Protein AF-0000000068954332 (afdb_homodimer)

Solvent-accessible surface area (backbone atoms only — not comparable to full-atom values): 37111 Å² total; per-residue (Å²): 135,81,79,74,77,68,62,24,36,55,21,27,58,36,39,65,47,46,59,40,48,57,48,45,56,57,49,62,66,62,62,70,68,78,69,64,69,61,74,63,45,70,49,54,67,68,60,45,10,51,50,16,37,35,12,26,48,21,63,58,43,44,22,32,40,36,33,36,37,39,34,43,64,83,47,74,43,31,27,38,40,38,34,29,34,73,77,74,82,49,34,33,36,39,38,33,45,20,34,59,73,66,39,36,40,37,32,52,60,45,34,36,38,39,36,34,65,94,71,40,32,29,40,36,35,69,38,53,72,76,64,28,75,34,29,51,23,63,62,38,87,56,40,40,65,79,46,28,48,47,27,38,44,68,65,46,33,52,33,69,35,58,18,45,26,36,38,36,41,46,80,55,82,58,45,54,27,37,37,40,28,24,29,66,85,66,18,35,54,43,32,34,35,39,27,46,79,95,68,39,66,28,32,36,40,30,40,53,37,65,45,71,74,47,82,76,60,54,64,61,54,53,46,51,54,57,67,46,64,82,34,50,74,44,74,53,61,73,37,81,51,60,58,59,77,70,16,36,46,69,59,78,79,48,88,70,52,38,80,75,44,43,31,36,32,66,53,55,71,90,58,75,72,57,91,74,71,71,81,64,82,63,42,57,30,39,37,36,33,33,28,41,27,74,43,45,35,36,40,35,44,29,67,65,44,92,86,57,84,78,71,73,48,74,50,71,58,70,48,35,22,36,33,35,43,74,56,89,67,24,37,36,37,22,38,26,55,29,38,63,67,38,40,48,46,50,54,67,34,52,43,78,48,80,64,79,76,81,120,135,81,79,75,78,68,64,24,35,56,20,26,59,38,42,65,46,45,60,41,47,57,47,45,56,58,49,60,64,62,61,70,67,80,70,63,71,59,75,62,44,71,48,53,67,67,59,46,10,50,50,16,38,36,13,26,48,21,63,58,42,44,22,33,39,35,33,38,36,39,35,44,64,84,47,73,42,30,27,39,39,38,34,30,33,73,77,74,82,49,34,36,35,38,40,34,45,19,34,61,73,67,38,34,39,39,33,51,60,44,35,36,38,39,37,34,65,94,71,41,32,28,40,38,34,67,39,53,72,74,62,29,71,31,29,50,26,66,62,37,87,57,41,40,63,81,48,28,49,49,27,38,44,68,64,47,32,51,33,70,35,59,18,44,26,37,38,36,41,46,80,56,80,58,45,55,28,36,37,39,28,23,29,66,84,67,17,35,54,43,32,34,34,37,26,48,80,96,68,38,67,28,31,36,41,31,41,55,37,64,42,73,75,47,82,77,61,53,64,61,56,54,47,52,56,58,68,46,64,82,34,48,76,43,75,54,61,73,38,82,51,60,57,56,78,70,16,38,45,68,61,79,77,49,90,68,52,38,81,77,44,41,31,36,33,66,51,55,72,90,57,75,73,57,90,75,70,70,79,63,80,65,42,58,31,39,38,36,33,34,29,44,27,74,46,46,36,36,40,36,44,30,67,65,45,89,87,57,84,78,71,72,49,74,49,73,59,70,47,34,22,34,32,34,42,75,56,92,67,25,37,38,38,21,39,26,56,28,39,63,67,37,40,49,45,51,54,69,33,51,42,79,48,80,66,77,76,81,121

Nearest PDB structures (foldseek):
  2v43-assembly2_C-2  TM=7.600E-01  e=2.578E-23  Escherichia coli BL21(DE3)
  3m4w-assembly1_C  TM=7.935E-01  e=1.668E-22  Escherichia coli K-12
  2v43-assembly1_B  TM=7.616E-01  e=1.287E-22  Escherichia coli BL21(DE3)
  2v43-assembly1_A  TM=7.503E-01  e=1.004E-20  Escherichia coli BL21(DE3)
  2p4b-assembly2_C-2  TM=7.368E-01  e=2.425E-20  Escherichia coli K-12

Radius of gyration: 28.87 Å; Cα contacts (8 Å, |Δi|>4): 1637; chains: 2; bounding box: 76×105×70 Å

Structure (mmCIF, N/CA/C/O backbone):
data_AF-0000000068954332-model_v1
#
loop_
_entity.id
_entity.type
_entity.pdbx_description
1 polymer 'Negative regulator of sigma24 activity'
#
loop_
_atom_site.group_PDB
_atom_site.id
_atom_site.type_symbol
_atom_site.label_atom_id
_atom_site.label_alt_id
_atom_site.label_comp_id
_atom_site.label_asym_id
_atom_site.label_entity_id
_atom_site.label_seq_id
_atom_site.pdbx_PDB_ins_code
_atom_site.Cartn_x
_atom_site.Cartn_y
_atom_site.Cartn_z
_atom_site.occupancy
_atom_site.B_iso_or_equiv
_atom_site.auth_seq_id
_atom_site.auth_comp_id
_atom_site.auth_asym_id
_atom_site.auth_atom_id
_atom_site.pdbx_PDB_model_num
ATOM 1 N N . MET A 1 1 ? 39 -28.875 -14.953 1 25.17 1 MET A N 1
ATOM 2 C CA . MET A 1 1 ? 38.25 -28.891 -13.688 1 25.17 1 MET A CA 1
ATOM 3 C C . MET A 1 1 ? 37.156 -27.828 -13.672 1 25.17 1 MET A C 1
ATOM 5 O O . MET A 1 1 ? 37.438 -26.656 -13.406 1 25.17 1 MET A O 1
ATOM 9 N N . HIS A 1 2 ? 36.219 -27.859 -14.656 1 26.31 2 HIS A N 1
ATOM 10 C CA . HIS A 1 2 ? 35.344 -26.859 -15.227 1 26.31 2 HIS A CA 1
ATOM 11 C C . HIS A 1 2 ? 34.219 -26.5 -14.266 1 26.31 2 HIS A C 1
ATOM 13 O O . HIS A 1 2 ? 33.375 -27.344 -13.914 1 26.31 2 HIS A O 1
ATOM 19 N N . LYS A 1 3 ? 34.594 -25.641 -13.234 1 29.84 3 LYS A N 1
ATOM 20 C CA . LYS A 1 3 ? 33.75 -25.156 -12.148 1 29.84 3 LYS A CA 1
ATOM 21 C C . LYS A 1 3 ? 32.438 -24.578 -12.688 1 29.84 3 LYS A C 1
ATOM 23 O O . LYS A 1 3 ? 32.438 -23.609 -13.438 1 29.84 3 LYS A O 1
ATOM 28 N N . GLY A 1 4 ? 31.438 -25.453 -13.047 1 26.7 4 GLY A N 1
ATOM 29 C CA . GLY A 1 4 ? 30.109 -25.188 -13.594 1 26.7 4 GLY A CA 1
ATOM 30 C C . GLY A 1 4 ? 29.312 -24.203 -12.773 1 26.7 4 GLY A C 1
ATOM 31 O O . GLY A 1 4 ? 29.203 -24.328 -11.555 1 26.7 4 GLY A O 1
ATOM 32 N N . GLY A 1 5 ? 29.375 -22.891 -13.094 1 27.62 5 GLY A N 1
ATOM 33 C CA . GLY A 1 5 ? 28.719 -21.734 -12.5 1 27.62 5 GLY A CA 1
ATOM 34 C C . GLY A 1 5 ? 27.25 -21.953 -12.219 1 27.62 5 GLY A C 1
ATOM 35 O O . GLY A 1 5 ? 26.5 -22.391 -13.094 1 27.62 5 GLY A O 1
ATOM 36 N N . SER A 1 6 ? 26.891 -22.297 -11.039 1 30.06 6 SER A N 1
ATOM 37 C CA . SER A 1 6 ? 25.547 -22.578 -10.531 1 30.06 6 SER A CA 1
ATOM 38 C C . SER A 1 6 ? 24.594 -21.422 -10.859 1 30.06 6 SER A C 1
ATOM 40 O O . SER A 1 6 ? 24.906 -20.266 -10.602 1 30.06 6 SER A O 1
ATOM 42 N N . PRO A 1 7 ? 23.672 -21.609 -11.719 1 29.5 7 PRO A N 1
ATOM 43 C CA . PRO A 1 7 ? 22.719 -20.609 -12.203 1 29.5 7 PRO A CA 1
ATOM 44 C C . PRO A 1 7 ? 21.953 -19.922 -11.078 1 29.5 7 PRO A C 1
ATOM 46 O O . PRO A 1 7 ? 21.766 -20.5 -10.008 1 29.5 7 PRO A O 1
ATOM 49 N N . ALA A 1 8 ? 22.125 -18.594 -10.914 1 31.47 8 ALA A N 1
ATOM 50 C CA . ALA A 1 8 ? 21.547 -17.688 -9.938 1 31.47 8 ALA A CA 1
ATOM 51 C C . ALA A 1 8 ? 20.016 -17.734 -9.969 1 31.47 8 ALA A C 1
ATOM 53 O O . ALA A 1 8 ? 19.406 -17.516 -11.016 1 31.47 8 ALA A O 1
ATOM 54 N N . TYR A 1 9 ? 19.312 -18.516 -9.094 1 30.47 9 TYR A N 1
ATOM 55 C CA . TYR A 1 9 ? 17.875 -18.766 -9.078 1 30.47 9 TYR A CA 1
ATOM 56 C C . TYR A 1 9 ? 17.156 -17.703 -8.242 1 30.47 9 TYR A C 1
ATOM 58 O O . TYR A 1 9 ? 17.562 -17.422 -7.113 1 30.47 9 TYR A O 1
ATOM 66 N N . VAL A 1 10 ? 16.641 -16.625 -8.703 1 31 10 VAL A N 1
ATOM 67 C CA . VAL A 1 10 ? 16.031 -15.555 -7.938 1 31 10 VAL A CA 1
ATOM 68 C C . VAL A 1 10 ? 14.609 -15.961 -7.531 1 31 10 VAL A C 1
ATOM 70 O O . VAL A 1 10 ? 13.672 -15.836 -8.328 1 31 10 VAL A O 1
ATOM 73 N N . ALA A 1 11 ? 14.297 -16.875 -6.691 1 36.91 11 ALA A N 1
ATOM 74 C CA . ALA A 1 11 ? 13.07 -17.562 -6.309 1 36.91 11 ALA A CA 1
ATOM 75 C C . ALA A 1 11 ? 12.203 -16.688 -5.414 1 36.91 11 ALA A C 1
ATOM 77 O O . ALA A 1 11 ? 10.969 -16.734 -5.484 1 36.91 11 ALA A O 1
ATOM 78 N N . GLY A 1 12 ? 12.711 -15.828 -4.684 1 37.69 12 GLY A N 1
ATOM 79 C CA . GLY A 1 12 ? 11.977 -15.188 -3.609 1 37.69 12 GLY A CA 1
ATOM 80 C C . GLY A 1 12 ? 10.836 -14.32 -4.105 1 37.69 12 GLY A C 1
ATOM 81 O O . GLY A 1 12 ? 9.805 -14.195 -3.434 1 37.69 12 GLY A O 1
ATOM 82 N N . ALA A 1 13 ? 10.906 -13.766 -5.172 1 40.47 13 ALA A N 1
ATOM 83 C CA . ALA A 1 13 ? 9.922 -12.805 -5.68 1 40.47 13 ALA A CA 1
ATOM 84 C C . ALA A 1 13 ? 8.68 -13.523 -6.199 1 40.47 13 ALA A C 1
ATOM 86 O O . ALA A 1 13 ? 7.559 -13.016 -6.059 1 40.47 13 ALA A O 1
ATOM 87 N N . GLN A 1 14 ? 8.773 -14.68 -6.641 1 41.53 14 GLN A N 1
ATOM 88 C CA . GLN A 1 14 ? 7.684 -15.375 -7.32 1 41.53 14 GLN A 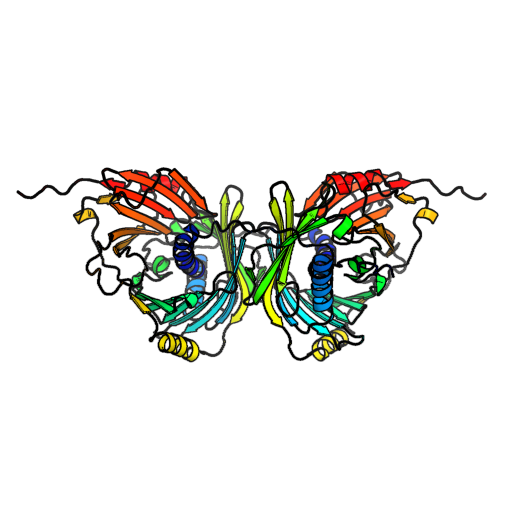CA 1
ATOM 89 C C . GLN A 1 14 ? 6.68 -15.945 -6.316 1 41.53 14 GLN A C 1
ATOM 91 O O . GLN A 1 14 ? 5.48 -15.992 -6.59 1 41.53 14 GLN A O 1
ATOM 96 N N . LYS A 1 15 ? 7.18 -16.469 -5.273 1 43.66 15 LYS A N 1
ATOM 97 C CA . LYS A 1 15 ? 6.242 -16.969 -4.27 1 43.66 15 LYS A CA 1
ATOM 98 C C . LYS A 1 15 ? 5.199 -15.922 -3.918 1 43.66 15 LYS A C 1
ATOM 100 O O . LYS A 1 15 ? 4.004 -16.219 -3.842 1 43.66 15 LYS A O 1
ATOM 105 N N . ILE A 1 16 ? 5.742 -14.914 -3.676 1 43.41 16 ILE A N 1
ATOM 106 C CA . ILE A 1 16 ? 4.82 -13.844 -3.311 1 43.41 16 ILE A CA 1
ATOM 107 C C . ILE A 1 16 ? 3.896 -13.531 -4.488 1 43.41 16 ILE A C 1
ATOM 109 O O . ILE A 1 16 ? 2.691 -13.344 -4.309 1 43.41 16 ILE A O 1
ATOM 113 N N . ARG A 1 17 ? 4.473 -13.727 -5.652 1 45.09 17 ARG A N 1
ATOM 114 C CA . ARG A 1 17 ? 3.656 -13.469 -6.836 1 45.09 17 ARG A CA 1
ATOM 115 C C . ARG A 1 17 ? 2.684 -14.617 -7.082 1 45.09 17 ARG A C 1
ATOM 117 O O . ARG A 1 17 ? 1.546 -14.398 -7.504 1 45.09 17 ARG A O 1
ATOM 124 N N . ALA A 1 18 ? 3.197 -15.82 -6.934 1 44.91 18 ALA A N 1
ATOM 125 C CA . ALA A 1 18 ? 2.348 -17 -7.133 1 44.91 18 ALA A CA 1
ATOM 126 C C . ALA A 1 18 ? 1.173 -17 -6.16 1 44.91 18 ALA A C 1
ATOM 128 O O . ALA A 1 18 ? 0.063 -17.391 -6.52 1 44.91 18 ALA A O 1
ATOM 129 N N . LEU A 1 19 ? 1.524 -16.844 -4.934 1 42.69 19 LEU A N 1
ATOM 130 C CA . LEU A 1 19 ? 0.402 -16.734 -4.012 1 42.69 19 LEU A CA 1
ATOM 131 C C . LEU A 1 19 ? -0.664 -15.789 -4.559 1 42.69 19 LEU A C 1
ATOM 133 O O . LEU A 1 19 ? -1.859 -16 -4.348 1 42.69 19 LEU A O 1
ATOM 137 N N . ARG A 1 20 ? -0.243 -14.82 -5.246 1 43.44 20 ARG A N 1
ATOM 138 C CA . ARG A 1 20 ? -1.173 -13.883 -5.871 1 43.44 20 ARG A CA 1
ATOM 139 C C . ARG A 1 20 ? -1.895 -14.531 -7.047 1 43.44 20 ARG A C 1
ATOM 141 O O . ARG A 1 20 ? -3.072 -14.258 -7.285 1 43.44 20 ARG A O 1
ATOM 148 N N . ARG A 1 21 ? -1.085 -15.336 -7.867 1 41.97 21 ARG A N 1
ATOM 149 C CA . ARG A 1 21 ? -1.792 -15.93 -9 1 41.97 21 ARG A CA 1
ATOM 150 C C . ARG A 1 21 ? -2.971 -16.781 -8.531 1 41.97 21 ARG A C 1
ATOM 152 O O . ARG A 1 21 ? -4.027 -16.781 -9.164 1 41.97 21 ARG A O 1
ATOM 159 N N . SER A 1 22 ? -2.621 -17.547 -7.641 1 41.31 22 SER A N 1
ATOM 160 C CA . SER A 1 22 ? -3.756 -18.328 -7.164 1 41.31 22 SER A CA 1
ATOM 161 C C . SER A 1 22 ? -4.863 -17.438 -6.625 1 41.31 22 SER A C 1
ATOM 163 O O . SER A 1 22 ? -6.047 -17.734 -6.777 1 41.31 22 SER A O 1
ATOM 165 N N . PHE A 1 23 ? -4.438 -16.469 -5.891 1 39.5 23 PHE A N 1
ATOM 166 C CA . PHE A 1 23 ? -5.477 -15.57 -5.398 1 39.5 23 PHE A CA 1
ATOM 167 C C . PHE A 1 23 ? -6.156 -14.836 -6.551 1 39.5 23 PHE A C 1
ATOM 169 O O . PHE A 1 23 ? -7.367 -14.617 -6.523 1 39.5 23 PHE A O 1
ATOM 176 N N . PHE A 1 24 ? -5.367 -14.359 -7.445 1 38.69 24 PHE A N 1
ATOM 177 C CA . PHE A 1 24 ? -5.988 -13.664 -8.57 1 38.69 24 PHE A CA 1
ATOM 178 C C . PHE A 1 24 ? -6.887 -14.609 -9.359 1 38.69 24 PHE A C 1
ATOM 180 O O . PHE A 1 24 ? -7.934 -14.203 -9.859 1 38.69 24 PHE A O 1
ATOM 187 N N . LEU A 1 25 ? -6.402 -15.742 -9.695 1 37.31 25 LEU A N 1
ATOM 188 C CA . LEU A 1 25 ? -7.301 -16.641 -10.414 1 37.31 25 LEU A CA 1
ATOM 189 C C . LEU A 1 25 ? -8.578 -16.875 -9.625 1 37.31 25 LEU A C 1
ATOM 191 O O . LEU A 1 25 ? -9.664 -16.969 -10.195 1 37.31 25 LEU A O 1
ATOM 195 N N . ALA A 1 26 ? -8.406 -17.141 -8.43 1 35.59 26 ALA A N 1
ATOM 196 C CA . ALA A 1 26 ? -9.641 -17.344 -7.672 1 35.59 26 ALA A CA 1
ATOM 197 C C . ALA A 1 26 ? -10.484 -16.062 -7.66 1 35.59 26 ALA A C 1
ATOM 199 O O . ALA A 1 26 ? -11.711 -16.125 -7.676 1 35.59 26 ALA A O 1
ATOM 200 N N . LEU A 1 27 ? -9.836 -14.945 -7.516 1 36.41 27 LEU A N 1
ATOM 201 C CA . LEU A 1 27 ? -10.617 -13.711 -7.48 1 36.41 27 LEU A CA 1
ATOM 202 C C . LEU A 1 27 ? -11.211 -13.398 -8.852 1 36.41 27 LEU A C 1
ATOM 204 O O . LEU A 1 27 ? -12.266 -12.781 -8.953 1 36.41 27 LEU A O 1
ATOM 208 N N . CYS A 1 28 ? -10.562 -13.602 -9.898 1 35.88 28 CYS A N 1
ATOM 209 C CA . CYS A 1 28 ? -11.211 -13.328 -11.18 1 35.88 28 CYS A CA 1
ATOM 210 C C . CYS A 1 28 ? -12.523 -14.094 -11.297 1 35.88 28 CYS A C 1
ATOM 212 O O . CYS A 1 28 ? -13.344 -13.797 -12.164 1 35.88 28 CYS A O 1
ATOM 214 N N . LEU A 1 29 ? -12.625 -15.305 -10.844 1 32.84 29 LEU A N 1
ATOM 215 C CA . LEU A 1 29 ? -13.891 -15.984 -11.078 1 32.84 29 LEU A CA 1
ATOM 216 C C . LEU A 1 29 ? -15.031 -15.258 -10.375 1 32.84 29 LEU A C 1
ATOM 218 O O . LEU A 1 29 ? -16.203 -15.398 -10.758 1 32.84 29 LEU A O 1
ATOM 222 N N . SER A 1 30 ? -14.797 -14.82 -9.203 1 33.78 30 SER A N 1
ATOM 223 C CA . SER A 1 30 ? -16 -14.305 -8.547 1 33.78 30 SER A CA 1
ATOM 224 C C . SER A 1 30 ? -16.344 -12.906 -9.047 1 33.78 30 SER A C 1
ATOM 226 O O . SER A 1 30 ? -17.172 -12.211 -8.453 1 33.78 30 SER A O 1
ATOM 228 N N . ALA A 1 31 ? -15.531 -12.359 -9.82 1 33.53 31 ALA A N 1
ATOM 229 C CA . ALA A 1 31 ? -15.898 -10.977 -10.109 1 33.53 31 ALA A CA 1
ATOM 230 C C . ALA A 1 31 ? -17.234 -10.914 -10.859 1 33.53 31 ALA A C 1
ATOM 232 O O . ALA A 1 31 ? -17.578 -9.875 -11.422 1 33.53 31 ALA A O 1
ATOM 233 N N . ALA A 1 32 ? -17.734 -12.047 -11.438 1 32.25 32 ALA A N 1
ATOM 234 C CA . ALA A 1 32 ? -18.922 -11.688 -12.211 1 32.25 32 ALA A CA 1
ATOM 235 C C . ALA A 1 32 ? -19.859 -10.805 -11.398 1 32.25 32 ALA A C 1
ATOM 237 O O . ALA A 1 32 ? -20.625 -10.023 -11.953 1 32.25 32 ALA A O 1
ATOM 238 N N . ALA A 1 33 ? -20.438 -11.461 -10.266 1 31.55 33 ALA A N 1
ATOM 239 C CA . ALA A 1 33 ? -21.828 -11.133 -9.992 1 31.55 33 ALA A CA 1
ATOM 240 C C . ALA A 1 33 ? -21.984 -9.664 -9.602 1 31.55 33 ALA A C 1
ATOM 242 O O . ALA A 1 33 ? -23.078 -9.109 -9.664 1 31.55 33 ALA A O 1
ATOM 243 N N . ALA A 1 34 ? -21.312 -9.102 -8.477 1 34.09 34 ALA A N 1
ATOM 244 C CA . ALA A 1 34 ? -22.172 -8.227 -7.688 1 34.09 34 ALA A CA 1
ATOM 245 C C . ALA A 1 34 ? -22.297 -6.848 -8.328 1 34.09 34 ALA A C 1
ATOM 247 O O . ALA A 1 34 ? -21.422 -5.996 -8.156 1 34.09 34 ALA A O 1
ATOM 248 N N . THR A 1 35 ? -22.625 -6.738 -9.508 1 36.41 35 THR A N 1
ATOM 249 C CA . THR A 1 35 ? -23.156 -5.441 -9.922 1 36.41 35 THR A CA 1
ATOM 250 C C . THR A 1 35 ? -24.078 -4.867 -8.859 1 36.41 35 THR A C 1
ATOM 252 O O . THR A 1 35 ? -25.297 -4.777 -9.07 1 36.41 35 THR A O 1
ATOM 255 N N . ALA A 1 36 ? -24.172 -5.457 -7.664 1 35.91 36 ALA A N 1
ATOM 256 C CA . ALA A 1 36 ? -25.219 -4.75 -6.922 1 35.91 36 ALA A CA 1
ATOM 257 C C . ALA A 1 36 ? -25.016 -3.238 -7 1 35.91 36 ALA A C 1
ATOM 259 O O . ALA A 1 36 ? -23.891 -2.744 -6.812 1 35.91 36 ALA A O 1
ATOM 260 N N . GLN A 1 37 ? -25.797 -2.605 -7.711 1 41.31 37 GLN A N 1
ATOM 261 C CA . GLN A 1 37 ? -25.953 -1.156 -7.703 1 41.31 37 GLN A CA 1
ATOM 262 C C . GLN A 1 37 ? -25.797 -0.591 -6.293 1 41.31 37 GLN A C 1
ATOM 264 O O . GLN A 1 37 ? -26.5 -1.008 -5.371 1 41.31 37 GLN A O 1
ATOM 269 N N . PRO A 1 38 ? -24.609 -0.26 -5.863 1 47.56 38 PRO A N 1
ATOM 270 C CA . PRO A 1 38 ? -24.594 0.411 -4.562 1 47.56 38 PRO A CA 1
ATOM 271 C C . PRO A 1 38 ? -25.797 1.348 -4.367 1 47.56 38 PRO A C 1
ATOM 273 O O . PRO A 1 38 ? -26.141 2.105 -5.273 1 47.56 38 PRO A O 1
ATOM 276 N N . SER A 1 39 ? -26.828 0.816 -3.887 1 50.88 39 SER A N 1
ATOM 277 C CA . SER A 1 39 ? -27.766 1.844 -3.439 1 50.88 39 SER A CA 1
ATOM 278 C C . SER A 1 39 ? -27.031 3.01 -2.781 1 50.88 39 SER A C 1
ATOM 280 O O . SER A 1 39 ? -26.594 2.904 -1.635 1 50.88 39 SER A O 1
ATOM 282 N N . ASP A 1 40 ? -26.234 3.76 -3.496 1 60.84 40 ASP A N 1
ATOM 283 C CA . ASP A 1 40 ? -25.609 4.996 -3.037 1 60.84 40 ASP A CA 1
ATOM 284 C C . ASP A 1 40 ? -26.656 5.992 -2.543 1 60.84 40 ASP A C 1
ATOM 286 O O . ASP A 1 40 ? -27.406 6.559 -3.342 1 60.84 40 ASP A O 1
ATOM 290 N N . SER A 1 41 ? -27.125 5.73 -1.312 1 76.06 41 SER A N 1
ATOM 291 C CA . SER A 1 41 ? -28.125 6.668 -0.8 1 76.06 41 SER A CA 1
ATOM 292 C C . SER A 1 41 ? -27.453 7.824 -0.057 1 76.06 41 SER A C 1
ATOM 294 O O . SER A 1 41 ? -26.562 7.609 0.767 1 76.06 41 SER A O 1
ATOM 296 N N . THR A 1 42 ? -27.734 9.031 -0.45 1 84 42 THR A N 1
ATOM 297 C CA . THR A 1 42 ? -27.328 10.227 0.268 1 84 42 THR A CA 1
ATOM 298 C C . THR A 1 42 ? -27.812 10.188 1.714 1 84 42 THR A C 1
ATOM 300 O O . THR A 1 42 ? -28.969 9.852 1.977 1 84 42 THR A O 1
ATOM 303 N N . LEU A 1 43 ? -26.875 10.32 2.582 1 89.25 43 LEU A N 1
ATOM 304 C CA . LEU A 1 43 ? -27.234 10.367 3.998 1 89.25 43 LEU A CA 1
ATOM 305 C C . LEU A 1 43 ? -27.891 11.695 4.352 1 89.25 43 LEU A C 1
ATOM 307 O O . LEU A 1 43 ? -27.516 12.734 3.807 1 89.25 43 LEU A O 1
ATOM 311 N N . ASN A 1 44 ? -28.812 11.578 5.176 1 90.94 44 ASN A N 1
ATOM 312 C CA . ASN A 1 44 ? -29.297 12.844 5.703 1 90.94 44 ASN A CA 1
ATOM 313 C C . ASN A 1 44 ? -28.25 13.539 6.559 1 90.94 44 ASN A C 1
ATOM 315 O O . ASN A 1 44 ? -27.297 12.906 7.012 1 90.94 44 ASN A O 1
ATOM 319 N N . ARG A 1 45 ? -28.422 14.789 6.73 1 90.19 45 ARG A N 1
ATOM 320 C CA . ARG A 1 45 ? -27.406 15.625 7.352 1 90.19 45 ARG A CA 1
ATOM 321 C C . ARG A 1 45 ? -27.125 15.188 8.789 1 90.19 45 ARG A C 1
ATOM 323 O O . ARG A 1 45 ? -25.984 15.188 9.234 1 90.19 45 ARG A O 1
ATOM 330 N N . ARG A 1 46 ? -28.141 14.805 9.508 1 91.69 46 ARG A N 1
ATOM 331 C CA . ARG A 1 46 ? -27.984 14.367 10.891 1 91.69 46 ARG A CA 1
ATOM 332 C C . ARG A 1 46 ? -27.109 13.117 10.977 1 91.69 46 ARG A C 1
ATOM 334 O O . ARG A 1 46 ? -26.172 13.055 11.781 1 91.69 46 ARG A O 1
ATOM 341 N N . ASP A 1 47 ? -27.438 12.195 10.156 1 93.25 47 ASP A N 1
ATOM 342 C CA . ASP A 1 47 ? -26.672 10.953 10.156 1 93.25 47 ASP A CA 1
ATOM 343 C C . ASP A 1 47 ? -25.234 11.188 9.703 1 93.25 47 ASP A C 1
ATOM 345 O O . ASP A 1 47 ? -24.297 10.602 10.25 1 93.25 47 ASP A O 1
ATOM 349 N N . ALA A 1 48 ? -25.109 12.023 8.734 1 93.31 48 ALA A N 1
ATOM 350 C CA . ALA A 1 48 ? -23.781 12.367 8.242 1 93.31 48 ALA A CA 1
ATOM 351 C C . ALA A 1 48 ? -22.938 13.008 9.336 1 93.31 48 ALA A C 1
ATOM 353 O O . ALA A 1 48 ? -21.781 12.617 9.555 1 93.31 48 ALA A O 1
ATOM 354 N N . THR A 1 49 ? -23.516 13.922 10.008 1 90.5 49 THR A N 1
ATOM 355 C CA . THR A 1 49 ? -22.828 14.594 11.109 1 90.5 49 THR A CA 1
ATOM 356 C C . THR A 1 49 ? -22.438 13.602 12.195 1 90.5 49 THR A C 1
ATOM 358 O O . THR A 1 49 ? -21.344 13.664 12.742 1 90.5 49 THR A O 1
ATOM 361 N N . ALA A 1 50 ? -23.312 12.711 12.5 1 92.25 50 ALA A N 1
ATOM 362 C CA . ALA A 1 50 ? -23.062 11.719 13.539 1 92.25 50 ALA A CA 1
ATOM 363 C C . ALA A 1 50 ? -21.859 10.844 13.188 1 92.25 50 ALA A C 1
ATOM 365 O O . ALA A 1 50 ? -21 10.594 14.039 1 92.25 50 ALA A O 1
ATOM 366 N N . TRP A 1 51 ? -21.797 10.438 11.961 1 92.62 51 TRP A N 1
ATOM 367 C CA . TRP A 1 51 ? -20.688 9.578 11.539 1 92.62 51 TRP A CA 1
ATOM 368 C C . TRP A 1 51 ? -19.375 10.352 11.516 1 92.62 51 TRP A C 1
ATOM 370 O O . TRP A 1 51 ? -18.344 9.836 11.938 1 92.62 51 TRP A O 1
ATOM 380 N N . LEU A 1 52 ? -19.406 11.555 10.992 1 90.5 52 LEU A N 1
ATOM 381 C CA . LEU A 1 52 ? -18.188 12.359 10.961 1 90.5 52 LEU A CA 1
ATOM 382 C C . LEU A 1 52 ? -17.672 12.609 12.375 1 90.5 52 LEU A C 1
ATOM 384 O O . LEU A 1 52 ? -16.469 12.523 12.625 1 90.5 52 LEU A O 1
ATOM 388 N N . ASN A 1 53 ? -18.547 12.836 13.281 1 89.25 53 ASN A N 1
ATOM 389 C CA . ASN A 1 53 ? -18.172 13.008 14.68 1 89.25 53 ASN A CA 1
ATOM 390 C C . ASN A 1 53 ? -17.625 11.719 15.281 1 89.25 53 ASN A C 1
ATOM 392 O O . ASN A 1 53 ? -16.656 11.742 16.047 1 89.25 53 ASN A O 1
ATOM 396 N N . LYS A 1 54 ? -18.281 10.648 14.969 1 92 54 LYS A N 1
ATOM 397 C CA . LYS A 1 54 ? -17.828 9.352 15.461 1 92 54 LYS A CA 1
ATOM 398 C C . LYS A 1 54 ? -16.406 9.039 15 1 92 54 LYS A C 1
ATOM 400 O O . LYS A 1 54 ? -15.586 8.57 15.789 1 92 54 LYS A O 1
ATOM 405 N N . ILE A 1 55 ? -16.172 9.305 13.773 1 92.31 55 ILE A N 1
ATOM 406 C CA . ILE A 1 55 ? -14.836 9.078 13.211 1 92.31 55 ILE A CA 1
ATOM 407 C C . ILE A 1 55 ? -13.812 9.945 13.945 1 92.31 55 ILE A C 1
ATOM 409 O O . ILE A 1 55 ? -12.75 9.461 14.328 1 92.31 55 ILE A O 1
ATOM 413 N N . HIS A 1 56 ? -14.141 11.141 14.164 1 85.62 56 HIS A N 1
ATOM 414 C CA . HIS A 1 56 ? -13.258 12.078 14.852 1 85.62 56 HIS A CA 1
ATOM 415 C C . HIS A 1 56 ? -12.984 11.625 16.281 1 85.62 56 HIS A C 1
ATOM 417 O O . HIS A 1 56 ? -11.828 11.578 16.703 1 85.62 56 HIS A O 1
ATOM 423 N N . LYS A 1 57 ? -13.984 11.312 16.984 1 87.81 57 LYS A N 1
ATOM 424 C CA . LYS A 1 57 ? -13.875 10.906 18.375 1 87.81 57 LYS A CA 1
ATOM 425 C C . LYS A 1 57 ? -13.055 9.625 18.516 1 87.81 57 LYS A C 1
ATOM 427 O O . LYS A 1 57 ? -12.266 9.484 19.453 1 87.81 57 LYS A O 1
ATOM 432 N N . ALA A 1 58 ? -13.281 8.742 17.594 1 91.75 58 ALA A N 1
ATOM 433 C CA . ALA A 1 58 ? -12.562 7.477 17.656 1 91.75 58 ALA A CA 1
ATOM 434 C C . ALA A 1 58 ? -11.055 7.691 17.531 1 91.75 58 ALA A C 1
ATOM 436 O O . ALA A 1 58 ? -10.273 7.051 18.234 1 91.75 58 ALA A O 1
ATOM 437 N N . ALA A 1 59 ? -10.664 8.57 16.703 1 87.25 59 ALA A N 1
ATOM 438 C CA . ALA A 1 59 ? -9.25 8.867 16.516 1 87.25 59 ALA A CA 1
ATOM 439 C C . ALA A 1 59 ? -8.617 9.414 17.781 1 87.25 59 ALA A C 1
ATOM 441 O O . ALA A 1 59 ? -7.434 9.18 18.047 1 87.25 59 ALA A O 1
ATOM 442 N N . GLN A 1 60 ? -9.375 10.078 18.594 1 86.12 60 GLN A N 1
ATOM 443 C CA . GLN A 1 60 ? -8.867 10.75 19.781 1 86.12 60 GLN A CA 1
ATOM 444 C C . GLN A 1 60 ? -8.992 9.859 21.016 1 86.12 60 GLN A C 1
ATOM 446 O O . GLN A 1 60 ? -8.188 9.969 21.938 1 86.12 60 GLN A O 1
ATOM 451 N N . ARG A 1 61 ? -9.953 8.992 20.969 1 90.25 61 ARG A N 1
ATOM 452 C CA . ARG A 1 61 ? -10.32 8.359 22.234 1 90.25 61 ARG A CA 1
ATOM 453 C C . ARG A 1 61 ? -9.945 6.879 22.234 1 90.25 61 ARG A C 1
ATOM 455 O O . ARG A 1 61 ? -9.727 6.285 23.281 1 90.25 61 ARG A O 1
ATOM 462 N N . GLU A 1 62 ? -9.867 6.293 21.109 1 92.38 62 GLU A N 1
ATOM 463 C CA . GLU A 1 62 ? -9.617 4.855 21.047 1 92.38 62 GLU A CA 1
ATOM 464 C C . GLU A 1 62 ? -8.141 4.539 21.297 1 92.38 62 GLU A C 1
ATOM 466 O O . GLU A 1 62 ? -7.258 5.281 20.859 1 92.38 62 GLU A O 1
ATOM 471 N N . ASN A 1 63 ? -7.922 3.459 22.047 1 96.31 63 ASN A N 1
ATOM 472 C CA . ASN A 1 63 ? -6.602 2.848 22.109 1 96.31 63 ASN A CA 1
ATOM 473 C C . ASN A 1 63 ? -6.395 1.849 20.969 1 96.31 63 ASN A C 1
ATOM 475 O O . ASN A 1 63 ? -7.152 0.888 20.828 1 96.31 63 ASN A O 1
ATOM 479 N N . TYR A 1 64 ? -5.391 2.117 20.172 1 96.94 64 TYR A N 1
ATOM 480 C CA . TYR A 1 64 ? -5.16 1.199 19.062 1 96.94 64 TYR A CA 1
ATOM 481 C C . TYR A 1 64 ? -3.684 1.164 18.688 1 96.94 64 TYR A C 1
ATOM 483 O O . TYR A 1 64 ? -2.941 2.107 18.969 1 96.94 64 TYR A O 1
ATOM 491 N N . VAL A 1 65 ? -3.279 0.08 18.172 1 97.31 65 VAL A N 1
ATOM 492 C CA . VAL A 1 65 ? -1.953 -0.142 17.609 1 97.31 65 VAL A CA 1
ATOM 493 C C . VAL A 1 65 ? -2.082 -0.791 16.234 1 97.31 65 VAL A C 1
ATOM 495 O O . VAL A 1 65 ? -2.988 -1.595 16 1 97.31 65 VAL A O 1
ATOM 498 N N . GLY A 1 66 ? -1.192 -0.379 15.312 1 96.75 66 GLY A N 1
ATOM 499 C CA . GLY A 1 66 ? -1.278 -0.98 13.992 1 96.75 66 GLY A CA 1
ATOM 500 C C . GLY A 1 66 ? -0.223 -0.464 13.031 1 96.75 66 GLY A C 1
ATOM 501 O O . GLY A 1 66 ? 0.736 0.189 13.453 1 96.75 66 GLY A O 1
ATOM 502 N N . THR A 1 67 ? -0.354 -0.873 11.805 1 97.12 67 THR A N 1
ATOM 503 C CA . THR A 1 67 ? 0.514 -0.427 10.719 1 97.12 67 THR A CA 1
ATOM 504 C C . THR A 1 67 ? -0.281 0.346 9.672 1 97.12 67 THR A C 1
ATOM 506 O O . THR A 1 67 ? -1.306 -0.135 9.188 1 97.12 67 THR A O 1
ATOM 509 N N . LEU A 1 68 ? 0.177 1.518 9.406 1 95.62 68 LEU A N 1
ATOM 510 C CA . LEU A 1 68 ? -0.437 2.391 8.406 1 95.62 68 LEU A CA 1
ATOM 511 C C . LEU A 1 68 ? 0.364 2.385 7.113 1 95.62 68 LEU A C 1
ATOM 513 O O . LEU A 1 68 ? 1.597 2.412 7.141 1 95.62 68 LEU A O 1
ATOM 517 N N . ILE A 1 69 ? -0.403 2.332 6.031 1 94.94 69 ILE A N 1
ATOM 518 C CA . ILE A 1 69 ? 0.212 2.434 4.711 1 94.94 69 ILE A CA 1
ATOM 519 C C . ILE A 1 69 ? -0.194 3.752 4.055 1 94.94 69 ILE A C 1
ATOM 521 O O . ILE A 1 69 ? -1.385 4.051 3.932 1 94.94 69 ILE A O 1
ATOM 525 N N . TYR A 1 70 ? 0.765 4.531 3.713 1 92 70 TYR A N 1
ATOM 526 C CA . TYR A 1 70 ? 0.544 5.699 2.867 1 92 70 TYR A CA 1
ATOM 527 C C . TYR A 1 70 ? 0.922 5.406 1.421 1 92 70 TYR A C 1
ATOM 529 O O . TYR A 1 70 ? 2.014 4.902 1.148 1 92 70 TYR A O 1
ATOM 537 N N . GLN A 1 71 ? 0.025 5.785 0.555 1 91.12 71 GLN A N 1
ATOM 538 C CA . GLN A 1 71 ? 0.265 5.48 -0.852 1 91.12 71 GLN A CA 1
ATOM 539 C C . GLN A 1 71 ? 0.012 6.699 -1.732 1 91.12 71 GLN A C 1
ATOM 541 O O . GLN A 1 71 ? -1.011 7.371 -1.59 1 91.12 71 GLN A O 1
ATOM 546 N N . ARG A 1 72 ? 0.943 6.93 -2.588 1 90.31 72 ARG A N 1
ATOM 547 C CA . ARG A 1 72 ? 0.848 7.91 -3.664 1 90.31 72 ARG A CA 1
ATOM 548 C C . ARG A 1 72 ? 1.371 7.336 -4.977 1 90.31 72 ARG A C 1
ATOM 550 O O . ARG A 1 72 ? 2.582 7.195 -5.16 1 90.31 72 ARG A O 1
ATOM 557 N N . GLY A 1 73 ? 0.442 7.07 -5.82 1 86.62 73 GLY A N 1
ATOM 558 C CA . GLY A 1 73 ? 0.871 6.332 -6.996 1 86.62 73 GLY A CA 1
ATOM 559 C C . GLY A 1 73 ? 1.492 4.988 -6.664 1 86.62 73 GLY A C 1
ATOM 560 O O . GLY A 1 73 ? 0.891 4.18 -5.953 1 86.62 73 GLY A O 1
ATOM 561 N N . SER A 1 74 ? 2.736 4.809 -7.094 1 84.56 74 SER A N 1
ATOM 562 C CA . SER A 1 74 ? 3.4 3.531 -6.859 1 84.56 74 SER A CA 1
ATOM 563 C C . SER A 1 74 ? 4.273 3.586 -5.609 1 84.56 74 SER A C 1
ATOM 565 O O . SER A 1 74 ? 4.836 2.568 -5.191 1 84.56 74 SER A O 1
ATOM 567 N N . VAL A 1 75 ? 4.316 4.715 -5.035 1 87.69 75 VAL A N 1
ATOM 568 C CA . VAL A 1 75 ? 5.125 4.875 -3.832 1 87.69 75 VAL A CA 1
ATOM 569 C C . VAL A 1 75 ? 4.309 4.492 -2.602 1 87.69 75 VAL A C 1
ATOM 571 O O . VAL A 1 75 ? 3.174 4.945 -2.436 1 87.69 75 VAL A O 1
ATOM 574 N N . MET A 1 76 ? 4.918 3.648 -1.799 1 89.25 76 MET A N 1
ATOM 575 C CA . MET A 1 76 ? 4.262 3.186 -0.581 1 89.25 76 MET A CA 1
ATOM 576 C C . MET A 1 76 ? 5.184 3.328 0.625 1 89.25 76 MET A C 1
ATOM 578 O O . MET A 1 76 ? 6.383 3.059 0.531 1 89.25 76 MET A O 1
ATOM 582 N N . HIS A 1 77 ? 4.602 3.85 1.701 1 91.06 77 HIS A N 1
ATOM 583 C CA . HIS A 1 77 ? 5.332 3.969 2.959 1 91.06 77 HIS A CA 1
ATOM 584 C C . HIS A 1 77 ? 4.531 3.381 4.117 1 91.06 77 HIS A C 1
ATOM 586 O O . HIS A 1 77 ? 3.348 3.68 4.273 1 91.06 77 HIS A O 1
ATOM 592 N N . ALA A 1 78 ? 5.258 2.541 4.852 1 95.19 78 ALA A N 1
ATOM 593 C CA . ALA A 1 78 ? 4.613 1.942 6.016 1 95.19 78 ALA A CA 1
ATOM 594 C C . ALA A 1 78 ? 5.094 2.604 7.309 1 95.19 78 ALA A C 1
ATOM 596 O O . ALA A 1 78 ? 6.262 2.98 7.422 1 95.19 78 ALA A O 1
ATOM 597 N N . SER A 1 79 ? 4.176 2.734 8.258 1 95.75 79 SER A N 1
ATOM 598 C CA . SER A 1 79 ? 4.484 3.242 9.594 1 95.75 79 SER A CA 1
ATOM 599 C C . SER A 1 79 ? 3.727 2.471 10.672 1 95.75 79 SER A C 1
ATOM 601 O O . SER A 1 79 ? 2.582 2.062 10.461 1 95.75 79 SER A O 1
ATOM 603 N N . ARG A 1 80 ? 4.371 2.336 11.734 1 96.62 80 ARG A N 1
ATOM 604 C CA . ARG A 1 80 ? 3.693 1.784 12.898 1 96.62 80 ARG A CA 1
ATOM 605 C C . ARG A 1 80 ? 3.111 2.893 13.773 1 96.62 80 ARG A C 1
ATOM 607 O O . ARG A 1 80 ? 3.77 3.904 14.023 1 96.62 80 ARG A O 1
ATOM 614 N N . ILE A 1 81 ? 1.917 2.68 14.234 1 95.94 81 ILE A N 1
ATOM 615 C CA . ILE A 1 81 ? 1.262 3.701 15.047 1 95.94 81 ILE A CA 1
ATOM 616 C C . ILE A 1 81 ? 0.751 3.086 16.344 1 95.94 81 ILE A C 1
ATOM 618 O O . ILE A 1 81 ? 0.258 1.955 16.344 1 95.94 81 ILE A O 1
ATOM 622 N N . GLN A 1 82 ? 0.907 3.744 17.406 1 97.38 82 GLN A N 1
ATOM 623 C CA . GLN A 1 82 ? 0.313 3.475 18.703 1 97.38 82 GLN A CA 1
ATOM 624 C C . GLN A 1 82 ? -0.407 4.707 19.25 1 97.38 82 GLN A C 1
ATOM 626 O O . GLN A 1 82 ? 0.15 5.805 19.25 1 97.38 82 GLN A O 1
ATOM 631 N N . HIS A 1 83 ? -1.573 4.543 19.594 1 95.69 83 HIS A N 1
ATOM 632 C CA . HIS A 1 83 ? -2.357 5.645 20.141 1 95.69 83 HIS A CA 1
ATOM 633 C C . HIS A 1 83 ? -3.072 5.227 21.422 1 95.69 83 HIS A C 1
ATOM 635 O O . HIS A 1 83 ? -3.719 4.176 21.453 1 95.69 83 HIS A O 1
ATOM 641 N N . TYR A 1 84 ? -2.957 6.066 22.438 1 96.62 84 TYR A N 1
ATOM 642 C CA . TYR A 1 84 ? -3.594 5.828 23.719 1 96.62 84 TYR A CA 1
ATOM 643 C C . TYR A 1 84 ? -4.246 7.102 24.25 1 96.62 84 TYR A C 1
ATOM 645 O O . TYR A 1 84 ? -3.703 8.195 24.094 1 96.62 84 TYR A O 1
ATOM 653 N N . SER A 1 85 ? -5.375 6.926 24.812 1 94.19 85 SER A N 1
ATOM 654 C CA . SER A 1 85 ? -6.086 8.031 25.453 1 94.19 85 SER A CA 1
ATOM 655 C C . SER A 1 85 ? -6.605 7.633 26.828 1 94.19 85 SER A C 1
ATOM 657 O O . SER A 1 85 ? -7.008 6.484 27.031 1 94.19 85 SER A O 1
ATOM 659 N N . ASP A 1 86 ? -6.566 8.484 27.812 1 88.62 86 ASP A N 1
ATOM 660 C CA . ASP A 1 86 ? -7.176 8.211 29.109 1 88.62 86 ASP A CA 1
ATOM 661 C C . ASP A 1 86 ? -8.609 8.734 29.172 1 88.62 86 ASP A C 1
ATOM 663 O O . ASP A 1 86 ? -9.219 8.773 30.234 1 88.62 86 ASP A O 1
ATOM 667 N N . LEU A 1 87 ? -9.18 9.109 28.141 1 76.88 87 LEU A N 1
ATOM 668 C CA . LEU A 1 87 ? -10.555 9.547 27.922 1 76.88 87 LEU A CA 1
ATOM 669 C C . LEU A 1 87 ? -10.836 10.852 28.672 1 76.88 87 LEU A C 1
ATOM 671 O O . LEU A 1 87 ? -11.977 11.312 28.719 1 76.88 87 LEU A O 1
ATOM 675 N N . VAL A 1 88 ? -9.93 11.367 29.312 1 78.56 88 VAL A N 1
ATOM 676 C CA . VAL A 1 88 ? -10.125 12.617 30.031 1 78.56 88 VAL A CA 1
ATOM 677 C C . VAL A 1 88 ? -9.375 13.75 29.328 1 78.56 88 VAL A C 1
ATOM 679 O O . VAL A 1 88 ? -9.977 14.547 28.609 1 78.56 88 VAL A O 1
ATOM 682 N N . HIS A 1 89 ? -8.086 13.711 29.516 1 75.88 89 HIS A N 1
ATOM 683 C CA . HIS A 1 89 ? -7.406 14.891 28.984 1 75.88 89 HIS A CA 1
ATOM 684 C C . HIS A 1 89 ? -6.137 14.5 28.234 1 75.88 89 HIS A C 1
ATOM 686 O O . HIS A 1 89 ? -5.508 15.336 27.594 1 75.88 89 HIS A O 1
ATOM 692 N N . ASN A 1 90 ? -5.746 13.258 28.328 1 88.75 90 ASN A N 1
ATOM 693 C CA . ASN A 1 90 ? -4.398 12.984 27.828 1 88.75 90 ASN A CA 1
ATOM 694 C C . ASN A 1 90 ? -4.414 12 26.672 1 88.75 90 ASN A C 1
ATOM 696 O O . ASN A 1 90 ? -5.145 11.008 26.703 1 88.75 90 ASN A O 1
ATOM 700 N N . GLU A 1 91 ? -3.68 12.414 25.703 1 92 91 GLU A N 1
ATOM 701 C CA . GLU A 1 91 ? -3.482 11.586 24.516 1 92 91 GLU A CA 1
ATOM 702 C C . GLU A 1 91 ? -1.999 11.344 24.25 1 92 91 GLU A C 1
ATOM 704 O O . GLU A 1 91 ? -1.173 12.234 24.469 1 92 91 GLU A O 1
ATOM 709 N N . TYR A 1 92 ? -1.688 10.164 23.844 1 94.5 92 TYR A N 1
ATOM 710 C CA . TYR A 1 92 ? -0.329 9.75 23.516 1 94.5 92 TYR A CA 1
ATOM 711 C C . TYR A 1 92 ? -0.285 9.031 22.172 1 94.5 92 TYR A C 1
ATOM 713 O O . TYR A 1 92 ? -1.173 8.234 21.859 1 94.5 92 TYR A O 1
ATOM 721 N N . GLU A 1 93 ? 0.679 9.352 21.375 1 95.06 93 GLU A N 1
ATOM 722 C CA . GLU A 1 93 ? 0.813 8.703 20.078 1 95.06 93 GLU A CA 1
ATOM 723 C C . GLU A 1 93 ? 2.281 8.492 19.719 1 95.06 93 GLU A C 1
ATOM 725 O O . GLU A 1 93 ? 3.127 9.336 20.016 1 95.06 93 GLU A O 1
ATOM 730 N N . ARG A 1 94 ? 2.52 7.406 19.188 1 96.19 94 ARG A N 1
ATOM 731 C CA . ARG A 1 94 ? 3.832 7.082 18.641 1 96.19 94 ARG A CA 1
ATOM 732 C C . ARG A 1 94 ? 3.721 6.625 17.188 1 96.19 94 ARG A C 1
ATOM 734 O O . ARG A 1 94 ? 2.977 5.691 16.891 1 96.19 94 ARG A O 1
ATOM 741 N N . LEU A 1 95 ? 4.395 7.309 16.328 1 95.69 95 LEU A N 1
ATOM 742 C CA . LEU A 1 95 ? 4.477 6.949 14.914 1 95.69 95 LEU A CA 1
ATOM 743 C C . LEU A 1 95 ? 5.918 6.656 14.508 1 95.69 95 LEU A C 1
ATOM 745 O O . LEU A 1 95 ? 6.801 7.496 14.695 1 95.69 95 LEU A O 1
ATOM 749 N N . GLU A 1 96 ? 6.156 5.52 13.984 1 95.81 96 GLU A N 1
ATOM 750 C CA . GLU A 1 96 ? 7.488 5.098 13.555 1 95.81 96 GLU A CA 1
ATOM 751 C C . GLU A 1 96 ? 7.496 4.711 12.078 1 95.81 96 GLU A C 1
ATOM 753 O O . GLU A 1 96 ? 6.703 3.871 11.641 1 95.81 96 GLU A O 1
ATOM 758 N N . THR A 1 97 ? 8.398 5.281 11.359 1 95.56 97 THR A N 1
ATOM 759 C CA . THR A 1 97 ? 8.516 4.887 9.961 1 95.56 97 THR A CA 1
ATOM 760 C C . THR A 1 97 ? 9.141 3.498 9.836 1 95.56 97 THR A C 1
ATOM 762 O O . THR A 1 97 ? 10.062 3.16 10.578 1 95.56 97 THR A O 1
ATOM 765 N N . LEU A 1 98 ? 8.609 2.779 8.93 1 96.19 98 LEU A N 1
ATOM 766 C CA . LEU A 1 98 ? 9.125 1.427 8.734 1 96.19 98 LEU A CA 1
ATOM 767 C C . LEU A 1 98 ? 9.953 1.333 7.461 1 96.19 98 LEU A C 1
ATOM 769 O O . LEU A 1 98 ? 10.711 0.381 7.277 1 96.19 98 LEU A O 1
ATOM 773 N N . ASP A 1 99 ? 9.789 2.314 6.582 1 95.44 99 ASP A N 1
ATOM 774 C CA . ASP A 1 99 ? 10.578 2.42 5.355 1 95.44 99 ASP A CA 1
ATOM 775 C C . ASP A 1 99 ? 11.422 3.693 5.352 1 95.44 99 ASP A C 1
ATOM 777 O O . ASP A 1 99 ? 11.102 4.656 6.051 1 95.44 99 ASP A O 1
ATOM 781 N N . GLY A 1 100 ? 12.555 3.691 4.562 1 90.75 100 GLY A N 1
ATOM 782 C CA . GLY A 1 100 ? 13.406 4.867 4.492 1 90.75 100 GLY A CA 1
ATOM 783 C C . GLY A 1 100 ? 14.188 5.117 5.766 1 90.75 100 GLY A C 1
ATOM 784 O O . GLY A 1 100 ? 14.445 4.191 6.535 1 90.75 100 GLY A O 1
ATOM 785 N N . LYS A 1 101 ? 14.57 6.332 5.926 1 90.44 101 LYS A N 1
ATOM 786 C CA . LYS A 1 101 ? 15.32 6.68 7.129 1 90.44 101 LYS A CA 1
ATOM 787 C C . LYS A 1 101 ? 14.438 6.578 8.375 1 90.44 101 LYS A C 1
ATOM 789 O O . LYS A 1 101 ? 13.273 6.988 8.352 1 90.44 101 LYS A O 1
ATOM 794 N N . PRO A 1 102 ? 14.938 6.027 9.336 1 93.31 102 PRO A N 1
ATOM 795 C CA . PRO A 1 102 ? 14.148 5.902 10.562 1 93.31 102 PRO A CA 1
ATOM 796 C C . PRO A 1 102 ? 13.758 7.258 11.156 1 93.31 102 PRO A C 1
ATOM 798 O O . PRO A 1 102 ? 14.602 8.141 11.289 1 93.31 102 PRO A O 1
ATOM 801 N N . ARG A 1 103 ? 12.562 7.461 11.352 1 92.81 103 ARG A N 1
ATOM 802 C CA . ARG A 1 103 ? 11.984 8.617 12.039 1 92.81 103 ARG A CA 1
ATOM 803 C C . ARG A 1 103 ? 10.922 8.18 13.039 1 92.81 103 ARG A C 1
ATOM 805 O O . ARG A 1 103 ? 10.258 7.156 12.844 1 92.81 103 ARG A O 1
ATOM 812 N N . GLU A 1 104 ? 10.891 8.898 14.07 1 95.12 104 GLU A N 1
ATOM 813 C CA . GLU A 1 104 ? 9.852 8.656 15.07 1 95.12 104 GLU A CA 1
ATOM 814 C C . GLU A 1 104 ? 9.203 9.961 15.516 1 95.12 104 GLU A C 1
ATOM 816 O O . GLU A 1 104 ? 9.883 10.969 15.703 1 95.12 104 GLU A O 1
ATOM 821 N N . VAL A 1 105 ? 7.93 9.891 15.625 1 94.31 105 VAL A N 1
ATOM 822 C CA . VAL A 1 105 ? 7.176 11.039 16.125 1 94.31 105 VAL A CA 1
ATOM 823 C C . VAL A 1 105 ? 6.391 10.633 17.375 1 94.31 105 VAL A C 1
ATOM 825 O O . VAL A 1 105 ? 5.582 9.695 17.328 1 94.31 105 VAL A O 1
ATOM 828 N N . LEU A 1 106 ? 6.699 11.32 18.406 1 94.81 106 LEU A N 1
ATOM 829 C CA . LEU A 1 106 ? 6.031 11.086 19.672 1 94.81 106 LEU A CA 1
ATOM 830 C C . LEU A 1 106 ? 5.156 12.273 20.062 1 94.81 106 LEU A C 1
ATOM 832 O O . LEU A 1 106 ? 5.609 13.414 20.031 1 94.81 106 LEU A O 1
ATOM 836 N N . ARG A 1 107 ? 3.98 11.906 20.391 1 92.62 107 ARG A N 1
ATOM 837 C CA . ARG A 1 107 ? 3.055 12.969 20.781 1 92.62 107 ARG A CA 1
ATOM 838 C C . ARG A 1 107 ? 2.539 12.75 22.203 1 92.62 107 ARG A C 1
ATOM 840 O O . ARG A 1 107 ? 2.17 11.633 22.562 1 92.62 107 ARG A O 1
ATOM 847 N N . GLN A 1 108 ? 2.586 13.773 22.953 1 91.94 108 GLN A N 1
ATOM 848 C CA . GLN A 1 108 ? 1.896 13.883 24.234 1 91.94 108 GLN A CA 1
ATOM 849 C C . GLN A 1 108 ? 1.014 15.125 24.281 1 91.94 108 GLN A C 1
ATOM 851 O O . GLN A 1 108 ? 1.512 16.234 24.469 1 91.94 108 GLN A O 1
ATOM 856 N N . ASN A 1 109 ? -0.311 14.82 24.109 1 89.44 109 ASN A N 1
ATOM 857 C CA . ASN A 1 109 ? -1.256 15.93 24.047 1 89.44 109 ASN A CA 1
ATOM 858 C C . ASN A 1 109 ? -0.879 16.922 22.938 1 89.44 109 ASN A C 1
ATOM 860 O O . ASN A 1 109 ? -0.815 16.547 21.766 1 89.44 109 ASN A O 1
ATOM 864 N N . ASP A 1 110 ? -0.462 18.141 23.297 1 82.19 110 ASP A N 1
ATOM 865 C CA . ASP A 1 110 ? -0.231 19.156 22.281 1 82.19 110 ASP A CA 1
ATOM 866 C C . ASP A 1 110 ? 1.258 19.297 21.969 1 82.19 110 ASP A C 1
ATOM 868 O O . ASP A 1 110 ? 1.661 20.188 21.219 1 82.19 110 ASP A O 1
ATOM 872 N N . VAL A 1 111 ? 2.027 18.438 22.5 1 88 111 VAL A N 1
ATOM 873 C CA . VAL A 1 111 ? 3.467 18.516 22.281 1 88 111 VAL A CA 1
ATOM 874 C C . VAL A 1 111 ? 3.914 17.328 21.422 1 88 111 VAL A C 1
ATOM 876 O O . VAL A 1 111 ? 3.658 16.172 21.75 1 88 111 VAL A O 1
ATOM 879 N N . VAL A 1 112 ? 4.574 17.672 20.375 1 90.25 112 VAL A N 1
ATOM 880 C CA . VAL A 1 112 ? 5.047 16.656 19.438 1 90.25 112 VAL A CA 1
ATOM 881 C C . VAL A 1 112 ? 6.574 16.641 19.422 1 90.25 112 VAL A C 1
ATOM 883 O O . VAL A 1 112 ? 7.215 17.672 19.281 1 90.25 112 VAL A O 1
ATOM 886 N N . HIS A 1 113 ? 7.168 15.5 19.641 1 91.94 113 HIS A N 1
ATOM 887 C CA . HIS A 1 113 ? 8.602 15.25 19.562 1 91.94 113 HIS A CA 1
ATOM 888 C C . HIS A 1 113 ? 8.969 14.445 18.328 1 91.94 113 HIS A C 1
ATOM 890 O O . HIS A 1 113 ? 8.602 13.273 18.219 1 91.94 113 HIS A O 1
ATOM 896 N N . SER A 1 114 ? 9.602 15.047 17.406 1 92.69 114 SER A N 1
ATOM 897 C CA . SER A 1 114 ? 10.109 14.328 16.234 1 92.69 114 SER A CA 1
ATOM 898 C C . SER A 1 114 ? 11.547 13.883 16.438 1 92.69 114 SER A C 1
ATOM 900 O O . SER A 1 114 ? 12.445 14.719 16.594 1 92.69 114 SER A O 1
ATOM 902 N N . LEU A 1 115 ? 11.773 12.695 16.422 1 94.25 115 LEU A N 1
ATOM 903 C CA . LEU A 1 115 ? 13.094 12.133 16.688 1 94.25 115 LEU A CA 1
ATOM 904 C C . LEU A 1 115 ? 13.805 11.766 15.383 1 94.25 115 LEU A C 1
ATOM 906 O O . LEU A 1 115 ? 13.234 11.078 14.531 1 94.25 115 LEU A O 1
ATOM 910 N N . ILE A 1 116 ? 14.961 12.266 15.258 1 91.56 116 ILE A N 1
ATOM 911 C CA . ILE A 1 116 ? 15.859 11.922 14.164 1 91.56 116 ILE A CA 1
ATOM 912 C C . ILE A 1 116 ? 17.094 11.203 14.711 1 91.56 116 ILE A C 1
ATOM 914 O O . ILE A 1 116 ? 18.125 11.828 14.969 1 91.56 116 ILE A O 1
ATOM 918 N N . PRO A 1 117 ? 17 9.938 14.773 1 91.25 117 PRO A N 1
ATOM 919 C CA . PRO A 1 117 ? 18.016 9.164 15.484 1 91.25 117 PRO A CA 1
ATOM 920 C C . PRO A 1 117 ? 19.422 9.352 14.898 1 91.25 117 PRO A C 1
ATOM 922 O O . PRO A 1 117 ? 20.391 9.477 15.648 1 91.25 117 PRO A O 1
ATOM 925 N N . GLU A 1 118 ? 19.516 9.422 13.578 1 89.06 118 GLU A N 1
ATOM 926 C CA . GLU A 1 118 ? 20.812 9.516 12.938 1 89.06 118 GLU A CA 1
ATOM 927 C C . GLU A 1 118 ? 21.578 10.758 13.406 1 89.06 118 GLU A C 1
ATOM 929 O O . GLU A 1 118 ? 22.797 10.734 13.523 1 89.06 118 GLU A O 1
ATOM 934 N N . ALA A 1 119 ? 20.906 11.789 13.758 1 88.88 119 ALA A N 1
ATOM 935 C CA . ALA A 1 119 ? 21.516 13.047 14.18 1 88.88 119 ALA A CA 1
ATOM 936 C C . ALA A 1 119 ? 21.375 13.234 15.688 1 88.88 119 ALA A C 1
ATOM 938 O O . ALA A 1 119 ? 21.797 14.25 16.234 1 88.88 119 ALA A O 1
ATOM 939 N N . LYS A 1 120 ? 20.781 12.242 16.344 1 91.75 120 LYS A N 1
ATOM 940 C CA . LYS A 1 120 ? 20.438 12.383 17.766 1 91.75 120 LYS A CA 1
ATOM 941 C C . LYS A 1 120 ? 19.797 13.742 18.031 1 91.75 120 LYS A C 1
ATOM 943 O O . LYS A 1 120 ? 20.25 14.477 18.922 1 91.75 120 LYS A O 1
ATOM 948 N N . LEU A 1 121 ? 18.844 14.047 17.219 1 91.62 121 LEU A N 1
ATOM 949 C CA . LEU A 1 121 ? 18.125 15.312 17.266 1 91.62 121 LEU A CA 1
ATOM 950 C C . LEU A 1 121 ? 16.656 15.102 17.609 1 91.62 121 LEU A C 1
ATOM 952 O O . LEU A 1 121 ? 16.016 14.172 17.078 1 91.62 121 LEU A O 1
ATOM 956 N N . VAL A 1 122 ? 16.172 15.93 18.484 1 93.38 122 VAL A N 1
ATOM 957 C CA . VAL A 1 122 ? 14.75 15.953 18.797 1 93.38 122 VAL A CA 1
ATOM 958 C C . VAL A 1 122 ? 14.18 17.328 18.453 1 93.38 122 VAL A C 1
ATOM 960 O O . VAL A 1 122 ? 14.672 18.344 18.953 1 93.38 122 VAL A O 1
ATOM 963 N N . VAL A 1 123 ? 13.266 17.359 17.594 1 87.38 123 VAL A N 1
ATOM 964 C CA . VAL A 1 123 ? 12.539 18.594 17.266 1 87.38 123 VAL A CA 1
ATOM 965 C C . VAL A 1 123 ? 11.219 18.625 18.031 1 87.38 123 VAL A C 1
ATOM 967 O O . VAL A 1 123 ? 10.359 17.766 17.844 1 87.38 123 VAL A O 1
ATOM 970 N N . VAL A 1 124 ? 11.062 19.562 18.922 1 89.25 124 VAL A N 1
ATOM 971 C CA . VAL A 1 124 ? 9.883 19.672 19.766 1 89.25 124 VAL A CA 1
ATOM 972 C C . VAL A 1 124 ? 8.977 20.781 19.25 1 89.25 124 VAL A C 1
ATOM 974 O O . VAL A 1 124 ? 9.422 21.922 19.078 1 89.25 124 VAL A O 1
ATOM 977 N N . GLU A 1 125 ? 7.793 20.406 19.016 1 82.75 125 GLU A N 1
ATOM 978 C CA . GLU A 1 125 ? 6.801 21.375 18.531 1 82.75 125 GLU A CA 1
ATOM 979 C C . GLU A 1 125 ? 5.57 21.375 19.438 1 82.75 125 GLU A C 1
ATOM 981 O O . GLU A 1 125 ? 5.004 20.328 19.734 1 82.75 125 GLU A O 1
ATOM 986 N N . LYS A 1 126 ? 5.25 22.562 19.922 1 80.38 126 LYS A N 1
ATOM 987 C CA . LYS A 1 126 ? 4.004 22.703 20.672 1 80.38 126 LYS A CA 1
ATOM 988 C C . LYS A 1 126 ? 2.854 23.109 19.75 1 80.38 126 LYS A C 1
ATOM 990 O O . LYS A 1 126 ? 2.932 24.109 19.047 1 80.38 126 LYS A O 1
ATOM 995 N N . GLN A 1 127 ? 1.995 22.156 19.609 1 68.31 127 GLN A N 1
ATOM 996 C CA . GLN A 1 127 ? 0.845 22.422 18.75 1 68.31 127 GLN A CA 1
ATOM 997 C C . GLN A 1 127 ? -0.344 22.922 19.562 1 68.31 127 GLN A C 1
ATOM 999 O O . GLN A 1 127 ? -0.716 22.312 20.562 1 68.31 127 GLN A O 1
ATOM 1004 N N . GLU A 1 128 ? -0.489 24.219 19.766 1 55.47 128 GLU A N 1
ATOM 1005 C CA . GLU A 1 128 ? -1.635 24.703 20.516 1 55.47 128 GLU A CA 1
ATOM 1006 C C . GLU A 1 128 ? -2.912 23.969 20.125 1 55.47 128 GLU A C 1
ATOM 1008 O O . GLU A 1 128 ? -3.041 23.5 19 1 55.47 128 GLU A O 1
ATOM 1013 N N . ALA A 1 129 ? -3.623 23.547 21.25 1 46.28 129 ALA A N 1
ATOM 1014 C CA . ALA A 1 129 ? -4.852 22.766 21.219 1 46.28 129 ALA A CA 1
ATOM 1015 C C . ALA A 1 129 ? -5.66 23.062 19.953 1 46.28 129 ALA A C 1
ATOM 1017 O O . ALA A 1 129 ? -6.207 22.141 19.328 1 46.28 129 ALA A O 1
ATOM 1018 N N . LYS A 1 130 ? -5.777 24.391 19.766 1 42.31 130 LYS A N 1
ATOM 1019 C CA . LYS A 1 130 ? -6.609 24.859 18.656 1 42.31 130 LYS A CA 1
ATOM 1020 C C . LYS A 1 130 ? -6.023 24.438 17.312 1 42.31 130 LYS A C 1
ATOM 1022 O O . LYS A 1 130 ? -6.715 24.469 16.297 1 42.31 130 LYS A O 1
ATOM 1027 N N . ASP A 1 131 ? -4.793 24.031 17.469 1 43.62 131 ASP A N 1
ATOM 1028 C CA . ASP A 1 131 ? -3.996 23.875 16.266 1 43.62 131 ASP A CA 1
ATOM 1029 C C . ASP A 1 131 ? -3.928 22.406 15.836 1 43.62 131 ASP A C 1
ATOM 1031 O O . ASP A 1 131 ? -3.242 22.078 14.867 1 43.62 131 ASP A O 1
ATOM 1035 N N . ARG A 1 132 ? -4.344 21.734 16.75 1 42.69 132 ARG A N 1
ATOM 1036 C CA . ARG A 1 132 ? -4.262 20.297 16.562 1 42.69 132 ARG A CA 1
ATOM 1037 C C . ARG A 1 132 ? -5.262 19.828 15.516 1 42.69 132 ARG A C 1
ATOM 1039 O O . ARG A 1 132 ? -6.391 20.328 15.461 1 42.69 132 ARG A O 1
ATOM 1046 N N . PHE A 1 133 ? -4.734 19.094 14.641 1 36.12 133 PHE A N 1
ATOM 1047 C CA . PHE A 1 133 ? -5.719 18.281 13.93 1 36.12 133 PHE A CA 1
ATOM 1048 C C . PHE A 1 133 ? -6.363 17.266 14.867 1 36.12 133 PHE A C 1
ATOM 1050 O O . PHE A 1 133 ? -5.727 16.797 15.812 1 36.12 133 PHE A O 1
ATOM 1057 N N . PRO A 1 134 ? -7.566 17.172 14.695 1 35.91 134 PRO A N 1
ATOM 1058 C CA . PRO A 1 134 ? -8.594 17.719 13.805 1 35.91 134 PRO A CA 1
ATOM 1059 C C . PRO A 1 134 ? -9.141 19.047 14.289 1 35.91 134 PRO A C 1
ATOM 1061 O O . PRO A 1 134 ? -10.227 19.469 13.883 1 35.91 134 PRO A O 1
ATOM 1064 N N . ALA A 1 135 ? -8.688 19.438 15.258 1 37.09 135 ALA A N 1
ATOM 1065 C CA . ALA A 1 135 ? -9.172 20.781 15.617 1 37.09 135 ALA A CA 1
ATOM 1066 C C . ALA A 1 135 ? -9.32 21.656 14.383 1 37.09 135 ALA A C 1
ATOM 1068 O O . ALA A 1 135 ? -10.125 22.594 14.375 1 37.09 135 ALA A O 1
ATOM 1069 N N . LEU A 1 136 ? -8.516 21.391 13.523 1 39 136 LEU A N 1
ATOM 1070 C CA . LEU A 1 136 ? -8.766 22.094 12.266 1 39 136 LEU A CA 1
ATOM 1071 C C . LEU A 1 136 ? -10.188 21.859 11.781 1 39 136 LEU A C 1
ATOM 1073 O O . LEU A 1 136 ? -10.812 22.766 11.219 1 39 136 LEU A O 1
ATOM 1077 N N . LEU A 1 137 ? -10.578 20.516 11.867 1 40.53 137 LEU A N 1
ATOM 1078 C CA . LEU A 1 137 ? -11.961 20.234 11.523 1 40.53 137 LEU A CA 1
ATOM 1079 C C . LEU A 1 137 ? -12.914 20.859 12.539 1 40.53 137 LEU A C 1
ATOM 1081 O O . LEU A 1 137 ? -14.047 21.219 12.195 1 40.53 137 LEU A O 1
ATOM 1085 N N . ALA A 1 138 ? -12.477 20.828 13.719 1 37.97 138 ALA A N 1
ATOM 1086 C CA . ALA A 1 138 ? -13.328 21.359 14.789 1 37.97 138 ALA A CA 1
ATOM 1087 C C . ALA A 1 138 ? -13.484 22.875 14.68 1 37.97 138 ALA A C 1
ATOM 1089 O O . ALA A 1 138 ? -14.469 23.438 15.156 1 37.97 138 ALA A O 1
ATOM 1090 N N . THR A 1 139 ? -12.352 23.375 14.328 1 40.44 139 THR A N 1
ATOM 1091 C CA . THR A 1 139 ? -12.477 24.828 14.5 1 40.44 139 THR A CA 1
ATOM 1092 C C . THR A 1 139 ? -13.367 25.422 13.414 1 40.44 139 THR A C 1
ATOM 1094 O O . THR A 1 139 ? -13.648 26.625 13.43 1 40.44 139 THR A O 1
ATOM 1097 N N . ASN A 1 140 ? -13.562 24.641 12.281 1 45.59 140 ASN A N 1
ATOM 1098 C CA . ASN A 1 140 ? -14.305 25.406 11.289 1 45.59 140 ASN A CA 1
ATOM 1099 C C . ASN A 1 140 ? -15.766 25.578 11.695 1 45.59 140 ASN A C 1
ATOM 1101 O O . ASN A 1 140 ? -16.422 24.609 12.086 1 45.59 140 ASN A O 1
ATOM 1105 N N . LYS A 1 141 ? -16.047 26.719 12.047 1 49.59 141 LYS A N 1
ATOM 1106 C CA . LYS A 1 141 ? -17.438 27.172 12.148 1 49.59 141 LYS A CA 1
ATOM 1107 C C . LYS A 1 141 ? -18.297 26.578 11.039 1 49.59 141 LYS A C 1
ATOM 1109 O O . LYS A 1 141 ? -19.516 26.438 11.188 1 49.59 141 LYS A O 1
ATOM 1114 N N . ASN A 1 142 ? -17.641 26.266 9.836 1 56.91 142 ASN A N 1
ATOM 1115 C CA . ASN A 1 142 ? -18.453 25.797 8.719 1 56.91 142 ASN A CA 1
ATOM 1116 C C . ASN A 1 142 ? -18.656 24.281 8.766 1 56.91 142 ASN A C 1
ATOM 1118 O O . ASN A 1 142 ? -17.719 23.531 9.07 1 56.91 142 ASN A O 1
ATOM 1122 N N . ASP A 1 143 ? -19.797 23.891 8.695 1 74.5 143 ASP A N 1
ATOM 1123 C CA . ASP A 1 143 ? -20.281 22.516 8.539 1 74.5 143 ASP A CA 1
ATOM 1124 C C . ASP A 1 143 ? -19.766 21.906 7.23 1 74.5 143 ASP A C 1
ATOM 1126 O O . ASP A 1 143 ? -20.062 22.422 6.148 1 74.5 143 ASP A O 1
ATOM 1130 N N . VAL A 1 144 ? -18.766 20.953 7.297 1 86.94 144 VAL A N 1
ATOM 1131 C CA . VAL A 1 144 ? -18.266 20.219 6.133 1 86.94 144 VAL A CA 1
ATOM 1132 C C . VAL A 1 144 ? -19.422 19.859 5.207 1 86.94 144 VAL A C 1
ATOM 1134 O O . VAL A 1 144 ? -19.266 19.859 3.984 1 86.94 144 VAL A O 1
ATOM 1137 N N . LEU A 1 145 ? -20.531 19.734 5.777 1 90.31 145 LEU A N 1
ATOM 1138 C CA . LEU A 1 145 ? -21.688 19.25 5.02 1 90.31 145 LEU A CA 1
ATOM 1139 C C . LEU A 1 145 ? -22.328 20.391 4.234 1 90.31 145 LEU A C 1
ATOM 1141 O O . LEU A 1 145 ? -23.203 20.156 3.393 1 90.31 145 LEU A O 1
ATOM 1145 N N . ASP A 1 146 ? -21.875 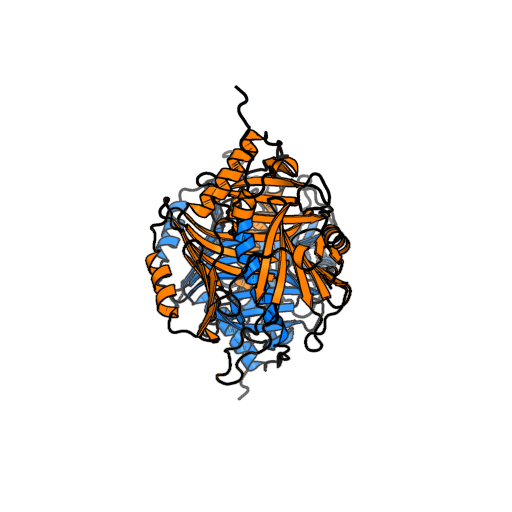21.594 4.438 1 91.44 146 ASP A N 1
ATOM 1146 C CA . ASP A 1 146 ? -22.266 22.703 3.584 1 91.44 146 ASP A CA 1
ATOM 1147 C C . ASP A 1 146 ? -21.516 22.688 2.262 1 91.44 146 ASP A C 1
ATOM 1149 O O . ASP A 1 146 ? -21.922 23.328 1.29 1 91.44 146 ASP A O 1
ATOM 1153 N N . LEU A 1 147 ? -20.438 21.953 2.287 1 93.31 147 LEU A N 1
ATOM 1154 C CA . LEU A 1 147 ? -19.531 22 1.143 1 93.31 147 LEU A CA 1
ATOM 1155 C C . LEU A 1 147 ? -19.516 20.656 0.417 1 93.31 147 LEU A C 1
ATOM 1157 O O . LEU A 1 147 ? -19.109 20.594 -0.745 1 93.31 147 LEU A O 1
ATOM 1161 N N . TYR A 1 148 ? -19.906 19.656 1.151 1 93.44 148 TYR A N 1
ATOM 1162 C CA . TYR A 1 148 ? -19.859 18.297 0.605 1 93.44 148 TYR A CA 1
ATOM 1163 C C . TYR A 1 148 ? -21.188 17.578 0.775 1 93.44 148 TYR A C 1
ATOM 1165 O O . TYR A 1 148 ? -21.875 17.766 1.786 1 93.44 148 TYR A O 1
ATOM 1173 N N . ASP A 1 149 ? -21.453 16.719 -0.229 1 94.5 149 ASP A N 1
ATOM 1174 C CA . ASP A 1 149 ? -22.469 15.688 -0.024 1 94.5 149 ASP A CA 1
ATOM 1175 C C . ASP A 1 149 ? -21.844 14.383 0.461 1 94.5 149 ASP A C 1
ATOM 1177 O O . ASP A 1 149 ? -20.797 13.969 -0.043 1 94.5 149 ASP A O 1
ATOM 1181 N N . MET A 1 150 ? -22.453 13.883 1.47 1 94.06 150 MET A N 1
ATOM 1182 C CA . MET A 1 150 ? -21.969 12.609 1.993 1 94.06 150 MET A CA 1
ATOM 1183 C C . MET A 1 150 ? -22.906 11.469 1.595 1 94.06 150 MET A C 1
ATOM 1185 O O . MET A 1 150 ? -24.109 11.516 1.854 1 94.06 150 MET A O 1
ATOM 1189 N N . ARG A 1 151 ? -22.344 10.469 0.97 1 96.62 151 ARG A N 1
ATOM 1190 C CA . ARG A 1 151 ? -23.094 9.297 0.532 1 96.62 151 ARG A CA 1
ATOM 1191 C C . ARG A 1 151 ? -22.547 8.023 1.173 1 96.62 151 ARG A C 1
ATOM 1193 O O . ARG A 1 151 ? -21.344 7.867 1.313 1 96.62 151 ARG A O 1
ATOM 1200 N N . LYS A 1 152 ? -23.516 7.203 1.48 1 96.25 152 LYS A N 1
ATOM 1201 C CA . LYS A 1 152 ? -23.125 5.898 2.008 1 96.25 152 LYS A CA 1
ATOM 1202 C C . LYS A 1 152 ? -22.875 4.898 0.881 1 96.25 152 LYS A C 1
ATOM 1204 O O . LYS A 1 152 ? -23.688 4.797 -0.049 1 96.25 152 LYS A O 1
ATOM 1209 N N . MET A 1 153 ? -21.766 4.23 0.959 1 96.25 153 MET A N 1
ATOM 1210 C CA . MET A 1 153 ? -21.391 3.207 -0.006 1 96.25 153 MET A CA 1
ATOM 1211 C C . MET A 1 153 ? -21.484 1.814 0.606 1 96.25 153 MET A C 1
ATOM 1213 O O . MET A 1 153 ? -21.703 1.676 1.811 1 96.25 153 MET A O 1
ATOM 1217 N N . PRO A 1 154 ? -21.406 0.775 -0.242 1 94.75 154 PRO A N 1
ATOM 1218 C CA . PRO A 1 154 ? -21.391 -0.576 0.324 1 94.75 154 PRO A CA 1
ATOM 1219 C C . PRO A 1 154 ? -20.234 -0.8 1.295 1 94.75 154 PRO A C 1
ATOM 1221 O O . PRO A 1 154 ? -19.125 -0.328 1.054 1 94.75 154 PRO A O 1
ATOM 1224 N N . ALA A 1 155 ? -20.562 -1.476 2.32 1 96.38 155 ALA A N 1
ATOM 1225 C CA . ALA A 1 155 ? -19.578 -1.762 3.35 1 96.38 155 ALA A CA 1
ATOM 1226 C C . ALA A 1 155 ? -18.422 -2.604 2.789 1 96.38 155 ALA A C 1
ATOM 1228 O O . ALA A 1 155 ? -18.625 -3.363 1.836 1 96.38 155 ALA A O 1
ATOM 1229 N N . GLU A 1 156 ? -17.328 -2.426 3.375 1 96.5 156 GLU A N 1
ATOM 1230 C CA . GLU A 1 156 ? -16.141 -3.168 2.971 1 96.5 156 GLU A CA 1
ATOM 1231 C C . GLU A 1 156 ? -15.305 -3.561 4.18 1 96.5 156 GLU A C 1
ATOM 1233 O O . GLU A 1 156 ? -15.422 -2.955 5.25 1 96.5 156 GLU A O 1
ATOM 1238 N N . ARG A 1 157 ? -14.477 -4.594 3.994 1 96.88 157 ARG A N 1
ATOM 1239 C CA . ARG A 1 157 ? -13.547 -5.035 5.027 1 96.88 157 ARG A CA 1
ATOM 1240 C C . ARG A 1 157 ? -12.148 -4.469 4.793 1 96.88 157 ARG A C 1
ATOM 1242 O O . ARG A 1 157 ? -11.625 -4.539 3.68 1 96.88 157 ARG A O 1
ATOM 1249 N N . VAL A 1 158 ? -11.602 -3.842 5.828 1 96.94 158 VAL A N 1
ATOM 1250 C CA . VAL A 1 158 ? -10.258 -3.277 5.777 1 96.94 158 VAL A CA 1
ATOM 1251 C C . VAL A 1 158 ? -9.453 -3.756 6.984 1 96.94 158 VAL A C 1
ATOM 1253 O O . VAL A 1 158 ? -9.898 -3.623 8.125 1 96.94 158 VAL A O 1
ATOM 1256 N N . ALA A 1 159 ? -8.266 -4.32 6.766 1 97.06 159 ALA A N 1
ATOM 1257 C CA . ALA A 1 159 ? -7.379 -4.789 7.828 1 97.06 159 ALA A CA 1
ATOM 1258 C C . ALA A 1 159 ? -8.109 -5.734 8.773 1 97.06 159 ALA A C 1
ATOM 1260 O O . ALA A 1 159 ? -7.938 -5.66 9.992 1 97.06 159 ALA A O 1
ATOM 1261 N N . GLY A 1 160 ? -8.992 -6.492 8.242 1 96.12 160 GLY A N 1
ATOM 1262 C CA . GLY A 1 160 ? -9.695 -7.512 9.008 1 96.12 160 GLY A CA 1
ATOM 1263 C C . GLY A 1 160 ? -10.938 -6.992 9.695 1 96.12 160 GLY A C 1
ATOM 1264 O O . GLY A 1 160 ? -11.625 -7.734 10.406 1 96.12 160 GLY A O 1
ATOM 1265 N N . MET A 1 161 ? -11.289 -5.711 9.477 1 97.31 161 MET A N 1
ATOM 1266 C CA . MET A 1 161 ? -12.406 -5.098 10.188 1 97.31 161 MET A CA 1
ATOM 1267 C C . MET A 1 161 ? -13.523 -4.715 9.211 1 97.31 161 MET A C 1
ATOM 1269 O O . MET A 1 161 ? -13.25 -4.238 8.109 1 97.31 161 MET A O 1
ATOM 1273 N N . GLU A 1 162 ? -14.734 -4.863 9.68 1 97.44 162 GLU A N 1
ATOM 1274 C CA . GLU A 1 162 ? -15.867 -4.387 8.891 1 97.44 162 GLU A CA 1
ATOM 1275 C C . GLU A 1 162 ? -15.992 -2.867 8.969 1 97.44 162 GLU A C 1
ATOM 1277 O O . GLU A 1 162 ? -15.984 -2.291 10.055 1 97.44 162 GLU A O 1
ATOM 1282 N N . CYS A 1 163 ? -16.172 -2.254 7.789 1 97.88 163 CYS A N 1
ATOM 1283 C CA . CYS A 1 163 ? -16.188 -0.796 7.75 1 97.88 163 CYS A CA 1
ATOM 1284 C C . CYS A 1 163 ? -17.406 -0.279 6.992 1 97.88 163 CYS A C 1
ATOM 1286 O O . CYS A 1 163 ? -17.797 -0.862 5.984 1 97.88 163 CYS A O 1
ATOM 1288 N N . GLU A 1 164 ? -17.953 0.789 7.516 1 97.56 164 GLU A N 1
ATOM 1289 C CA . GLU A 1 164 ? -18.844 1.613 6.711 1 97.56 164 GLU A CA 1
ATOM 1290 C C . GLU A 1 164 ? -18.062 2.535 5.781 1 97.56 164 GLU A C 1
ATOM 1292 O O . GLU A 1 164 ? -17.016 3.072 6.16 1 97.56 164 GLU A O 1
ATOM 1297 N N . VAL A 1 165 ? -18.578 2.643 4.594 1 97.12 165 VAL A N 1
ATOM 1298 C CA . VAL A 1 165 ? -17.859 3.426 3.59 1 97.12 165 VAL A CA 1
ATOM 1299 C C . VAL A 1 165 ? -18.688 4.645 3.197 1 97.12 165 VAL A C 1
ATOM 1301 O O . VAL A 1 165 ? -19.906 4.531 2.961 1 97.12 165 VAL A O 1
ATOM 1304 N N . PHE A 1 166 ? -18 5.805 3.152 1 96.12 166 PHE A N 1
ATOM 1305 C CA . PHE A 1 166 ? -18.672 7.051 2.809 1 96.12 166 PHE A CA 1
ATOM 1306 C C . PHE A 1 166 ? -17.906 7.801 1.726 1 96.12 166 PHE A C 1
ATOM 1308 O O . PHE A 1 166 ? -16.672 7.84 1.745 1 96.12 166 PHE A O 1
ATOM 1315 N N . ALA A 1 167 ? -18.641 8.32 0.869 1 96.25 167 ALA A N 1
ATOM 1316 C CA . ALA A 1 167 ? -18.078 9.234 -0.12 1 96.25 167 ALA A CA 1
ATOM 1317 C C . ALA A 1 167 ? -18.484 10.68 0.17 1 96.25 167 ALA A C 1
ATOM 1319 O O . ALA A 1 167 ? -19.656 10.969 0.377 1 96.25 167 ALA A O 1
ATOM 1320 N N . LEU A 1 168 ? -17.5 11.539 0.274 1 94.31 168 LEU A N 1
ATOM 1321 C CA . LEU A 1 168 ? -17.75 12.969 0.363 1 94.31 168 LEU A CA 1
ATOM 1322 C C . LEU A 1 168 ? -17.453 13.656 -0.968 1 94.31 168 LEU A C 1
ATOM 1324 O O . LEU A 1 168 ? -16.297 13.773 -1.37 1 94.31 168 LEU A O 1
ATOM 1328 N N . GLU A 1 169 ? -18.531 14.109 -1.576 1 95.38 169 GLU A N 1
ATOM 1329 C CA . GLU A 1 169 ? -18.422 14.758 -2.877 1 95.38 169 GLU A CA 1
ATOM 1330 C C . GLU A 1 169 ? -18.578 16.281 -2.75 1 95.38 169 GLU A C 1
ATOM 1332 O O . GLU A 1 169 ? -19.625 16.766 -2.32 1 95.38 169 GLU A O 1
ATOM 1337 N N . PRO A 1 170 ? -17.516 16.984 -3.148 1 95.06 170 PRO A N 1
ATOM 1338 C CA . PRO A 1 170 ? -17.625 18.438 -3.016 1 95.06 170 PRO A CA 1
ATOM 1339 C C . PRO A 1 170 ? -18.688 19.047 -3.936 1 95.06 170 PRO A C 1
ATOM 1341 O O . PRO A 1 170 ? -18.969 18.5 -5.008 1 95.06 170 PRO A O 1
ATOM 1344 N N . HIS A 1 171 ? -19.219 20.188 -3.551 1 95.31 171 HIS A N 1
ATOM 1345 C CA . HIS A 1 171 ? -20.234 20.906 -4.32 1 95.31 171 HIS A CA 1
ATOM 1346 C C . HIS A 1 171 ? -19.594 21.703 -5.457 1 95.31 171 HIS A C 1
ATOM 1348 O O . HIS A 1 171 ? -20.297 22.219 -6.32 1 95.31 171 HIS A O 1
ATOM 1354 N N . ASP A 1 172 ? -18.312 21.797 -5.418 1 95.44 172 ASP A N 1
ATOM 1355 C CA . ASP A 1 172 ? -17.609 22.594 -6.422 1 95.44 172 ASP A CA 1
ATOM 1356 C C . ASP A 1 172 ? -16.281 21.938 -6.801 1 95.44 172 ASP A C 1
ATOM 1358 O O . ASP A 1 172 ? -15.984 20.828 -6.367 1 95.44 172 ASP A O 1
ATOM 1362 N N . ALA A 1 173 ? -15.492 22.656 -7.621 1 94.94 173 ALA A N 1
ATOM 1363 C CA . ALA A 1 173 ? -14.266 22.078 -8.156 1 94.94 173 ALA A CA 1
ATOM 1364 C C . ALA A 1 173 ? -13.039 22.578 -7.391 1 94.94 173 ALA A C 1
ATOM 1366 O O . ALA A 1 173 ? -11.906 22.375 -7.82 1 94.94 173 ALA A O 1
ATOM 1367 N N . ALA A 1 174 ? -13.281 23.219 -6.223 1 95.38 174 ALA A N 1
ATOM 1368 C CA . ALA A 1 174 ? -12.18 23.844 -5.492 1 95.38 174 ALA A CA 1
ATOM 1369 C C . ALA A 1 174 ? -11.531 22.859 -4.527 1 95.38 174 ALA A C 1
ATOM 1371 O O . ALA A 1 174 ? -10.508 23.156 -3.904 1 95.38 174 ALA A O 1
ATOM 1372 N N . ARG A 1 175 ? -12.109 21.688 -4.43 1 94.88 175 ARG A N 1
ATOM 1373 C CA . ARG A 1 175 ? -11.664 20.688 -3.467 1 94.88 175 ARG A CA 1
ATOM 1374 C C . ARG A 1 175 ? -11.82 19.281 -4.031 1 94.88 175 ARG A C 1
ATOM 1376 O O . ARG A 1 175 ? -12.617 19.047 -4.938 1 94.88 175 ARG A O 1
ATOM 1383 N N . TYR A 1 176 ? -11 18.391 -3.545 1 95.19 176 TYR A N 1
ATOM 1384 C CA . TYR A 1 176 ? -11.07 17 -3.996 1 95.19 176 TYR A CA 1
ATOM 1385 C C . TYR A 1 176 ? -12.172 16.25 -3.268 1 95.19 176 TYR A C 1
ATOM 1387 O O . TYR A 1 176 ? -12.523 16.578 -2.137 1 95.19 176 TYR A O 1
ATOM 1395 N N . ALA A 1 177 ? -12.703 15.273 -3.932 1 95.75 177 ALA A N 1
ATOM 1396 C CA . ALA A 1 177 ? -13.562 14.312 -3.252 1 95.75 177 ALA A CA 1
ATOM 1397 C C . ALA A 1 177 ? -12.75 13.406 -2.334 1 95.75 177 ALA A C 1
ATOM 1399 O O . ALA A 1 177 ? -11.539 13.242 -2.52 1 95.75 177 ALA A O 1
ATOM 1400 N N . VAL A 1 178 ? -13.43 12.875 -1.323 1 94.62 178 VAL A N 1
ATOM 1401 C CA . VAL A 1 178 ? -12.781 11.992 -0.359 1 94.62 178 VAL A CA 1
ATOM 1402 C C . VAL A 1 178 ? -13.656 10.766 -0.112 1 94.62 178 VAL A C 1
ATOM 1404 O O . VAL A 1 178 ? -14.883 10.852 -0.156 1 94.62 178 VAL A O 1
ATOM 1407 N N . ARG A 1 179 ? -13.016 9.656 0.084 1 95.62 179 ARG A N 1
ATOM 1408 C CA . ARG A 1 179 ? -13.703 8.445 0.533 1 95.62 179 ARG A CA 1
ATOM 1409 C C . ARG A 1 179 ? -13.164 7.977 1.88 1 95.62 179 ARG A C 1
ATOM 1411 O O . ARG A 1 179 ? -11.953 7.969 2.1 1 95.62 179 ARG A O 1
ATOM 1418 N N . LEU A 1 180 ? -14.086 7.609 2.748 1 95.88 180 LEU A N 1
ATOM 1419 C CA . LEU A 1 180 ? -13.719 7.246 4.113 1 95.88 180 LEU A CA 1
ATOM 1420 C C . LEU A 1 180 ? -14.227 5.852 4.457 1 95.88 180 LEU A C 1
ATOM 1422 O O . LEU A 1 180 ? -15.383 5.52 4.172 1 95.88 180 LEU A O 1
ATOM 1426 N N . TRP A 1 181 ? -13.422 5.039 4.984 1 96.94 181 TRP A N 1
ATOM 1427 C CA . TRP A 1 181 ? -13.789 3.768 5.598 1 96.94 181 TRP A CA 1
ATOM 1428 C C . TRP A 1 181 ? -13.719 3.857 7.117 1 96.94 181 TRP A C 1
ATOM 1430 O O . TRP A 1 181 ? -12.641 4.035 7.688 1 96.94 181 TRP A O 1
ATOM 1440 N N . ALA A 1 182 ? -14.781 3.732 7.781 1 97.19 182 ALA A N 1
ATOM 1441 C CA . ALA A 1 182 ? -14.852 3.789 9.242 1 97.19 182 ALA A CA 1
ATOM 1442 C C . ALA A 1 182 ? -15.234 2.432 9.82 1 97.19 182 ALA A C 1
ATOM 1444 O O . ALA A 1 182 ? -16.219 1.822 9.398 1 97.19 182 ALA A O 1
ATOM 1445 N N . GLU A 1 183 ? -14.445 1.985 10.773 1 97.75 183 GLU A N 1
ATOM 1446 C CA . GLU A 1 183 ? -14.789 0.729 11.438 1 97.75 183 GLU A CA 1
ATOM 1447 C C . GLU A 1 183 ? -16.156 0.809 12.102 1 97.75 183 GLU A C 1
ATOM 1449 O O . GLU A 1 183 ? -16.484 1.8 12.758 1 97.75 183 GLU A O 1
ATOM 1454 N N . LYS A 1 184 ? -16.938 -0.149 11.938 1 97.06 184 LYS A N 1
ATOM 1455 C CA . LYS A 1 184 ? -18.375 -0.104 12.203 1 97.06 184 LYS A CA 1
ATOM 1456 C C . LYS A 1 184 ? -18.656 0.194 13.68 1 97.06 184 LYS A C 1
ATOM 1458 O O . LYS A 1 184 ? -19.562 0.969 14 1 97.06 184 LYS A O 1
ATOM 1463 N N . ASN A 1 185 ? -17.953 -0.322 14.57 1 96.69 185 ASN A N 1
ATOM 1464 C CA . ASN A 1 185 ? -18.25 -0.219 15.992 1 96.69 185 ASN A CA 1
ATOM 1465 C C . ASN A 1 185 ? -17.594 0.998 16.625 1 96.69 185 ASN A C 1
ATOM 1467 O O . ASN A 1 185 ? -18.266 1.898 17.109 1 96.69 185 ASN A O 1
ATOM 1471 N N . SER A 1 186 ? -16.297 1.117 16.438 1 96 186 SER A N 1
ATOM 1472 C CA . SER A 1 186 ? -15.547 2.176 17.109 1 96 186 SER A CA 1
ATOM 1473 C C . SER A 1 186 ? -15.633 3.488 16.344 1 96 186 SER A C 1
ATOM 1475 O O . SER A 1 186 ? -15.5 4.566 16.922 1 96 186 SER A O 1
ATOM 1477 N N . GLY A 1 187 ? -15.742 3.369 15.016 1 96 187 GLY A N 1
ATOM 1478 C CA . GLY A 1 187 ? -15.711 4.555 14.172 1 96 187 GLY A CA 1
ATOM 1479 C C . GLY A 1 187 ? -14.312 4.938 13.727 1 96 187 GLY A C 1
ATOM 1480 O O . GLY A 1 187 ? -14.125 5.93 13.023 1 96 187 GLY A O 1
ATOM 1481 N N . LEU A 1 188 ? -13.344 4.152 14.133 1 95.94 188 LEU A N 1
ATOM 1482 C CA . LEU A 1 188 ? -11.969 4.469 13.773 1 95.94 188 LEU A CA 1
ATOM 1483 C C . LEU A 1 188 ? -11.797 4.512 12.258 1 95.94 188 LEU A C 1
ATOM 1485 O O . LEU A 1 188 ? -12.281 3.627 11.547 1 95.94 188 LEU A O 1
ATOM 1489 N N . LEU A 1 189 ? -11.219 5.586 11.812 1 96.06 189 LEU A N 1
ATOM 1490 C CA . LEU A 1 189 ? -10.945 5.703 10.383 1 96.06 189 LEU A CA 1
ATOM 1491 C C . LEU A 1 189 ? -9.906 4.672 9.938 1 96.06 189 LEU A C 1
ATOM 1493 O O . LEU A 1 189 ? -8.75 4.738 10.352 1 96.06 189 LEU A O 1
ATOM 1497 N N . MET A 1 190 ? -10.289 3.775 9.062 1 96.75 190 MET A N 1
ATOM 1498 C CA . MET A 1 190 ? -9.445 2.654 8.672 1 96.75 190 MET A CA 1
ATOM 1499 C C . MET A 1 190 ? -8.742 2.939 7.352 1 96.75 190 MET A C 1
ATOM 1501 O O . MET A 1 190 ? -7.66 2.406 7.09 1 96.75 190 MET A O 1
ATOM 1505 N N . ARG A 1 191 ? -9.359 3.695 6.535 1 95.88 191 ARG A N 1
ATOM 1506 C CA . ARG A 1 191 ? -8.836 4.062 5.223 1 95.88 191 ARG A CA 1
ATOM 1507 C C . ARG A 1 191 ? -9.406 5.402 4.766 1 95.88 191 ARG A C 1
ATOM 1509 O O . ARG A 1 191 ? -10.562 5.723 5.055 1 95.88 191 ARG A O 1
ATOM 1516 N N . ALA A 1 192 ? -8.625 6.203 4.129 1 94.94 192 ALA A N 1
ATOM 1517 C CA . ALA A 1 192 ? -9.039 7.449 3.494 1 94.94 192 ALA A CA 1
ATOM 1518 C C . ALA A 1 192 ? -8.391 7.609 2.119 1 94.94 192 ALA A C 1
ATOM 1520 O O . ALA A 1 192 ? -7.195 7.363 1.956 1 94.94 192 ALA A O 1
ATOM 1521 N N . GLN A 1 193 ? -9.219 7.93 1.192 1 93.62 193 GLN A N 1
ATOM 1522 C CA . GLN A 1 193 ? -8.734 8.18 -0.16 1 93.62 193 GLN A CA 1
ATOM 1523 C C . GLN A 1 193 ? -9.062 9.602 -0.607 1 93.62 193 GLN A C 1
ATOM 1525 O O . GLN A 1 193 ? -10.141 10.117 -0.316 1 93.62 193 GLN A O 1
ATOM 1530 N N . THR A 1 194 ? -8.117 10.266 -1.184 1 94.19 194 THR A N 1
ATOM 1531 C CA . THR A 1 194 ? -8.352 11.508 -1.91 1 94.19 194 THR A CA 1
ATOM 1532 C C . THR A 1 194 ? -8.555 11.234 -3.398 1 94.19 194 THR A C 1
ATOM 1534 O O . THR A 1 194 ? -7.699 10.625 -4.043 1 94.19 194 THR A O 1
ATOM 1537 N N . ILE A 1 195 ? -9.664 11.734 -3.922 1 95.62 195 ILE A N 1
ATOM 1538 C CA . ILE A 1 195 ? -10.07 11.367 -5.273 1 95.62 195 ILE A CA 1
ATOM 1539 C C . ILE A 1 195 ? -10.008 12.594 -6.18 1 95.62 195 ILE A C 1
ATOM 1541 O O . ILE A 1 195 ? -10.641 13.617 -5.895 1 95.62 195 ILE A O 1
ATOM 1545 N N . GLY A 1 196 ? -9.234 12.469 -7.215 1 93 196 GLY A N 1
ATOM 1546 C CA . GLY A 1 196 ? -9.125 13.555 -8.18 1 93 196 GLY A CA 1
ATOM 1547 C C . GLY A 1 196 ? -10.148 13.461 -9.297 1 93 196 GLY A C 1
ATOM 1548 O O . GLY A 1 196 ? -11.195 12.836 -9.141 1 93 196 GLY A O 1
ATOM 1549 N N . ASP A 1 197 ? -9.742 14.102 -10.359 1 88.38 197 ASP A N 1
ATOM 1550 C CA . ASP A 1 197 ? -10.609 14.141 -11.523 1 88.38 197 ASP A CA 1
ATOM 1551 C C . ASP A 1 197 ? -10.781 12.75 -12.133 1 88.38 197 ASP A C 1
ATOM 1553 O O . ASP A 1 197 ? -9.836 11.961 -12.164 1 88.38 197 ASP A O 1
ATOM 1557 N N . GLY A 1 198 ? -12.07 12.516 -12.531 1 89.12 198 GLY A N 1
ATOM 1558 C CA . GLY A 1 198 ? -12.344 11.25 -13.195 1 89.12 198 GLY A CA 1
ATOM 1559 C C . GLY A 1 198 ? -12.383 10.07 -12.234 1 89.12 198 GLY A C 1
ATOM 1560 O O . GLY A 1 198 ? -12.32 8.922 -12.656 1 89.12 198 GLY A O 1
ATOM 1561 N N . GLY A 1 199 ? -12.273 10.383 -10.961 1 91.12 199 GLY A N 1
ATOM 1562 C CA . GLY A 1 199 ? -12.367 9.312 -9.977 1 91.12 199 GLY A CA 1
ATOM 1563 C C . GLY A 1 199 ? -11.023 8.68 -9.656 1 91.12 199 GLY A C 1
ATOM 1564 O O . GLY A 1 199 ? -10.961 7.66 -8.969 1 91.12 199 GLY A O 1
ATOM 1565 N N . LYS A 1 200 ? -10.016 9.242 -10.141 1 92.19 200 LYS A N 1
ATOM 1566 C CA . LYS A 1 200 ? -8.672 8.719 -9.898 1 92.19 200 LYS A CA 1
ATOM 1567 C C . LYS A 1 200 ? -8.25 8.938 -8.445 1 92.19 200 LYS A C 1
ATOM 1569 O O . LYS A 1 200 ? -8.359 10.047 -7.926 1 92.19 200 LYS A O 1
ATOM 1574 N N . VAL A 1 201 ? -7.75 7.879 -7.832 1 94.69 201 VAL A N 1
ATOM 1575 C CA . VAL A 1 201 ? -7.234 8.008 -6.473 1 94.69 201 VAL A CA 1
ATOM 1576 C C . VAL A 1 201 ? -5.859 8.68 -6.504 1 94.69 201 VAL A C 1
ATOM 1578 O O . VAL A 1 201 ? -4.906 8.125 -7.059 1 94.69 201 VAL A O 1
ATOM 1581 N N . LEU A 1 202 ? -5.762 9.773 -5.879 1 93.62 202 LEU A N 1
ATOM 1582 C CA . LEU A 1 202 ? -4.516 10.531 -5.859 1 93.62 202 LEU A CA 1
ATOM 1583 C C . LEU A 1 202 ? -3.625 10.086 -4.707 1 93.62 202 LEU A C 1
ATOM 1585 O O . LEU A 1 202 ? -2.402 10.023 -4.848 1 93.62 202 LEU A O 1
ATOM 1589 N N . GLU A 1 203 ? -4.227 9.82 -3.592 1 91.62 203 GLU A N 1
ATOM 1590 C CA . GLU A 1 203 ? -3.537 9.391 -2.379 1 91.62 203 GLU A CA 1
ATOM 1591 C C . GLU A 1 203 ? -4.453 8.555 -1.488 1 91.62 203 GLU A C 1
ATOM 1593 O O . GLU A 1 203 ? -5.68 8.672 -1.57 1 91.62 203 GLU A O 1
ATOM 1598 N N . GLN A 1 204 ? -3.783 7.727 -0.735 1 92.69 204 GLN A N 1
ATOM 1599 C CA . GLN A 1 204 ? -4.578 6.988 0.24 1 92.69 204 GLN A CA 1
ATOM 1600 C C . GLN A 1 204 ? -3.736 6.59 1.447 1 92.69 204 GLN A C 1
ATOM 1602 O O . GLN A 1 204 ? -2.518 6.434 1.337 1 92.69 204 GLN A O 1
ATOM 1607 N N . VAL A 1 205 ? -4.367 6.555 2.547 1 93.38 205 VAL A N 1
ATOM 1608 C CA . VAL A 1 205 ? -3.822 6.039 3.797 1 93.38 205 VAL A CA 1
ATOM 1609 C C . VAL A 1 205 ? -4.742 4.953 4.352 1 93.38 205 VAL A C 1
ATOM 1611 O O . VAL A 1 205 ? -5.965 5.098 4.336 1 93.38 205 VAL A O 1
ATOM 1614 N N . ALA A 1 206 ? -4.137 3.844 4.758 1 95.12 206 ALA A N 1
ATOM 1615 C CA . ALA A 1 206 ? -4.957 2.74 5.254 1 95.12 206 ALA A CA 1
ATOM 1616 C C . ALA A 1 206 ? -4.195 1.91 6.285 1 95.12 206 ALA A C 1
ATOM 1618 O O . ALA A 1 206 ? -2.979 1.745 6.18 1 95.12 206 ALA A O 1
ATOM 1619 N N . PHE A 1 207 ? -4.938 1.415 7.215 1 96.5 207 PHE A N 1
ATOM 1620 C CA . PHE A 1 207 ? -4.371 0.381 8.07 1 96.5 207 PHE A CA 1
ATOM 1621 C C . PHE A 1 207 ? -4.207 -0.926 7.305 1 96.5 207 PHE A C 1
ATOM 1623 O O . PHE A 1 207 ? -5.105 -1.341 6.574 1 96.5 207 PHE A O 1
ATOM 1630 N N . SER A 1 208 ? -3.08 -1.483 7.41 1 96.31 208 SER A N 1
ATOM 1631 C CA . SER A 1 208 ? -2.914 -2.848 6.918 1 96.31 208 SER A CA 1
ATOM 1632 C C . SER A 1 208 ? -3.18 -3.867 8.023 1 96.31 208 SER A C 1
ATOM 1634 O O . SER A 1 208 ? -3.543 -5.012 7.738 1 96.31 208 SER A O 1
ATOM 1636 N N . GLN A 1 209 ? -2.924 -3.455 9.211 1 95.5 209 GLN A N 1
ATOM 1637 C CA . GLN A 1 209 ? -3.199 -4.199 10.438 1 95.5 209 GLN A CA 1
ATOM 1638 C C . GLN A 1 209 ? -3.533 -3.26 11.594 1 95.5 209 GLN A C 1
ATOM 1640 O O . GLN A 1 209 ? -2.93 -2.193 11.727 1 95.5 209 GLN A O 1
ATOM 1645 N N . VAL A 1 210 ? -4.496 -3.738 12.398 1 96.38 210 VAL A N 1
ATOM 1646 C CA . VAL A 1 210 ? -4.859 -2.867 13.508 1 96.38 210 VAL A CA 1
ATOM 1647 C C . VAL A 1 210 ? -5.465 -3.697 14.641 1 96.38 210 VAL A C 1
ATOM 1649 O O . VAL A 1 210 ? -6.102 -4.727 14.391 1 96.38 210 VAL A O 1
ATOM 1652 N N . GLN A 1 211 ? -5.141 -3.354 15.781 1 97.31 211 GLN A N 1
ATOM 1653 C CA . GLN A 1 211 ? -5.828 -3.805 16.984 1 97.31 211 GLN A CA 1
ATOM 1654 C C . GLN A 1 211 ? -6.449 -2.631 17.734 1 97.31 211 GLN A C 1
ATOM 1656 O O . GLN A 1 211 ? -5.75 -1.681 18.094 1 97.31 211 GLN A O 1
ATOM 1661 N N . ILE A 1 212 ? -7.699 -2.699 17.969 1 97 212 ILE A N 1
ATOM 1662 C CA . ILE A 1 212 ? -8.43 -1.623 18.625 1 97 212 ILE A CA 1
ATOM 1663 C C . ILE A 1 212 ? -8.82 -2.055 20.047 1 97 212 ILE A C 1
ATOM 1665 O O . ILE A 1 212 ? -9.109 -3.229 20.281 1 97 212 ILE A O 1
ATOM 1669 N N . GLY A 1 213 ? -8.898 -1.185 20.875 1 96.19 213 GLY A N 1
ATOM 1670 C CA . GLY A 1 213 ? -9.297 -1.469 22.25 1 96.19 213 GLY A CA 1
ATOM 1671 C C . GLY A 1 213 ? -8.211 -2.162 23.047 1 96.19 213 GLY A C 1
ATOM 1672 O O . GLY A 1 213 ? -8.5 -3.037 23.875 1 96.19 213 GLY A O 1
ATOM 1673 N N . VAL A 1 214 ? -6.992 -1.784 22.812 1 97 214 VAL A N 1
ATOM 1674 C CA . VAL A 1 214 ? -5.867 -2.422 23.484 1 97 214 VAL A CA 1
ATOM 1675 C C . VAL A 1 214 ? -5.562 -1.69 24.797 1 97 214 VAL A C 1
ATOM 1677 O O . VAL A 1 214 ? -5.891 -0.511 24.938 1 97 214 VAL A O 1
ATOM 1680 N N . PRO A 1 215 ? -4.934 -2.436 25.703 1 96.56 215 PRO A N 1
ATOM 1681 C CA . PRO A 1 215 ? -4.504 -1.728 26.906 1 96.56 215 PRO A CA 1
ATOM 1682 C C . PRO A 1 215 ? -3.482 -0.631 26.609 1 96.56 215 PRO A C 1
ATOM 1684 O O . PRO A 1 215 ? -2.693 -0.751 25.672 1 96.56 215 PRO A O 1
ATOM 1687 N N . SER A 1 216 ? -3.508 0.326 27.438 1 95.25 216 SER A N 1
ATOM 1688 C CA . SER A 1 216 ? -2.617 1.464 27.234 1 95.25 216 SER A CA 1
ATOM 1689 C C . SER A 1 216 ? -1.176 1.105 27.594 1 95.25 216 SER A C 1
ATOM 1691 O O . SER A 1 216 ? -0.914 0.525 28.641 1 95.25 216 SER A O 1
ATOM 1693 N N . GLU A 1 217 ? -0.331 1.428 26.703 1 96.38 217 GLU A N 1
ATOM 1694 C CA . GLU A 1 217 ? 1.105 1.342 26.938 1 96.38 217 GLU A CA 1
ATOM 1695 C C . GLU A 1 217 ? 1.769 2.711 26.828 1 96.38 217 GLU A C 1
ATOM 1697 O O . GLU A 1 217 ? 2.871 2.83 26.281 1 96.38 217 GLU A O 1
ATOM 1702 N N . LYS A 1 218 ? 1.061 3.674 27.281 1 95.56 218 LYS A N 1
ATOM 1703 C CA . LYS A 1 218 ? 1.525 5.055 27.172 1 95.56 218 LYS A CA 1
ATOM 1704 C C . LYS A 1 218 ? 2.887 5.227 27.844 1 95.56 218 LYS A C 1
ATOM 1706 O O . LYS A 1 218 ? 3.658 6.113 27.469 1 95.56 218 LYS A O 1
ATOM 1711 N N . GLN A 1 219 ? 3.211 4.359 28.781 1 96.25 219 GLN A N 1
ATOM 1712 C CA . GLN A 1 219 ? 4.48 4.465 29.484 1 96.25 219 GLN A CA 1
ATOM 1713 C C . GLN A 1 219 ? 5.66 4.316 28.531 1 96.25 219 GLN A C 1
ATOM 1715 O O . GLN A 1 219 ? 6.715 4.926 28.734 1 96.25 219 GLN A O 1
ATOM 1720 N N . HIS A 1 220 ? 5.496 3.529 27.5 1 95.88 220 HIS A N 1
ATOM 1721 C CA . HIS A 1 220 ? 6.559 3.361 26.516 1 95.88 220 HIS A CA 1
ATOM 1722 C C . HIS A 1 220 ? 6.793 4.648 25.734 1 95.88 220 HIS A C 1
ATOM 1724 O O . HIS A 1 220 ? 7.93 4.961 25.359 1 95.88 220 HIS A O 1
ATOM 1730 N N . ILE A 1 221 ? 5.738 5.375 25.516 1 96.69 221 ILE A N 1
ATOM 1731 C CA . ILE A 1 221 ? 5.832 6.637 24.781 1 96.69 221 ILE A CA 1
ATOM 1732 C C . ILE A 1 221 ? 6.484 7.695 25.672 1 96.69 221 ILE A C 1
ATOM 1734 O O . ILE A 1 221 ? 7.398 8.398 25.234 1 96.69 221 ILE A O 1
ATOM 1738 N N . LEU A 1 222 ? 6.062 7.719 26.922 1 96.12 222 LEU A N 1
ATOM 1739 C CA . LEU A 1 222 ? 6.645 8.656 27.875 1 96.12 222 LEU A CA 1
ATOM 1740 C C . LEU A 1 222 ? 8.117 8.352 28.109 1 96.12 222 LEU A C 1
ATOM 1742 O O . LEU A 1 222 ? 8.945 9.266 28.219 1 96.12 222 LEU A O 1
ATOM 1746 N N . GLY A 1 223 ? 8.375 7.102 28.172 1 96.25 223 GLY A N 1
ATOM 1747 C CA . GLY A 1 223 ? 9.766 6.691 28.312 1 96.25 223 GLY A CA 1
ATOM 1748 C C . GLY A 1 223 ? 10.625 7.109 27.125 1 96.25 223 GLY A C 1
ATOM 1749 O O . GLY A 1 223 ? 11.766 7.539 27.312 1 96.25 223 GLY A O 1
ATOM 1750 N N . ALA A 1 224 ? 10.133 6.961 25.938 1 95.25 224 ALA A N 1
ATOM 1751 C CA . ALA A 1 224 ? 10.867 7.359 24.75 1 95.25 224 ALA A CA 1
ATOM 1752 C C . ALA A 1 224 ? 11.133 8.859 24.734 1 95.25 224 ALA A C 1
ATOM 1754 O O . ALA A 1 224 ? 12.211 9.305 24.328 1 95.25 224 ALA A O 1
ATOM 1755 N N . ILE A 1 225 ? 10.156 9.648 25.156 1 95.25 225 ILE A N 1
ATOM 1756 C CA . ILE A 1 225 ? 10.32 11.102 25.25 1 95.25 225 ILE A CA 1
ATOM 1757 C C . ILE A 1 225 ? 11.43 11.43 26.25 1 95.25 225 ILE A C 1
ATOM 1759 O O . ILE A 1 225 ? 12.312 12.234 25.953 1 95.25 225 ILE A O 1
ATOM 1763 N N . LYS A 1 226 ? 11.414 10.75 27.359 1 95.5 226 LYS A N 1
ATOM 1764 C CA . LYS A 1 226 ? 12.414 10.977 28.391 1 95.5 226 LYS A CA 1
ATOM 1765 C C . LYS A 1 226 ? 13.805 10.57 27.906 1 95.5 226 LYS A C 1
ATOM 1767 O O . LYS A 1 226 ? 14.781 11.281 28.172 1 95.5 226 LYS A O 1
ATOM 1772 N N . ASN A 1 227 ? 13.867 9.484 27.219 1 93.75 227 ASN A N 1
ATOM 1773 C CA . ASN A 1 227 ? 15.148 8.953 26.766 1 93.75 227 ASN A CA 1
ATOM 1774 C C . ASN A 1 227 ? 15.781 9.852 25.703 1 93.75 227 ASN A C 1
ATOM 1776 O O . ASN A 1 227 ? 17 9.797 25.5 1 93.75 227 ASN A O 1
ATOM 1780 N N . SER A 1 228 ? 14.977 10.594 25.062 1 92.94 228 SER A N 1
ATOM 1781 C CA . SER A 1 228 ? 15.516 11.477 24.031 1 92.94 228 SER A CA 1
ATOM 1782 C C . SER A 1 228 ? 15.867 12.844 24.609 1 92.94 228 SER A C 1
ATOM 1784 O O . SER A 1 228 ? 16.281 13.742 23.875 1 92.94 228 SER A O 1
ATOM 1786 N N . SER A 1 229 ? 15.695 13.016 25.891 1 90.06 229 SER A N 1
ATOM 1787 C CA . SER A 1 229 ? 15.938 14.305 26.531 1 90.06 229 SER A CA 1
ATOM 1788 C C . SER A 1 229 ? 17.406 14.688 26.469 1 90.06 229 SER A C 1
ATOM 1790 O O . SER A 1 229 ? 17.75 15.867 26.562 1 90.06 229 SER A O 1
ATOM 1792 N N . SER A 1 230 ? 18.297 13.695 26.297 1 90.94 230 SER A N 1
ATOM 1793 C CA . SER A 1 230 ? 19.734 13.953 26.25 1 90.94 230 SER A CA 1
ATOM 1794 C C . SER A 1 230 ? 20.188 14.328 24.844 1 90.94 230 SER A C 1
ATOM 1796 O O . SER A 1 230 ? 21.344 14.719 24.656 1 90.94 230 SER A O 1
ATOM 1798 N N . TRP A 1 231 ? 19.297 14.211 23.891 1 93.69 231 TRP A N 1
ATOM 1799 C CA . TRP A 1 231 ? 19.641 14.531 22.516 1 93.69 231 TRP A CA 1
ATOM 1800 C C . TRP A 1 231 ? 19.641 16.031 22.281 1 93.69 231 TRP A C 1
ATOM 1802 O O . TRP A 1 231 ? 19.172 16.797 23.125 1 93.69 231 TRP A O 1
ATOM 1812 N N . ASN A 1 232 ? 20.266 16.422 21.078 1 91.81 232 ASN A N 1
ATOM 1813 C CA . ASN A 1 232 ? 20.141 17.812 20.656 1 91.81 232 ASN A CA 1
ATOM 1814 C C . ASN A 1 232 ? 18.672 18.188 20.453 1 91.81 232 ASN A C 1
ATOM 1816 O O . ASN A 1 232 ? 17.906 17.422 19.859 1 91.81 232 ASN A O 1
ATOM 1820 N N . ARG A 1 233 ? 18.406 19.266 21.094 1 89.25 233 ARG A N 1
ATOM 1821 C CA . ARG A 1 233 ? 17 19.672 21.078 1 89.25 233 ARG A CA 1
ATOM 1822 C C . ARG A 1 233 ? 16.797 20.953 20.281 1 89.25 233 ARG A C 1
ATOM 1824 O O . ARG A 1 233 ? 17.562 21.906 20.406 1 89.25 233 ARG A O 1
ATOM 1831 N N . TYR A 1 234 ? 15.883 20.891 19.406 1 83.44 234 TYR A N 1
ATOM 1832 C CA . TYR A 1 234 ? 15.438 22.062 18.641 1 83.44 234 TYR A CA 1
ATOM 1833 C C . TYR A 1 234 ? 13.953 22.312 18.859 1 83.44 234 TYR A C 1
ATOM 1835 O O . TYR A 1 234 ? 13.125 21.438 18.625 1 83.44 234 TYR A O 1
ATOM 1843 N N . GLU A 1 235 ? 13.609 23.469 19.328 1 82.75 235 GLU A N 1
ATOM 1844 C CA . GLU A 1 235 ? 12.219 23.797 19.609 1 82.75 235 GLU A CA 1
ATOM 1845 C C . GLU A 1 235 ? 11.656 24.75 18.562 1 82.75 235 GLU A C 1
ATOM 1847 O O . GLU A 1 235 ? 12.25 25.812 18.297 1 82.75 235 GLU A O 1
ATOM 1852 N N . VAL A 1 236 ? 10.688 24.266 17.969 1 76.44 236 VAL A N 1
ATOM 1853 C CA . VAL A 1 236 ? 9.984 25.125 17.016 1 76.44 236 VAL A CA 1
ATOM 1854 C C . VAL A 1 236 ? 8.891 25.922 17.75 1 76.44 236 VAL A C 1
ATOM 1856 O O . VAL A 1 236 ? 7.98 25.328 18.328 1 76.44 236 VAL A O 1
ATOM 1859 N N . THR A 1 237 ? 9.109 27.125 17.781 1 73.94 237 THR A N 1
ATOM 1860 C CA . THR A 1 237 ? 8.125 27.984 18.422 1 73.94 237 THR A CA 1
ATOM 1861 C C . THR A 1 237 ? 7.395 28.844 17.406 1 73.94 237 THR A C 1
ATOM 1863 O O . THR A 1 237 ? 8.023 29.594 16.656 1 73.94 237 THR A O 1
ATOM 1866 N N . TYR A 1 238 ? 6.102 28.578 17.359 1 76.31 238 TYR A N 1
ATOM 1867 C CA . TYR A 1 238 ? 5.273 29.422 16.516 1 76.31 238 TYR A CA 1
ATOM 1868 C C . TYR A 1 238 ? 4.801 30.656 17.25 1 76.31 238 TYR A C 1
ATOM 1870 O O . TYR A 1 238 ? 4.387 30.578 18.422 1 76.31 238 TYR A O 1
ATOM 1878 N N . GLN A 1 239 ? 5.027 31.766 16.641 1 80.44 239 GLN A N 1
ATOM 1879 C CA . GLN A 1 239 ? 4.52 33 17.219 1 80.44 239 GLN A CA 1
ATOM 1880 C C . GLN A 1 239 ? 3.291 33.5 16.469 1 80.44 239 GLN A C 1
ATOM 1882 O O . GLN A 1 239 ? 3.338 33.688 15.25 1 80.44 239 GLN A O 1
ATOM 1887 N N . PRO A 1 240 ? 2.201 33.531 17.25 1 84 240 PRO A N 1
ATOM 1888 C CA . PRO A 1 240 ? 1.061 34.156 16.578 1 84 240 PRO A CA 1
ATOM 1889 C C . PRO A 1 240 ? 1.4 35.5 15.977 1 84 240 PRO A C 1
ATOM 1891 O O . PRO A 1 240 ? 2.166 36.281 16.562 1 84 240 PRO A O 1
ATOM 1894 N N . THR A 1 241 ? 0.874 35.719 14.766 1 87.38 241 THR A N 1
ATOM 1895 C CA . THR A 1 241 ? 1.16 37 14.109 1 87.38 241 THR A CA 1
ATOM 1896 C C . THR A 1 241 ? -0.059 37.5 13.328 1 87.38 241 THR A C 1
ATOM 1898 O O . THR A 1 241 ? -1.057 36.781 13.211 1 87.38 241 THR A O 1
ATOM 1901 N N . ASN A 1 242 ? -0.058 38.719 13.102 1 90.88 242 ASN A N 1
ATOM 1902 C CA . ASN A 1 242 ? -1.01 39.344 12.188 1 90.88 242 ASN A CA 1
ATOM 1903 C C . ASN A 1 242 ? -0.326 39.844 10.914 1 90.88 242 ASN A C 1
ATOM 1905 O O . ASN A 1 242 ? 0.373 40.875 10.938 1 90.88 242 ASN A O 1
ATOM 1909 N N . ILE A 1 243 ? -0.624 39.156 9.891 1 91.69 243 ILE A N 1
ATOM 1910 C CA . ILE A 1 243 ? 0.104 39.438 8.656 1 91.69 243 ILE A CA 1
ATOM 1911 C C . ILE A 1 243 ? -0.294 40.812 8.148 1 91.69 243 ILE A C 1
ATOM 1913 O O . ILE A 1 243 ? 0.467 41.469 7.422 1 91.69 243 ILE A O 1
ATOM 1917 N N . ALA A 1 244 ? -1.507 41.281 8.5 1 91.44 244 ALA A N 1
ATOM 1918 C CA . ALA A 1 244 ? -1.967 42.594 8.094 1 91.44 244 ALA A CA 1
ATOM 1919 C C . ALA A 1 244 ? -1.028 43.688 8.617 1 91.44 244 ALA A C 1
ATOM 1921 O O . ALA A 1 244 ? -0.834 44.719 7.957 1 91.44 244 ALA A O 1
ATOM 1922 N N . ASP A 1 245 ? -0.499 43.469 9.758 1 91.38 245 ASP A N 1
ATOM 1923 C CA . ASP A 1 245 ? 0.434 44.406 10.352 1 91.38 245 ASP A CA 1
ATOM 1924 C C . ASP A 1 245 ? 1.691 44.562 9.492 1 91.38 245 ASP A C 1
ATOM 1926 O O . ASP A 1 245 ? 2.4 45.562 9.586 1 91.38 245 ASP A O 1
ATOM 1930 N N . GLU A 1 246 ? 1.926 43.562 8.734 1 89.62 246 GLU A N 1
ATOM 1931 C CA . GLU A 1 246 ? 3.115 43.594 7.883 1 89.62 246 GLU A CA 1
ATOM 1932 C C . GLU A 1 246 ? 2.76 43.938 6.445 1 89.62 246 GLU A C 1
ATOM 1934 O O . GLU A 1 246 ? 3.594 43.812 5.543 1 89.62 246 GLU A O 1
ATOM 1939 N N . GLY A 1 247 ? 1.496 44.312 6.23 1 92.44 247 GLY A N 1
ATOM 1940 C CA . GLY A 1 247 ? 1.085 44.844 4.941 1 92.44 247 GLY A CA 1
ATOM 1941 C C . GLY A 1 247 ? 0.446 43.812 4.047 1 92.44 247 GLY A C 1
ATOM 1942 O O . GLY A 1 247 ? 0.102 44.094 2.896 1 92.44 247 GLY A O 1
ATOM 1943 N N . TRP A 1 248 ? 0.314 42.656 4.59 1 95 248 TRP A N 1
ATOM 1944 C CA . TRP A 1 248 ? -0.203 41.562 3.758 1 95 248 TRP A CA 1
ATOM 1945 C C . TRP A 1 248 ? -1.708 41.406 3.945 1 95 248 TRP A C 1
ATOM 1947 O O . TRP A 1 248 ? -2.217 41.531 5.062 1 95 248 TRP A O 1
ATOM 1957 N N . SER A 1 249 ? -2.361 41.156 2.822 1 95.12 249 SER A N 1
ATOM 1958 C CA . SER A 1 249 ? -3.779 40.812 2.85 1 95.12 249 SER A CA 1
ATOM 1959 C C . SER A 1 249 ? -4.086 39.656 1.901 1 95.12 249 SER A C 1
ATOM 1961 O O . SER A 1 249 ? -3.549 39.594 0.794 1 95.12 249 SER A O 1
ATOM 1963 N N . ILE A 1 250 ? -4.883 38.75 2.393 1 95.69 250 ILE A N 1
ATOM 1964 C CA . ILE A 1 250 ? -5.34 37.625 1.578 1 95.69 250 ILE A CA 1
ATOM 1965 C C . ILE A 1 250 ? -6.863 37.531 1.641 1 95.69 250 ILE A C 1
ATOM 1967 O O . ILE A 1 250 ? -7.418 37.094 2.645 1 95.69 250 ILE A O 1
ATOM 1971 N N . ALA A 1 251 ? -7.48 38 0.597 1 92.12 251 ALA A N 1
ATOM 1972 C CA . ALA A 1 251 ? -8.93 37.812 0.502 1 92.12 251 ALA A CA 1
ATOM 1973 C C . ALA A 1 251 ? -9.266 36.375 0.072 1 92.12 251 ALA A C 1
ATOM 1975 O O . ALA A 1 251 ? -8.891 35.938 -1.023 1 92.12 251 ALA A O 1
ATOM 1976 N N . VAL A 1 252 ? -10.008 35.688 0.873 1 88.62 252 VAL A N 1
ATOM 1977 C CA . VAL A 1 252 ? -10.32 34.281 0.576 1 88.62 252 VAL A CA 1
ATOM 1978 C C . VAL A 1 252 ? -11.133 34.219 -0.715 1 88.62 252 VAL A C 1
ATOM 1980 O O . VAL A 1 252 ? -12.273 34.656 -0.77 1 88.62 252 VAL A O 1
ATOM 1983 N N . PRO A 1 253 ? -10.594 33.531 -1.646 1 89.56 253 PRO A N 1
ATOM 1984 C CA . PRO A 1 253 ? -11.227 33.562 -2.971 1 89.56 253 PRO A CA 1
ATOM 1985 C C . PRO A 1 253 ? -12.289 32.5 -3.141 1 89.56 253 PRO A C 1
ATOM 1987 O O . PRO A 1 253 ? -13.023 32.5 -4.129 1 89.56 253 PRO A O 1
ATOM 1990 N N . LEU A 1 254 ? -12.344 31.594 -2.258 1 92.88 254 LEU A N 1
ATOM 1991 C CA . LEU A 1 254 ? -13.219 30.438 -2.465 1 92.88 254 LEU A CA 1
ATOM 1992 C C . LEU A 1 254 ? -14.078 30.172 -1.229 1 92.88 254 LEU A C 1
ATOM 1994 O O . LEU A 1 254 ? -13.57 30.188 -0.105 1 92.88 254 LEU A O 1
ATOM 1998 N N . LYS A 1 255 ? -15.289 29.953 -1.521 1 91 255 LYS A N 1
ATOM 1999 C CA . LYS A 1 255 ? -16.234 29.703 -0.437 1 91 255 LYS A CA 1
ATOM 2000 C C . LYS A 1 255 ? -15.82 28.484 0.388 1 91 255 LYS A C 1
ATOM 2002 O O . LYS A 1 255 ? -15.344 27.484 -0.161 1 91 255 LYS A O 1
ATOM 2007 N N . GLY A 1 256 ? -16.016 28.625 1.711 1 91.31 256 GLY A N 1
ATOM 2008 C CA . GLY A 1 256 ? -15.82 27.469 2.58 1 91.31 256 GLY A CA 1
ATOM 2009 C C . GLY A 1 256 ? -14.461 27.453 3.258 1 91.31 256 GLY A C 1
ATOM 2010 O O . GLY A 1 256 ? -14.305 26.844 4.32 1 91.31 256 GLY A O 1
ATOM 2011 N N . PHE A 1 257 ? -13.461 28 2.619 1 91.31 257 PHE A N 1
ATOM 2012 C CA . PHE A 1 257 ? -12.148 28.047 3.252 1 91.31 257 PHE A CA 1
ATOM 2013 C C . PHE A 1 257 ? -12.094 29.156 4.301 1 91.31 257 PHE A C 1
ATOM 2015 O O . PHE A 1 257 ? -12.508 30.281 4.039 1 91.31 257 PHE A O 1
ATOM 2022 N N . GLN A 1 258 ? -11.586 28.781 5.441 1 88.69 258 GLN A N 1
ATOM 2023 C CA . GLN A 1 258 ? -11.438 29.734 6.535 1 88.69 258 GLN A CA 1
ATOM 2024 C C . GLN A 1 258 ? -10 29.766 7.039 1 88.69 258 GLN A C 1
ATOM 2026 O O . GLN A 1 258 ? -9.328 28.734 7.098 1 88.69 258 GLN A O 1
ATOM 2031 N N . LYS A 1 259 ? -9.625 30.922 7.426 1 89.44 259 LYS A N 1
ATOM 2032 C CA . LYS A 1 259 ? -8.32 31.047 8.055 1 89.44 259 LYS A CA 1
ATOM 2033 C C . LYS A 1 259 ? -8.312 30.422 9.445 1 89.44 259 LYS A C 1
ATOM 2035 O O . LYS A 1 259 ? -9.102 30.797 10.312 1 89.44 259 LYS A O 1
ATOM 2040 N N . ILE A 1 260 ? -7.387 29.531 9.609 1 82.38 260 ILE A N 1
ATOM 2041 C CA . ILE A 1 260 ? -7.398 28.828 10.891 1 82.38 260 ILE A CA 1
ATOM 2042 C C . ILE A 1 260 ? -6.176 29.219 11.711 1 82.38 260 ILE A C 1
ATOM 2044 O O . ILE A 1 260 ? -6.172 29.078 12.938 1 82.38 260 ILE A O 1
ATOM 2048 N N . ARG A 1 261 ? -5.195 29.688 10.977 1 83.31 261 ARG A N 1
ATOM 2049 C CA . ARG A 1 261 ? -3.965 30.031 11.688 1 83.31 261 ARG A CA 1
ATOM 2050 C C . ARG A 1 261 ? -3.141 31.047 10.906 1 83.31 261 ARG A C 1
ATOM 2052 O O . ARG A 1 261 ? -3.148 31.047 9.672 1 83.31 261 ARG A O 1
ATOM 2059 N N . GLU A 1 262 ? -2.574 31.875 11.656 1 89.12 262 GLU A N 1
ATOM 2060 C CA . GLU A 1 262 ? -1.591 32.844 11.172 1 89.12 262 GLU A CA 1
ATOM 2061 C C . GLU A 1 262 ? -0.393 32.938 12.109 1 89.12 262 GLU A C 1
ATOM 2063 O O . GLU A 1 262 ? -0.522 33.375 13.25 1 89.12 262 GLU A O 1
ATOM 2068 N N . VAL A 1 263 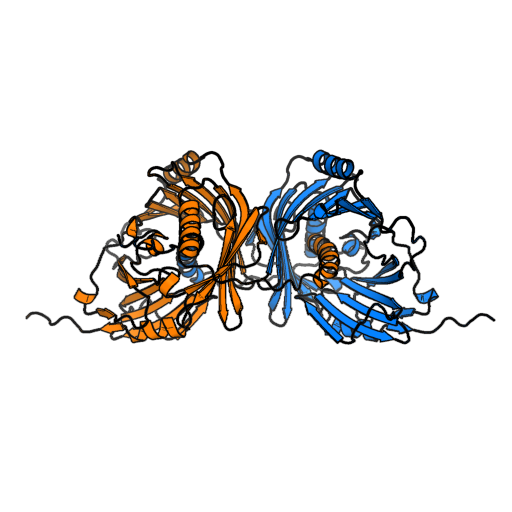? 0.791 32.469 11.562 1 86.38 263 VAL A N 1
ATOM 2069 C CA . VAL A 1 263 ? 1.909 32.375 12.492 1 86.38 263 VAL A CA 1
ATOM 2070 C C . VAL A 1 263 ? 3.201 32.781 11.797 1 86.38 263 VAL A C 1
ATOM 2072 O O . VAL A 1 263 ? 3.27 32.812 10.562 1 86.38 263 VAL A O 1
ATOM 2075 N N . ARG A 1 264 ? 4.137 33.188 12.641 1 87 264 ARG A N 1
ATOM 2076 C CA . ARG A 1 264 ? 5.527 33.406 12.242 1 87 264 ARG A CA 1
ATOM 2077 C C . ARG A 1 264 ? 6.41 32.25 12.727 1 87 264 ARG A C 1
ATOM 2079 O O . ARG A 1 264 ? 6.348 31.859 13.898 1 87 264 ARG A O 1
ATOM 2086 N N . ARG A 1 265 ? 7.086 31.625 11.734 1 80.88 265 ARG A N 1
ATOM 2087 C CA . ARG A 1 265 ? 7.941 30.5 12.07 1 80.88 265 ARG A CA 1
ATOM 2088 C C . ARG A 1 265 ? 9.398 30.797 11.75 1 80.88 265 ARG A C 1
ATOM 2090 O O . ARG A 1 265 ? 9.703 31.453 10.75 1 80.88 265 ARG A O 1
ATOM 2097 N N . PRO A 1 266 ? 10.211 30.438 12.781 1 71.44 266 PRO A N 1
ATOM 2098 C CA . PRO A 1 266 ? 11.625 30.562 12.445 1 71.44 266 PRO A CA 1
ATOM 2099 C C . PRO A 1 266 ? 12.109 29.484 11.492 1 71.44 266 PRO A C 1
ATOM 2101 O O . PRO A 1 266 ? 11.672 28.328 11.578 1 71.44 266 PRO A O 1
ATOM 2104 N N . LEU A 1 267 ? 12.438 29.734 10.297 1 62.09 267 LEU A N 1
ATOM 2105 C CA . LEU A 1 267 ? 13.039 28.734 9.422 1 62.09 267 LEU A CA 1
ATOM 2106 C C . LEU A 1 267 ? 14.531 28.609 9.688 1 62.09 267 LEU A C 1
ATOM 2108 O O . LEU A 1 267 ? 15.281 29.578 9.484 1 62.09 267 LEU A O 1
ATOM 2112 N N . GLY A 1 268 ? 14.945 28.344 10.906 1 53.03 268 GLY A N 1
ATOM 2113 C CA . GLY A 1 268 ? 16.375 28.156 11.117 1 53.03 268 GLY A CA 1
ATOM 2114 C C . GLY A 1 268 ? 16.891 26.859 10.523 1 53.03 268 GLY A C 1
ATOM 2115 O O . GLY A 1 268 ? 16.125 25.953 10.234 1 53.03 268 GLY A O 1
ATOM 2116 N N . GLU A 1 269 ? 18 26.922 9.812 1 50.56 269 GLU A N 1
ATOM 2117 C CA . GLU A 1 269 ? 18.688 25.703 9.406 1 50.56 269 GLU A CA 1
ATOM 2118 C C . GLU A 1 269 ? 18.656 24.656 10.523 1 50.56 269 GLU A C 1
ATOM 2120 O O . GLU A 1 269 ? 18.969 24.969 11.68 1 50.56 269 GLU A O 1
ATOM 2125 N N . LEU A 1 270 ? 17.734 23.75 10.477 1 49.31 270 LEU A N 1
ATOM 2126 C CA . LEU A 1 270 ? 17.781 22.656 11.438 1 49.31 270 LEU A CA 1
ATOM 2127 C C . LEU A 1 270 ? 19.219 22.297 11.789 1 49.31 270 LEU A C 1
ATOM 2129 O O . LEU A 1 270 ? 19.516 21.156 12.148 1 49.31 270 LEU A O 1
ATOM 2133 N N . ARG A 1 271 ? 20.281 23.062 11.312 1 46.53 271 ARG A N 1
ATOM 2134 C CA . ARG A 1 271 ? 21.625 22.719 11.766 1 46.53 271 ARG A CA 1
ATOM 2135 C C . ARG A 1 271 ? 21.859 23.172 13.195 1 46.53 271 ARG A C 1
ATOM 2137 O O . ARG A 1 271 ? 21.328 24.219 13.609 1 46.53 271 ARG A O 1
ATOM 2144 N N . ALA A 1 272 ? 22.438 22.328 14.047 1 45 272 ALA A N 1
ATOM 2145 C CA . ALA A 1 272 ? 22.984 22.672 15.359 1 45 272 ALA A CA 1
ATOM 2146 C C . ALA A 1 272 ? 23.672 24.031 15.328 1 45 272 ALA A C 1
ATOM 2148 O O . ALA A 1 272 ? 24.438 24.328 14.406 1 45 272 ALA A O 1
ATOM 2149 N N . PRO A 1 273 ? 23.203 24.969 16.047 1 38.59 273 PRO A N 1
ATOM 2150 C CA . PRO A 1 273 ? 24.062 26.156 16.062 1 38.59 273 PRO A CA 1
ATOM 2151 C C . PRO A 1 273 ? 25.531 25.812 16.281 1 38.59 273 PRO A C 1
ATOM 2153 O O . PRO A 1 273 ? 25.859 25.016 17.156 1 38.59 273 PRO A O 1
ATOM 2156 N N . ALA A 1 274 ? 26.328 25.797 15.328 1 44.69 274 ALA A N 1
ATOM 2157 C CA . ALA A 1 274 ? 27.734 25.781 15.727 1 44.69 274 ALA A CA 1
ATOM 2158 C C . ALA A 1 274 ? 27.969 26.734 16.891 1 44.69 274 ALA A C 1
ATOM 2160 O O . ALA A 1 274 ? 27.344 27.797 16.984 1 44.69 274 ALA A O 1
ATOM 2161 N N . PRO A 1 275 ? 28.656 26.297 18.078 1 44.09 275 PRO A N 1
ATOM 2162 C CA . PRO A 1 275 ? 28.859 27.141 19.266 1 44.09 275 PRO A CA 1
ATOM 2163 C C . PRO A 1 275 ? 28.906 28.625 18.938 1 44.09 275 PRO A C 1
ATOM 2165 O O . PRO A 1 275 ? 28.562 29.469 19.781 1 44.09 275 PRO A O 1
ATOM 2168 N N . GLY A 1 276 ? 29.812 29.031 18.094 1 41.25 276 GLY A N 1
ATOM 2169 C CA . GLY A 1 276 ? 30.234 30.422 17.938 1 41.25 276 GLY A CA 1
ATOM 2170 C C . GLY A 1 276 ? 29.234 31.281 17.203 1 41.25 276 GLY A C 1
ATOM 2171 O O . GLY A 1 276 ? 29.391 32.5 17.109 1 41.25 276 GLY A O 1
ATOM 2172 N N . ASN A 1 277 ? 28.953 30.844 15.969 1 42.25 277 ASN A N 1
ATOM 2173 C CA . ASN A 1 277 ? 28.203 31.844 15.203 1 42.25 277 ASN A CA 1
ATOM 2174 C C . ASN A 1 277 ? 26.781 32 15.727 1 42.25 277 ASN A C 1
ATOM 2176 O O . ASN A 1 277 ? 25.953 31.125 15.586 1 42.25 277 ASN A O 1
ATOM 2180 N N . ALA A 1 278 ? 26.672 32.688 16.797 1 40.53 278 ALA A N 1
ATOM 2181 C CA . ALA A 1 278 ? 25.5 33.156 17.547 1 40.53 278 ALA A CA 1
ATOM 2182 C C . ALA A 1 278 ? 24.297 33.281 16.641 1 40.53 278 ALA A C 1
ATOM 2184 O O . ALA A 1 278 ? 23.219 32.75 16.938 1 40.53 278 ALA A O 1
ATOM 2185 N N . ARG A 1 279 ? 24 34.625 16.344 1 41.88 279 ARG A N 1
ATOM 2186 C CA . ARG A 1 279 ? 22.797 35.25 15.828 1 41.88 279 ARG A CA 1
ATOM 2187 C C . ARG A 1 279 ? 22.562 34.875 14.375 1 41.88 279 ARG A C 1
ATOM 2189 O O . ARG A 1 279 ? 22.891 35.656 13.469 1 41.88 279 ARG A O 1
ATOM 2196 N N . GLY A 1 280 ? 22.875 33.875 13.875 1 43.91 280 GLY A N 1
ATOM 2197 C CA . GLY A 1 280 ? 22.531 33.719 12.477 1 43.91 280 GLY A CA 1
ATOM 2198 C C . GLY A 1 280 ? 21.094 34.094 12.164 1 43.91 280 GLY A C 1
ATOM 2199 O O . GLY A 1 280 ? 20.234 34.094 13.055 1 43.91 280 GLY A O 1
ATOM 2200 N N . GLN A 1 281 ? 20.891 35.062 11.156 1 48.84 281 GLN A N 1
ATOM 2201 C CA . GLN A 1 281 ? 19.641 35.656 10.727 1 48.84 281 GLN A CA 1
ATOM 2202 C C . GLN A 1 281 ? 18.531 34.594 10.672 1 48.84 281 GLN A C 1
ATOM 2204 O O . GLN A 1 281 ? 18.578 33.688 9.859 1 48.84 281 GLN A O 1
ATOM 2209 N N . VAL A 1 282 ? 17.969 34.344 11.766 1 56.81 282 VAL A N 1
ATOM 2210 C CA . VAL A 1 282 ? 16.781 33.5 11.812 1 56.81 282 VAL A CA 1
ATOM 2211 C C . VAL A 1 282 ? 15.805 33.938 10.719 1 56.81 282 VAL A C 1
ATOM 2213 O O . VAL A 1 282 ? 15.352 35.062 10.688 1 56.81 282 VAL A O 1
ATOM 2216 N N . PHE A 1 283 ? 15.898 33.25 9.602 1 68.69 283 PHE A N 1
ATOM 2217 C CA . PHE A 1 283 ? 14.938 33.438 8.523 1 68.69 283 PHE A CA 1
ATOM 2218 C C . PHE A 1 283 ? 13.531 33.062 8.969 1 68.69 283 PHE A C 1
ATOM 2220 O O . PHE A 1 283 ? 13.328 31.984 9.539 1 68.69 283 PHE A O 1
ATOM 2227 N N . GLU A 1 284 ? 12.727 34.219 9.102 1 78.69 284 GLU A N 1
ATOM 2228 C CA . GLU A 1 284 ? 11.359 33.969 9.562 1 78.69 284 GLU A CA 1
ATOM 2229 C C . GLU A 1 284 ? 10.398 33.875 8.383 1 78.69 284 GLU A C 1
ATOM 2231 O O . GLU A 1 284 ? 10.539 34.594 7.387 1 78.69 284 GLU A O 1
ATOM 2236 N N . VAL A 1 285 ? 9.555 33 8.492 1 87.81 285 VAL A N 1
ATOM 2237 C CA . VAL A 1 285 ? 8.539 32.781 7.473 1 87.81 285 VAL A CA 1
ATOM 2238 C C . VAL A 1 285 ? 7.148 32.969 8.078 1 87.81 285 VAL A C 1
ATOM 2240 O O . VAL A 1 285 ? 6.883 32.531 9.195 1 87.81 285 VAL A O 1
ATOM 2243 N N . LEU A 1 286 ? 6.309 33.812 7.363 1 90.56 286 LEU A N 1
ATOM 2244 C CA . LEU A 1 286 ? 4.906 33.906 7.738 1 90.56 286 LEU A CA 1
ATOM 2245 C C . LEU A 1 286 ? 4.102 32.75 7.129 1 90.56 286 LEU A C 1
ATOM 2247 O O . LEU A 1 286 ? 4.312 32.406 5.969 1 90.56 286 LEU A O 1
ATOM 2251 N N . GLN A 1 287 ? 3.258 32.219 7.945 1 88.12 287 GLN A N 1
ATOM 2252 C CA . GLN A 1 287 ? 2.402 31.125 7.465 1 88.12 287 GLN A CA 1
ATOM 2253 C C . GLN A 1 287 ? 0.94 31.391 7.816 1 88.12 287 GLN A C 1
ATOM 2255 O O . GLN A 1 287 ? 0.616 31.688 8.969 1 88.12 287 GLN A O 1
ATOM 2260 N N . VAL A 1 288 ? 0.117 31.312 6.812 1 91.44 288 VAL A N 1
ATOM 2261 C CA . VAL A 1 288 ? -1.328 31.375 7.004 1 91.44 288 VAL A CA 1
ATOM 2262 C C . VAL A 1 288 ? -1.961 30.062 6.566 1 91.44 288 VAL A C 1
ATOM 2264 O O . VAL A 1 288 ? -1.709 29.578 5.457 1 91.44 288 VAL A O 1
ATOM 2267 N N . VAL A 1 289 ? -2.746 29.484 7.434 1 88.44 289 VAL A N 1
ATOM 2268 C CA . VAL A 1 289 ? -3.352 28.188 7.137 1 88.44 289 VAL A CA 1
ATOM 2269 C C . VAL A 1 289 ? -4.859 28.359 6.949 1 88.44 289 VAL A C 1
ATOM 2271 O O . VAL A 1 289 ? -5.523 29.016 7.758 1 88.44 289 VAL A O 1
ATOM 2274 N N . TYR A 1 290 ? -5.309 27.844 5.816 1 88.75 290 TYR A N 1
ATOM 2275 C CA . TYR A 1 290 ? -6.738 27.812 5.527 1 88.75 290 TYR A CA 1
ATOM 2276 C C . TYR A 1 290 ? -7.258 26.375 5.516 1 88.75 290 TYR A C 1
ATOM 2278 O O . TYR A 1 290 ? -6.516 25.453 5.203 1 88.75 290 TYR A O 1
ATOM 2286 N N . SER A 1 291 ? -8.516 26.203 5.875 1 88 291 SER A N 1
ATOM 2287 C CA . SER A 1 291 ? -9.141 24.891 5.84 1 88 291 SER A CA 1
ATOM 2288 C C . SER A 1 291 ? -10.633 25 5.52 1 88 291 SER A C 1
ATOM 2290 O O . SER A 1 291 ? -11.273 26 5.852 1 88 291 SER A O 1
ATOM 2292 N N . ASP A 1 292 ? -11.125 24.047 4.844 1 86.69 292 ASP A N 1
ATOM 2293 C CA . ASP A 1 292 ? -12.57 23.969 4.641 1 86.69 292 ASP A CA 1
ATOM 2294 C C . ASP A 1 292 ? -13.203 22.938 5.586 1 86.69 292 ASP A C 1
ATOM 2296 O O . ASP A 1 292 ? -14.359 22.562 5.41 1 86.69 292 ASP A O 1
ATOM 2300 N N . GLY A 1 293 ? -12.422 22.469 6.496 1 81.12 293 GLY A N 1
ATOM 2301 C CA . GLY A 1 293 ? -12.891 21.469 7.434 1 81.12 293 GLY A CA 1
ATOM 2302 C C . GLY A 1 293 ? -12.422 20.062 7.094 1 81.12 293 GLY A C 1
ATOM 2303 O O . GLY A 1 293 ? -12.359 19.203 7.969 1 81.12 293 GLY A O 1
ATOM 2304 N N . LEU A 1 294 ? -12.164 19.781 5.855 1 84.12 294 LEU A N 1
ATOM 2305 C CA . LEU A 1 294 ? -11.711 18.469 5.414 1 84.12 294 LEU A CA 1
ATOM 2306 C C . LEU A 1 294 ? -10.312 18.547 4.82 1 84.12 294 LEU A C 1
ATOM 2308 O O . LEU A 1 294 ? -9.492 17.656 5.039 1 84.12 294 LEU A O 1
ATOM 2312 N N . THR A 1 295 ? -10.086 19.578 4.121 1 86.31 295 THR A N 1
ATOM 2313 C CA . THR A 1 295 ? -8.773 19.781 3.514 1 86.31 295 THR A CA 1
ATOM 2314 C C . THR A 1 295 ? -8.195 21.141 3.908 1 86.31 295 THR A C 1
ATOM 2316 O O . THR A 1 295 ? -8.891 21.969 4.488 1 86.31 295 THR A O 1
ATOM 2319 N N . GLY A 1 296 ? -6.898 21.219 3.645 1 85.25 296 GLY A N 1
ATOM 2320 C CA . GLY A 1 296 ? -6.246 22.453 4.035 1 85.25 296 GLY A CA 1
ATOM 2321 C C . GLY A 1 296 ? -5.223 22.938 3.025 1 85.25 296 GLY A C 1
A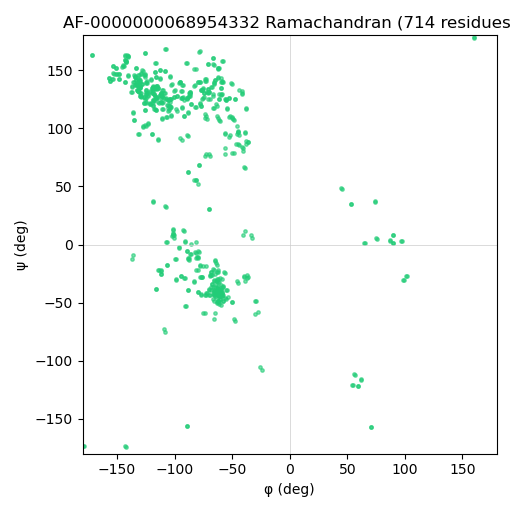TOM 2322 O O . GLY A 1 296 ? -4.852 22.203 2.109 1 85.25 296 GLY A O 1
ATOM 2323 N N . LEU A 1 297 ? -4.918 24.234 3.166 1 90.38 297 LEU A N 1
ATOM 2324 C CA . LEU A 1 297 ? -3.834 24.812 2.383 1 90.38 297 LEU A CA 1
ATOM 2325 C C . LEU A 1 297 ? -3.086 25.859 3.189 1 90.38 297 LEU A C 1
ATOM 2327 O O . LEU A 1 297 ? -3.635 26.438 4.137 1 90.38 297 LEU A O 1
ATOM 2331 N N . SER A 1 298 ? -1.876 26.031 2.836 1 91 298 SER A N 1
ATOM 2332 C CA . SER A 1 298 ? -0.994 26.969 3.527 1 91 298 SER A CA 1
ATOM 2333 C C . SER A 1 298 ? -0.398 27.984 2.559 1 91 298 SER A C 1
ATOM 2335 O O . SER A 1 298 ? -0.037 27.625 1.431 1 91 298 SER A O 1
ATOM 2337 N N . VAL A 1 299 ? -0.374 29.172 3.053 1 93.38 299 VAL A N 1
ATOM 2338 C CA . VAL A 1 299 ? 0.323 30.25 2.352 1 93.38 299 VAL A CA 1
ATOM 2339 C C . VAL A 1 299 ? 1.572 30.656 3.133 1 93.38 299 VAL A C 1
ATOM 2341 O O . VAL A 1 299 ? 1.483 31.031 4.301 1 93.38 299 VAL A O 1
ATOM 2344 N N . PHE A 1 300 ? 2.689 30.547 2.463 1 91.31 300 PHE A N 1
ATOM 2345 C CA . PHE A 1 300 ? 3.961 30.938 3.055 1 91.31 300 PHE A CA 1
ATOM 2346 C C . PHE A 1 300 ? 4.484 32.219 2.408 1 91.31 300 PHE A C 1
ATOM 2348 O O . PHE A 1 300 ? 4.488 32.344 1.182 1 91.31 300 PHE A O 1
ATOM 2355 N N . ILE A 1 301 ? 4.855 33.156 3.244 1 92.75 301 ILE A N 1
ATOM 2356 C CA . ILE A 1 301 ? 5.457 34.406 2.799 1 92.75 301 ILE A CA 1
ATOM 2357 C C . ILE A 1 301 ? 6.887 34.5 3.328 1 92.75 301 ILE A C 1
ATOM 2359 O O . ILE A 1 301 ? 7.105 34.562 4.543 1 92.75 301 ILE A O 1
ATOM 2363 N N . GLU A 1 302 ? 7.789 34.5 2.385 1 89.75 302 GLU A N 1
ATOM 2364 C CA . GLU A 1 302 ? 9.203 34.5 2.75 1 89.75 302 GLU A CA 1
ATOM 2365 C C . GLU A 1 302 ? 9.977 35.594 2.006 1 89.75 302 GLU A C 1
ATOM 2367 O O . GLU A 1 302 ? 9.812 35.75 0.795 1 89.75 302 GLU A O 1
ATOM 2372 N N . PRO A 1 303 ? 10.82 36.25 2.76 1 88 303 PRO A N 1
ATOM 2373 C CA . PRO A 1 303 ? 11.664 37.219 2.053 1 88 303 PRO A CA 1
ATOM 2374 C C . PRO A 1 303 ? 12.625 36.562 1.063 1 88 303 PRO A C 1
ATOM 2376 O O . PRO A 1 303 ? 13.141 35.469 1.333 1 88 303 PRO A O 1
ATOM 2379 N N . VAL A 1 304 ? 12.773 37.219 -0.019 1 87.12 304 VAL A N 1
ATOM 2380 C CA . VAL A 1 304 ? 13.711 36.719 -1.02 1 87.12 304 VAL A CA 1
ATOM 2381 C C . VAL A 1 304 ? 15.141 36.812 -0.481 1 87.12 304 VAL A C 1
ATOM 2383 O O . VAL A 1 304 ? 15.508 37.812 0.149 1 87.12 304 VAL A O 1
ATOM 2386 N N . SER A 1 305 ? 15.789 35.688 -0.602 1 78.75 305 SER A N 1
ATOM 2387 C CA . SER A 1 305 ? 17.203 35.656 -0.215 1 78.75 305 SER A CA 1
ATOM 2388 C C . SER A 1 305 ? 18.078 35.125 -1.342 1 78.75 305 SER A C 1
ATOM 2390 O O . SER A 1 305 ? 17.625 34.312 -2.152 1 78.75 305 SER A O 1
ATOM 2392 N N . GLU A 1 306 ? 19.25 35.688 -1.423 1 71.75 306 GLU A N 1
ATOM 2393 C CA . GLU A 1 306 ? 20.188 35.219 -2.449 1 71.75 306 GLU A CA 1
ATOM 2394 C C . GLU A 1 306 ? 20.578 33.781 -2.246 1 71.75 306 GLU A C 1
ATOM 2396 O O . GLU A 1 306 ? 20.953 33.094 -3.201 1 71.75 306 GLU A O 1
ATOM 2401 N N . GLN A 1 307 ? 20.469 33.312 -1.034 1 67.56 307 GLN A N 1
ATOM 2402 C CA . GLN A 1 307 ? 20.922 31.969 -0.693 1 67.56 307 GLN A CA 1
ATOM 2403 C C . GLN A 1 307 ? 19.891 30.922 -1.078 1 67.56 307 GLN A C 1
ATOM 2405 O O . GLN A 1 307 ? 20.219 29.75 -1.268 1 67.56 307 GLN A O 1
ATOM 2410 N N . ARG A 1 308 ? 18.703 31.422 -1.195 1 70 308 ARG A N 1
ATOM 2411 C CA . ARG A 1 308 ? 17.641 30.469 -1.514 1 70 308 ARG A CA 1
ATOM 2412 C C . ARG A 1 308 ? 16.984 30.828 -2.842 1 70 308 ARG A C 1
ATOM 2414 O O . ARG A 1 308 ? 16.125 31.703 -2.9 1 70 308 ARG A O 1
ATOM 2421 N N . VAL A 1 309 ? 17.516 30.156 -3.838 1 69.75 309 VAL A N 1
ATOM 2422 C CA . VAL A 1 309 ? 16.984 30.422 -5.168 1 69.75 309 VAL A CA 1
ATOM 2423 C C . VAL A 1 309 ? 15.695 29.625 -5.387 1 69.75 309 VAL A C 1
ATOM 2425 O O . VAL A 1 309 ? 15.641 28.438 -5.082 1 69.75 309 VAL A O 1
ATOM 2428 N N . ARG A 1 310 ? 14.672 30.406 -5.59 1 78.19 310 ARG A N 1
ATOM 2429 C CA . ARG A 1 310 ? 13.406 29.781 -5.953 1 78.19 310 ARG A CA 1
ATOM 2430 C C . ARG A 1 310 ? 12.953 30.219 -7.34 1 78.19 310 ARG A C 1
ATOM 2432 O O . ARG A 1 310 ? 13.461 31.219 -7.879 1 78.19 310 ARG A O 1
ATOM 2439 N N . ARG A 1 311 ? 12.266 29.297 -7.98 1 82.38 311 ARG A N 1
ATOM 2440 C CA . ARG A 1 311 ? 11.695 29.625 -9.281 1 82.38 311 ARG A CA 1
ATOM 2441 C C . ARG A 1 311 ? 10.172 29.594 -9.242 1 82.38 311 ARG A C 1
ATOM 2443 O O . ARG A 1 311 ? 9.586 28.766 -8.555 1 82.38 311 ARG A O 1
ATOM 2450 N N . GLU A 1 312 ? 9.641 30.656 -9.891 1 89.12 312 GLU A N 1
ATOM 2451 C CA . GLU A 1 312 ? 8.18 30.672 -9.984 1 89.12 312 GLU A CA 1
ATOM 2452 C C . GLU A 1 312 ? 7.668 29.469 -10.773 1 89.12 312 GLU A C 1
ATOM 2454 O O . GLU A 1 312 ? 8.328 28.984 -11.695 1 89.12 312 GLU A O 1
ATOM 2459 N N . GLY A 1 313 ? 6.52 28.953 -10.328 1 89.31 313 GLY A N 1
ATOM 2460 C CA . GLY A 1 313 ? 5.926 27.844 -11.055 1 89.31 313 GLY A CA 1
ATOM 2461 C C . GLY A 1 313 ? 4.934 27.047 -10.227 1 89.31 313 GLY A C 1
ATOM 2462 O O . GLY A 1 313 ? 4.484 27.5 -9.18 1 89.31 313 GLY A O 1
ATOM 2463 N N . VAL A 1 314 ? 4.406 26.094 -10.914 1 89.25 314 VAL A N 1
ATOM 2464 C CA . VAL A 1 314 ? 3.428 25.188 -10.312 1 89.25 314 VAL A CA 1
ATOM 2465 C C . VAL A 1 314 ? 4 23.781 -10.25 1 89.25 314 VAL A C 1
ATOM 2467 O O . VAL A 1 314 ? 4.688 23.344 -11.172 1 89.25 314 VAL A O 1
ATOM 2470 N N . ALA A 1 315 ? 3.848 23.141 -9.164 1 89.94 315 ALA A N 1
ATOM 2471 C CA . ALA A 1 315 ? 4.258 21.75 -9 1 89.94 315 ALA A CA 1
ATOM 2472 C C . ALA A 1 315 ? 3.164 20.938 -8.32 1 89.94 315 ALA A C 1
ATOM 2474 O O . ALA A 1 315 ? 2.27 21.5 -7.68 1 89.94 315 ALA A O 1
ATOM 2475 N N . ALA A 1 316 ? 3.146 19.641 -8.617 1 88.75 316 ALA A N 1
ATOM 2476 C CA . ALA A 1 316 ? 2.174 18.734 -8.008 1 88.75 316 ALA A CA 1
ATOM 2477 C C . ALA A 1 316 ? 2.848 17.469 -7.508 1 88.75 316 ALA A C 1
ATOM 2479 O O . ALA A 1 316 ? 3.766 16.953 -8.148 1 88.75 316 ALA A O 1
ATOM 2480 N N . LEU A 1 317 ? 2.477 17.047 -6.422 1 85.12 317 LEU A N 1
ATOM 2481 C CA . LEU A 1 317 ? 2.848 15.758 -5.852 1 85.12 317 LEU A CA 1
ATOM 2482 C C . LEU A 1 317 ? 1.617 15.016 -5.336 1 85.12 317 LEU A C 1
ATOM 2484 O O . LEU A 1 317 ? 1.234 15.18 -4.176 1 85.12 317 LEU A O 1
ATOM 2488 N N . GLY A 1 318 ? 1.074 14.133 -6.176 1 86.19 318 GLY A N 1
ATOM 2489 C CA . GLY A 1 318 ? -0.185 13.492 -5.832 1 86.19 318 GLY A CA 1
ATOM 2490 C C . GLY A 1 318 ? -1.333 14.469 -5.68 1 86.19 318 GLY A C 1
ATOM 2491 O O . GLY A 1 318 ? -1.648 15.219 -6.613 1 86.19 318 GLY A O 1
ATOM 2492 N N . ALA A 1 319 ? -1.855 14.523 -4.453 1 89.81 319 ALA A N 1
ATOM 2493 C CA . ALA A 1 319 ? -2.975 15.422 -4.176 1 89.81 319 ALA A CA 1
ATOM 2494 C C . ALA A 1 319 ? -2.482 16.812 -3.777 1 89.81 319 ALA A C 1
ATOM 2496 O O . ALA A 1 319 ? -3.264 17.766 -3.729 1 89.81 319 ALA A O 1
ATOM 2497 N N . THR A 1 320 ? -1.218 16.922 -3.527 1 91.19 320 THR A N 1
ATOM 2498 C CA . THR A 1 320 ? -0.66 18.188 -3.057 1 91.19 320 THR A CA 1
ATOM 2499 C C . THR A 1 320 ? -0.235 19.062 -4.234 1 91.19 320 THR A C 1
ATOM 2501 O O . THR A 1 320 ? 0.518 18.609 -5.102 1 91.19 320 THR A O 1
ATOM 2504 N N . GLN A 1 321 ? -0.749 20.297 -4.242 1 93.5 321 GLN A N 1
ATOM 2505 C CA . GLN A 1 321 ? -0.388 21.266 -5.258 1 93.5 321 GLN A CA 1
ATOM 2506 C C . GLN A 1 321 ? 0.401 22.422 -4.648 1 93.5 321 GLN A C 1
ATOM 2508 O O . GLN A 1 321 ? 0.155 22.828 -3.508 1 93.5 321 GLN A O 1
ATOM 2513 N N . VAL A 1 322 ? 1.379 22.891 -5.441 1 93.81 322 VAL A N 1
ATOM 2514 C CA . VAL A 1 322 ? 2.232 23.984 -4.961 1 93.81 322 VAL A CA 1
ATOM 2515 C C . VAL A 1 322 ? 2.344 25.062 -6.031 1 93.81 322 VAL A C 1
ATOM 2517 O O . VAL A 1 322 ? 2.561 24.766 -7.207 1 93.81 322 VAL A O 1
ATOM 2520 N N . VAL A 1 323 ? 2.145 26.25 -5.613 1 95.81 323 VAL A N 1
ATOM 2521 C CA . VAL A 1 323 ? 2.357 27.406 -6.48 1 95.81 323 VAL A CA 1
ATOM 2522 C C . VAL A 1 323 ? 3.328 28.375 -5.816 1 95.81 323 VAL A C 1
ATOM 2524 O O . VAL A 1 323 ? 3.207 28.672 -4.621 1 95.81 323 VAL A O 1
ATOM 2527 N N . VAL A 1 324 ? 4.332 28.781 -6.547 1 94.62 324 VAL A N 1
ATOM 2528 C CA . VAL A 1 324 ? 5.297 29.75 -6.059 1 94.62 324 VAL A CA 1
ATOM 2529 C C . VAL A 1 324 ? 5.258 31 -6.938 1 94.62 324 VAL A C 1
ATOM 2531 O O . VAL A 1 324 ? 5.289 30.906 -8.164 1 94.62 324 VAL A O 1
ATOM 2534 N N . ARG A 1 325 ? 5.148 32.094 -6.359 1 94 325 ARG A N 1
ATOM 2535 C CA . ARG A 1 325 ? 5.219 33.375 -7.094 1 94 325 ARG A CA 1
ATOM 2536 C C . ARG A 1 325 ? 5.934 34.438 -6.273 1 94 325 ARG A C 1
ATOM 2538 O O . ARG A 1 325 ? 6.074 34.281 -5.055 1 94 325 ARG A O 1
ATOM 2545 N N . ARG A 1 326 ? 6.34 35.438 -6.957 1 93.69 326 ARG A N 1
ATOM 2546 C CA . ARG A 1 326 ? 7.051 36.531 -6.285 1 93.69 326 ARG A CA 1
ATOM 2547 C C . ARG A 1 326 ? 6.211 37.781 -6.25 1 93.69 326 ARG A C 1
ATOM 2549 O O . ARG A 1 326 ? 5.555 38.125 -7.238 1 93.69 326 ARG A O 1
ATOM 2556 N N . ILE A 1 327 ? 6.121 38.406 -5.129 1 93.94 327 ILE A N 1
ATOM 2557 C CA . ILE A 1 327 ? 5.547 39.75 -4.926 1 93.94 327 ILE A CA 1
ATOM 2558 C C . ILE A 1 327 ? 6.562 40.625 -4.223 1 93.94 327 ILE A C 1
ATOM 2560 O O . ILE A 1 327 ? 6.914 40.406 -3.064 1 93.94 327 ILE A O 1
ATOM 2564 N N . ALA A 1 328 ? 6.988 41.656 -4.945 1 90.62 328 ALA A N 1
ATOM 2565 C CA . ALA A 1 328 ? 8.031 42.531 -4.41 1 90.62 328 ALA A CA 1
ATOM 2566 C C . ALA A 1 328 ? 9.266 41.75 -4.008 1 90.62 328 ALA A C 1
ATOM 2568 O O . ALA A 1 328 ? 9.805 40.969 -4.812 1 90.62 328 ALA A O 1
ATOM 2569 N N . ASP A 1 329 ? 9.703 41.781 -2.777 1 90.38 329 ASP A N 1
ATOM 2570 C CA . ASP A 1 329 ? 10.898 41.062 -2.33 1 90.38 329 ASP A CA 1
ATOM 2571 C C . ASP A 1 329 ? 10.539 39.844 -1.468 1 90.38 329 ASP A C 1
ATOM 2573 O O . ASP A 1 329 ? 11.234 39.531 -0.499 1 90.38 329 ASP A O 1
ATOM 2577 N N . PHE A 1 330 ? 9.359 39.312 -1.888 1 92.81 330 PHE A N 1
ATOM 2578 C CA . PHE A 1 330 ? 8.93 38.156 -1.117 1 92.81 330 PHE A CA 1
ATOM 2579 C C . PHE A 1 330 ? 8.531 37 -2.039 1 92.81 330 PHE A C 1
ATOM 2581 O O . PHE A 1 330 ? 7.965 37.25 -3.111 1 92.81 330 PHE A O 1
ATOM 2588 N N . TRP A 1 331 ? 8.805 35.844 -1.571 1 92.38 331 TRP A N 1
ATOM 2589 C CA . TRP A 1 331 ? 8.273 34.625 -2.199 1 92.38 331 TRP A CA 1
ATOM 2590 C C . TRP A 1 331 ? 6.969 34.188 -1.54 1 92.38 331 TRP A C 1
ATOM 2592 O O . TRP A 1 331 ? 6.898 34.062 -0.316 1 92.38 331 TRP A O 1
ATOM 2602 N N . ILE A 1 332 ? 6.012 34.031 -2.367 1 95.06 332 ILE A N 1
ATOM 2603 C CA . ILE A 1 332 ? 4.738 33.469 -1.914 1 95.06 332 ILE A CA 1
ATOM 2604 C C . ILE A 1 332 ? 4.617 32.031 -2.346 1 95.06 332 ILE A C 1
ATOM 2606 O O . ILE A 1 332 ? 4.676 31.703 -3.539 1 95.06 332 ILE A O 1
ATOM 2610 N N . THR A 1 333 ? 4.508 31.125 -1.425 1 93.88 333 THR A N 1
ATOM 2611 C CA . THR A 1 333 ? 4.309 29.703 -1.72 1 93.88 333 THR A CA 1
ATOM 2612 C C . THR A 1 333 ? 2.975 29.219 -1.16 1 93.88 333 THR A C 1
ATOM 2614 O O . THR A 1 333 ? 2.734 29.297 0.047 1 93.88 333 THR A O 1
ATOM 2617 N N . VAL A 1 334 ? 2.156 28.828 -2.029 1 94.88 334 VAL A N 1
ATOM 2618 C CA . VAL A 1 334 ? 0.888 28.25 -1.608 1 94.88 334 VAL A CA 1
ATOM 2619 C C . VAL A 1 334 ? 0.922 26.734 -1.815 1 94.88 334 VAL A C 1
ATOM 2621 O O . VAL A 1 334 ? 1.237 26.25 -2.908 1 94.88 334 VAL A O 1
ATOM 2624 N N . VAL A 1 335 ? 0.656 26 -0.753 1 94.06 335 VAL A N 1
ATOM 2625 C CA . VAL A 1 335 ? 0.674 24.547 -0.809 1 94.06 335 VAL A CA 1
ATOM 2626 C C . VAL A 1 335 ? -0.592 23.984 -0.161 1 94.06 335 VAL A C 1
ATOM 2628 O O . VAL A 1 335 ? -1.044 24.5 0.869 1 94.06 335 VAL A O 1
ATOM 2631 N N . GLY A 1 336 ? -1.158 22.953 -0.807 1 92.12 336 GLY A N 1
ATOM 2632 C CA . GLY A 1 336 ? -2.334 22.328 -0.216 1 92.12 336 GLY A CA 1
ATOM 2633 C C . GLY A 1 336 ? -2.766 21.062 -0.931 1 92.12 336 GLY A C 1
ATOM 2634 O O . GLY A 1 336 ? -2.318 20.797 -2.047 1 92.12 336 GLY A O 1
ATOM 2635 N N . GLU A 1 337 ? -3.607 20.281 -0.231 1 90.31 337 GLU A N 1
ATOM 2636 C CA . GLU A 1 337 ? -4.246 19.109 -0.812 1 90.31 337 GLU A CA 1
ATOM 2637 C C . GLU A 1 337 ? -5.57 19.469 -1.479 1 90.31 337 GLU A C 1
ATOM 2639 O O . GLU A 1 337 ? -6.633 19.016 -1.052 1 90.31 337 GLU A O 1
ATOM 2644 N N . VAL A 1 338 ? -5.43 20.312 -2.496 1 93.44 338 VAL A N 1
ATOM 2645 C CA . VAL A 1 338 ? -6.523 20.859 -3.299 1 93.44 338 VAL A CA 1
ATOM 2646 C C . VAL A 1 338 ? -6.102 20.922 -4.766 1 93.44 338 VAL A C 1
ATOM 2648 O O . VAL A 1 338 ? -4.914 20.812 -5.082 1 93.44 338 VAL A O 1
ATOM 2651 N N . PRO A 1 339 ? -7.117 21.047 -5.672 1 95.06 339 PRO A N 1
ATOM 2652 C CA . PRO A 1 339 ? -6.777 21.156 -7.09 1 95.06 339 PRO A CA 1
ATOM 2653 C C . PRO A 1 339 ? -5.867 22.344 -7.395 1 95.06 339 PRO A C 1
ATOM 2655 O O . PRO A 1 339 ? -5.859 23.328 -6.648 1 95.06 339 PRO A O 1
ATOM 2658 N N . ALA A 1 340 ? -5.172 22.25 -8.492 1 94.5 340 ALA A N 1
ATOM 2659 C CA . ALA A 1 340 ? -4.207 23.266 -8.906 1 94.5 340 ALA A CA 1
ATOM 2660 C C . ALA A 1 340 ? -4.875 24.625 -9.062 1 94.5 340 ALA A C 1
ATOM 2662 O O . ALA A 1 340 ? -4.289 25.656 -8.719 1 94.5 340 ALA A O 1
ATOM 2663 N N . SER A 1 341 ? -6.047 24.625 -9.531 1 95.31 341 SER A N 1
ATOM 2664 C CA . SER A 1 341 ? -6.766 25.875 -9.719 1 95.31 341 SER A CA 1
ATOM 2665 C C . SER A 1 341 ? -6.996 26.594 -8.398 1 95.31 341 SER A C 1
ATOM 2667 O O . SER A 1 341 ? -6.934 27.828 -8.328 1 95.31 341 SER A O 1
ATOM 2669 N N . THR A 1 342 ? -7.266 25.812 -7.355 1 96.31 342 THR A N 1
ATOM 2670 C CA . THR A 1 342 ? -7.527 26.391 -6.035 1 96.31 342 THR A CA 1
ATOM 2671 C C . THR A 1 342 ? -6.277 27.062 -5.48 1 96.31 342 THR A C 1
ATOM 2673 O O . THR A 1 342 ? -6.336 28.203 -5.023 1 96.31 342 THR A O 1
ATOM 2676 N N . VAL A 1 343 ? -5.137 26.375 -5.547 1 96.06 343 VAL A N 1
ATOM 2677 C CA . VAL A 1 343 ? -3.904 26.969 -5.035 1 96.06 343 VAL A CA 1
ATOM 2678 C C . VAL A 1 343 ? -3.551 28.203 -5.848 1 96.06 343 VAL A C 1
ATOM 2680 O O . VAL A 1 343 ? -3.059 29.188 -5.297 1 96.06 343 VAL A O 1
ATOM 2683 N N . ARG A 1 344 ? -3.816 28.188 -7.102 1 96.12 344 ARG A N 1
ATOM 2684 C CA . ARG A 1 344 ? -3.547 29.344 -7.953 1 96.12 344 ARG A CA 1
ATOM 2685 C C . ARG A 1 344 ? -4.414 30.531 -7.555 1 96.12 344 ARG A C 1
ATOM 2687 O O . ARG A 1 344 ? -3.939 31.672 -7.52 1 96.12 344 ARG A O 1
ATOM 2694 N N . GLN A 1 345 ? -5.613 30.266 -7.273 1 97 345 GLN A N 1
ATOM 2695 C CA . GLN A 1 345 ? -6.523 31.328 -6.875 1 97 345 GLN A CA 1
ATOM 2696 C C . GLN A 1 345 ? -6.086 31.969 -5.555 1 97 345 GLN A C 1
ATOM 2698 O O . GLN A 1 345 ? -6.121 33.188 -5.406 1 97 345 GLN A O 1
ATOM 2703 N N . PHE A 1 346 ? -5.668 31.156 -4.648 1 96.88 346 PHE A N 1
ATOM 2704 C CA . PHE A 1 346 ? -5.176 31.688 -3.383 1 96.88 346 PHE A CA 1
ATOM 2705 C C . PHE A 1 346 ? -3.906 32.5 -3.596 1 96.88 346 PHE A C 1
ATOM 2707 O O . PHE A 1 346 ? -3.732 33.562 -2.988 1 96.88 346 PHE A O 1
ATOM 2714 N N . ALA A 1 347 ? -3.01 31.984 -4.43 1 96.5 347 ALA A N 1
ATOM 2715 C CA . ALA A 1 347 ? -1.776 32.719 -4.719 1 96.5 347 ALA A CA 1
ATOM 2716 C C . ALA A 1 347 ? -2.076 34.094 -5.312 1 96.5 347 ALA A C 1
ATOM 2718 O O . ALA A 1 347 ? -1.434 35.062 -4.957 1 96.5 347 ALA A O 1
ATOM 2719 N N . THR A 1 348 ? -3.039 34.125 -6.188 1 95.62 348 THR A N 1
ATOM 2720 C CA . THR A 1 348 ? -3.422 35.375 -6.855 1 95.62 348 THR A CA 1
ATOM 2721 C C . THR A 1 348 ? -4.086 36.344 -5.871 1 95.62 348 THR A C 1
ATOM 2723 O O . THR A 1 348 ? -3.977 37.562 -6.016 1 95.62 348 THR A O 1
ATOM 2726 N N . ALA A 1 349 ? -4.691 35.781 -4.848 1 96.75 349 ALA A N 1
ATOM 2727 C CA . ALA A 1 349 ? -5.453 36.594 -3.893 1 96.75 349 ALA A CA 1
ATOM 2728 C C . ALA A 1 349 ? -4.527 37.281 -2.9 1 96.75 349 ALA A C 1
ATOM 2730 O O . ALA A 1 349 ? -4.961 38.156 -2.137 1 96.75 349 ALA A O 1
ATOM 2731 N N . VAL A 1 350 ? -3.27 36.938 -2.85 1 96.75 350 VAL A N 1
ATOM 2732 C CA . VAL A 1 350 ? -2.318 37.531 -1.928 1 96.75 350 VAL A CA 1
ATOM 2733 C C . VAL A 1 350 ? -1.93 38.938 -2.43 1 96.75 350 VAL A C 1
ATOM 2735 O O . VAL A 1 350 ? -1.524 39.094 -3.584 1 96.75 350 VAL A O 1
ATOM 2738 N N . GLU A 1 351 ? -2.098 39.875 -1.578 1 95.88 351 GLU A N 1
ATOM 2739 C CA . GLU A 1 351 ? -1.736 41.25 -1.913 1 95.88 351 GLU A CA 1
ATOM 2740 C C . GLU A 1 351 ? -0.813 41.844 -0.858 1 95.88 351 GLU A C 1
ATOM 2742 O O . GLU A 1 351 ? -0.867 41.469 0.313 1 95.88 351 GLU A O 1
ATOM 2747 N N . TYR A 1 352 ? 0.014 42.719 -1.301 1 95.06 352 TYR A N 1
ATOM 2748 C CA . TYR A 1 352 ? 0.953 43.406 -0.418 1 95.06 352 TYR A CA 1
ATOM 2749 C C . TYR A 1 352 ? 0.805 44.906 -0.531 1 95.06 352 TYR A C 1
ATOM 2751 O O . TYR A 1 352 ? 0.841 45.469 -1.633 1 95.06 352 TYR A O 1
ATOM 2759 N N . ARG A 1 353 ? 0.533 45.562 0.542 1 90.88 353 ARG A N 1
ATOM 2760 C CA . ARG A 1 353 ? 0.547 47 0.662 1 90.88 353 ARG A CA 1
ATOM 2761 C C . ARG A 1 353 ? 1.49 47.469 1.772 1 90.88 353 ARG A C 1
ATOM 2763 O O . ARG A 1 353 ? 1.182 47.312 2.957 1 90.88 353 ARG A O 1
ATOM 2770 N N . PRO A 1 354 ? 2.672 48 1.431 1 84.69 354 PRO A N 1
ATOM 2771 C CA . PRO A 1 354 ? 3.631 48.406 2.455 1 84.69 354 PRO A CA 1
ATOM 2772 C C . PRO A 1 354 ? 3.016 49.344 3.502 1 84.69 354 PRO A C 1
ATOM 2774 O O . PRO A 1 354 ? 2.229 50.219 3.158 1 84.69 354 PRO A O 1
ATOM 2777 N N . PRO A 1 355 ? 3.166 48.938 4.809 1 77.88 355 PRO A N 1
ATOM 2778 C CA . PRO A 1 355 ? 2.627 49.812 5.859 1 77.88 355 PRO A CA 1
ATOM 2779 C C . PRO A 1 355 ? 3.178 51.219 5.793 1 77.88 355 PRO A C 1
ATOM 2781 O O . PRO A 1 355 ? 4.328 51.438 5.387 1 77.88 355 PRO A O 1
ATOM 2784 N N . LYS A 1 356 ? 2.311 52.312 5.715 1 66.44 356 LYS A N 1
ATOM 2785 C CA . LYS A 1 356 ? 2.723 53.719 5.672 1 66.44 356 LYS A CA 1
ATOM 2786 C C . LYS A 1 356 ? 3.717 54.031 6.789 1 66.44 356 LYS A C 1
ATOM 2788 O O . LYS A 1 356 ? 3.508 53.656 7.941 1 66.44 356 LYS A O 1
ATOM 2793 N N . ALA A 1 357 ? 5.016 54.281 6.52 1 57.31 357 ALA A N 1
ATOM 2794 C CA . ALA A 1 357 ? 5.984 54.812 7.473 1 57.31 357 ALA A CA 1
ATOM 2795 C C . ALA A 1 357 ? 5.402 55.969 8.25 1 57.31 357 ALA A C 1
ATOM 2797 O O . ALA A 1 357 ? 4.902 56.938 7.648 1 57.31 357 ALA A O 1
ATOM 2798 N N . VAL A 1 358 ? 4.688 55.719 9.375 1 48.19 358 VAL A N 1
ATOM 2799 C CA . VAL A 1 358 ? 4.418 56.906 10.172 1 48.19 358 VAL A CA 1
ATOM 2800 C C . VAL A 1 358 ? 5.684 57.75 10.273 1 48.19 358 VAL A C 1
ATOM 2802 O O . VAL A 1 358 ? 6.699 57.312 10.812 1 48.19 358 VAL A O 1
ATOM 2805 N N . HIS A 1 359 ? 5.969 58.562 9.406 1 39.94 359 HIS A N 1
ATOM 2806 C CA . HIS A 1 359 ? 6.883 59.625 9.773 1 39.94 359 HIS A CA 1
ATOM 2807 C C . HIS A 1 359 ? 6.324 60.469 10.93 1 39.94 359 HIS A C 1
ATOM 2809 O O . HIS A 1 359 ? 5.121 60.719 10.984 1 39.94 359 HIS A O 1
ATOM 2815 N N . MET B 1 1 ? -38.219 25.906 19.703 1 25.03 1 MET B N 1
ATOM 2816 C CA . MET B 1 1 ? -37.281 25.016 20.375 1 25.03 1 MET B CA 1
ATOM 2817 C C . MET B 1 1 ? -36.281 24.422 19.375 1 25.03 1 MET B C 1
ATOM 2819 O O . MET B 1 1 ? -36.594 23.438 18.688 1 25.03 1 MET B O 1
ATOM 2823 N N . HIS B 1 2 ? -35.531 25.281 18.641 1 26.27 2 HIS B N 1
ATOM 2824 C CA . HIS B 1 2 ? -34.844 25.172 17.359 1 26.27 2 HIS B CA 1
ATOM 2825 C C . HIS B 1 2 ? -33.594 24.312 17.469 1 26.27 2 HIS B C 1
ATOM 2827 O O . HIS B 1 2 ? -32.656 24.672 18.172 1 26.27 2 HIS B O 1
ATOM 2833 N N . LYS B 1 3 ? -33.844 22.938 17.531 1 30.69 3 LYS B N 1
ATOM 2834 C CA . LYS B 1 3 ? -32.875 21.875 17.672 1 30.69 3 LYS B CA 1
ATOM 2835 C C . LYS B 1 3 ? -31.719 22.062 16.672 1 30.69 3 LYS B C 1
ATOM 2837 O O . LYS B 1 3 ? -31.938 22.016 15.461 1 30.69 3 LYS B O 1
ATOM 2842 N N . GLY B 1 4 ? -30.734 22.984 16.953 1 26.77 4 GLY B N 1
ATOM 2843 C CA . GLY B 1 4 ? -29.562 23.359 16.188 1 26.77 4 GLY B CA 1
ATOM 2844 C C . GLY B 1 4 ? -28.719 22.172 15.766 1 26.77 4 GLY B C 1
ATOM 2845 O O . GLY B 1 4 ? -28.391 21.312 16.594 1 26.77 4 GLY B O 1
ATOM 2846 N N . GLY B 1 5 ? -28.906 21.609 14.555 1 27.53 5 GLY B N 1
ATOM 2847 C CA . GLY B 1 5 ? -28.25 20.5 13.898 1 27.53 5 GLY B CA 1
ATOM 2848 C C . GLY B 1 5 ? -26.75 20.531 14.023 1 27.53 5 GLY B C 1
ATOM 2849 O O . GLY B 1 5 ? -26.109 21.547 13.711 1 27.53 5 GLY B O 1
ATOM 2850 N N . SER B 1 6 ? -26.156 19.844 14.93 1 30.06 6 SER B N 1
ATOM 2851 C CA . SER B 1 6 ? -24.734 19.719 15.234 1 30.06 6 SER B CA 1
ATOM 2852 C C . SER B 1 6 ? -23.938 19.344 14 1 30.06 6 SER B C 1
ATOM 2854 O O . SER B 1 6 ? -24.281 18.406 13.289 1 30.06 6 SER B O 1
ATOM 2856 N N . PRO B 1 7 ? -23.156 20.219 13.484 1 29.69 7 PRO B N 1
ATOM 2857 C CA . PRO B 1 7 ? -22.375 20.062 12.258 1 29.69 7 PRO B CA 1
ATOM 2858 C C . PRO B 1 7 ? -21.484 18.812 12.273 1 29.69 7 PRO B C 1
ATOM 2860 O O . PRO B 1 7 ? -21.078 18.359 13.344 1 29.69 7 PRO B O 1
ATOM 2863 N N . ALA B 1 8 ? -21.719 17.859 11.359 1 31.25 8 ALA B N 1
ATOM 2864 C CA . ALA B 1 8 ? -21.047 16.578 11.133 1 31.25 8 ALA B CA 1
ATOM 2865 C C . ALA B 1 8 ? -19.562 16.766 10.898 1 31.25 8 ALA B C 1
ATOM 2867 O O . ALA B 1 8 ? -19.156 17.516 10.008 1 31.25 8 ALA B O 1
ATOM 2868 N N . TYR B 1 9 ? -18.656 16.641 11.93 1 30.84 9 TYR B N 1
ATOM 2869 C CA . TYR B 1 9 ? -17.219 16.906 11.875 1 30.84 9 TYR B CA 1
ATOM 2870 C C . TYR B 1 9 ? -16.453 15.648 11.453 1 30.84 9 TYR B C 1
ATOM 2872 O O . TYR B 1 9 ? -16.688 14.562 11.984 1 30.84 9 TYR B O 1
ATOM 2880 N N . VAL B 1 10 ? -16.109 15.375 10.25 1 30.75 10 VAL B N 1
ATOM 2881 C CA . VAL B 1 10 ? -15.453 14.156 9.789 1 30.75 10 VAL B CA 1
ATOM 2882 C C . VAL B 1 10 ? -13.961 14.219 10.117 1 30.75 10 VAL B C 1
ATOM 2884 O O . VAL B 1 10 ? -13.18 14.828 9.375 1 30.75 10 VAL B O 1
ATOM 2887 N N . ALA B 1 11 ? -13.445 14.18 11.297 1 37.09 11 ALA B N 1
ATOM 2888 C CA . ALA B 1 11 ? -12.109 14.414 11.852 1 37.09 11 ALA B CA 1
ATOM 2889 C C . ALA B 1 11 ? -11.188 13.227 11.562 1 37.09 11 ALA B C 1
ATOM 2891 O O . ALA B 1 11 ? -9.984 13.406 11.367 1 37.09 11 ALA B O 1
ATOM 2892 N N . GLY B 1 12 ? -11.664 12.094 11.43 1 37.53 12 GLY B N 1
ATOM 2893 C CA . GLY B 1 12 ? -10.82 10.906 11.453 1 37.53 12 GLY B CA 1
ATOM 2894 C C . GLY B 1 12 ? -9.859 10.844 10.281 1 37.53 12 GLY B C 1
ATOM 2895 O O . GLY B 1 12 ? -8.75 10.312 10.406 1 37.53 12 GLY B O 1
ATOM 2896 N N . ALA B 1 13 ? -10.18 11.32 9.219 1 40 13 ALA B N 1
ATOM 2897 C CA . ALA B 1 13 ? -9.375 11.203 8.008 1 40 13 ALA B CA 1
ATOM 2898 C C . ALA B 1 13 ? -8.18 12.148 8.039 1 40 13 ALA B C 1
ATOM 2900 O O . ALA B 1 13 ? -7.102 11.82 7.543 1 40 13 ALA B O 1
ATOM 2901 N N . GLN B 1 14 ? -8.25 13.211 8.703 1 41.22 14 GLN B N 1
ATOM 2902 C CA . GLN B 1 14 ? -7.234 14.258 8.656 1 41.22 14 GLN B CA 1
ATOM 2903 C C . GLN B 1 14 ? -6.039 13.898 9.531 1 41.22 14 GLN B C 1
ATOM 2905 O O . GLN B 1 14 ? -4.898 14.242 9.203 1 41.22 14 GLN B O 1
ATOM 2910 N N . LYS B 1 15 ? -6.309 13.367 10.664 1 43.34 15 LYS B N 1
ATOM 2911 C CA . LYS B 1 15 ? -5.176 12.969 11.492 1 43.34 15 LYS B CA 1
ATOM 2912 C C . LYS B 1 15 ? -4.176 12.133 10.695 1 43.34 15 LYS B C 1
ATOM 2914 O O . LYS B 1 15 ? -2.967 12.367 10.773 1 43.34 15 LYS B O 1
ATOM 2919 N N . ILE B 1 16 ? -4.746 11.289 10.133 1 43.06 16 ILE B N 1
ATOM 2920 C CA . ILE B 1 16 ? -3.863 10.422 9.359 1 43.06 16 ILE B CA 1
ATOM 2921 C C . ILE B 1 16 ? -3.188 11.234 8.258 1 43.06 16 ILE B C 1
ATOM 2923 O O . ILE B 1 16 ? -1.989 11.086 8.008 1 43.06 16 ILE B O 1
ATOM 2927 N N . ARG B 1 17 ? -3.938 12.211 7.812 1 44.72 17 ARG B N 1
ATOM 2928 C CA . ARG B 1 17 ? -3.363 13.055 6.77 1 44.72 17 ARG B CA 1
ATOM 2929 C C . ARG B 1 17 ? -2.365 14.047 7.359 1 44.72 17 ARG B C 1
ATOM 2931 O O . ARG B 1 17 ? -1.343 14.344 6.738 1 44.72 17 ARG B O 1
ATOM 2938 N N . ALA B 1 18 ? -2.74 14.617 8.477 1 44.34 18 ALA B N 1
ATOM 2939 C CA . ALA B 1 18 ? -1.857 15.578 9.125 1 44.34 18 ALA B CA 1
ATOM 2940 C C . ALA B 1 18 ? -0.533 14.93 9.516 1 44.34 18 ALA B C 1
ATOM 2942 O O . ALA B 1 18 ? 0.524 15.562 9.43 1 44.34 18 ALA B O 1
ATOM 2943 N N . LEU B 1 19 ? -0.68 13.844 10.188 1 42.19 19 LEU B N 1
ATOM 2944 C CA . LEU B 1 19 ? 0.58 13.164 10.469 1 42.19 19 LEU B CA 1
ATOM 2945 C C . LEU B 1 19 ? 1.454 13.102 9.219 1 42.19 19 LEU B C 1
ATOM 2947 O O . LEU B 1 19 ? 2.682 13.18 9.312 1 42.19 19 LEU B O 1
ATOM 2951 N N . ARG B 1 20 ? 0.847 13.023 8.125 1 43.28 20 ARG B N 1
ATOM 2952 C CA . ARG B 1 20 ? 1.575 13.016 6.859 1 43.28 20 ARG B CA 1
ATOM 2953 C C . ARG B 1 20 ? 2.133 14.406 6.547 1 43.28 20 ARG B C 1
ATOM 2955 O O . ARG B 1 20 ? 3.225 14.523 5.988 1 43.28 20 ARG B O 1
ATOM 2962 N N . ARG B 1 21 ? 1.268 15.477 6.816 1 41.56 21 ARG B N 1
ATOM 2963 C CA . ARG B 1 21 ? 1.804 16.781 6.469 1 41.56 21 ARG B CA 1
ATOM 2964 C C . ARG B 1 21 ? 3.109 17.062 7.207 1 41.56 21 ARG B C 1
ATOM 2966 O O . ARG B 1 21 ? 4.035 17.641 6.645 1 41.56 21 ARG B O 1
ATOM 2973 N N . SER B 1 22 ? 2.994 16.812 8.414 1 40.72 22 SER B N 1
ATOM 2974 C CA . SER B 1 22 ? 4.25 17.062 9.117 1 40.72 22 SER B CA 1
ATOM 2975 C C . SER B 1 22 ? 5.367 16.172 8.57 1 40.72 22 SER B C 1
ATOM 2977 O O . SER B 1 22 ? 6.527 16.594 8.516 1 40.72 22 SER B O 1
ATOM 2979 N N . PHE B 1 23 ? 5.012 14.953 8.336 1 38.75 23 PHE B N 1
ATOM 2980 C CA . PHE B 1 23 ? 6.059 14.109 7.781 1 38.75 23 PHE B CA 1
ATOM 2981 C C . PHE B 1 23 ? 6.465 14.594 6.395 1 38.75 23 PHE B C 1
ATOM 2983 O O . PHE B 1 23 ? 7.645 14.539 6.031 1 38.75 23 PHE B O 1
ATOM 2990 N N . PHE B 1 24 ? 5.504 14.914 5.609 1 38.12 24 PHE B N 1
ATOM 2991 C CA . PHE B 1 24 ? 5.863 15.398 4.281 1 38.12 24 PHE B CA 1
ATOM 2992 C C . PHE B 1 24 ? 6.688 16.672 4.375 1 38.12 24 PHE B C 1
ATOM 2994 O O . PHE B 1 24 ? 7.602 16.891 3.578 1 38.12 24 PHE B O 1
ATOM 3001 N N . LEU B 1 25 ? 6.242 17.609 5.117 1 36.78 25 LEU B N 1
ATOM 3002 C CA . LEU B 1 25 ? 7.07 18.812 5.199 1 36.78 25 LEU B CA 1
ATOM 3003 C C . LEU B 1 25 ? 8.484 18.469 5.656 1 36.78 25 LEU B C 1
ATOM 3005 O O . LEU B 1 25 ? 9.453 19.062 5.18 1 36.78 25 LEU B O 1
ATOM 3009 N N . ALA B 1 26 ? 8.547 17.703 6.617 1 35.12 26 ALA B N 1
ATOM 3010 C CA . ALA B 1 26 ? 9.906 17.344 7.023 1 35.12 26 ALA B CA 1
ATOM 3011 C C . ALA B 1 26 ? 10.633 16.594 5.914 1 35.12 26 ALA B C 1
ATOM 3013 O O . ALA B 1 26 ? 11.844 16.75 5.746 1 35.12 26 ALA B O 1
ATOM 3014 N N . LEU B 1 27 ? 9.922 15.727 5.25 1 36.06 27 LEU B N 1
ATOM 3015 C CA . LEU B 1 27 ? 10.602 14.977 4.195 1 36.06 27 LEU B CA 1
ATOM 3016 C C . LEU B 1 27 ? 10.93 15.875 3.01 1 36.06 27 LEU B C 1
ATOM 3018 O O . LEU B 1 27 ? 11.836 15.578 2.227 1 36.06 27 LEU B O 1
ATOM 3022 N N . CYS B 1 28 ? 10.133 16.75 2.637 1 35.62 28 CYS B N 1
ATOM 3023 C CA . CYS B 1 28 ? 10.531 17.625 1.532 1 35.62 28 CYS B CA 1
ATOM 3024 C C . CYS B 1 28 ? 11.867 18.297 1.827 1 35.62 28 CYS B C 1
ATOM 3026 O O . CYS B 1 28 ? 12.5 18.844 0.926 1 35.62 28 CYS B O 1
ATOM 3028 N N . LEU B 1 29 ? 12.141 18.719 3.014 1 32.59 29 LEU B N 1
ATOM 3029 C CA . LEU B 1 29 ? 13.406 19.422 3.176 1 32.59 29 LEU B CA 1
ATOM 3030 C C . LEU B 1 29 ? 14.578 18.516 2.842 1 32.59 29 LEU B C 1
ATOM 3032 O O . LEU B 1 29 ? 15.672 18.984 2.516 1 32.59 29 LEU B O 1
ATOM 3036 N N . SER B 1 30 ? 14.508 17.297 3.26 1 33.31 30 SER B N 1
ATOM 3037 C CA . SER B 1 30 ? 15.758 16.578 3.051 1 33.31 30 SER B CA 1
ATOM 3038 C C . SER B 1 30 ? 15.891 16.109 1.604 1 33.31 30 SER B C 1
ATOM 3040 O O . SER B 1 30 ? 16.75 15.281 1.291 1 33.31 30 SER B O 1
ATOM 3042 N N . ALA B 1 31 ? 14.922 16.297 0.844 1 33.41 31 ALA B N 1
ATOM 3043 C CA . ALA B 1 31 ? 15.133 15.688 -0.466 1 33.41 31 ALA B CA 1
ATOM 3044 C C . ALA B 1 31 ? 16.312 16.328 -1.186 1 33.41 31 ALA B C 1
ATOM 3046 O O . ALA B 1 31 ? 16.5 16.125 -2.387 1 33.41 31 ALA B O 1
ATOM 3047 N N . ALA B 1 32 ? 16.781 17.547 -0.776 1 31.69 32 ALA B N 1
ATOM 3048 C CA . ALA B 1 32 ? 17.781 18.016 -1.733 1 31.69 32 ALA B CA 1
ATOM 3049 C C . ALA B 1 32 ? 18.797 16.922 -2.031 1 31.69 32 ALA B C 1
ATOM 3051 O O . ALA B 1 32 ? 19.422 16.906 -3.1 1 31.69 32 ALA B O 1
ATOM 3052 N N . ALA B 1 33 ? 19.594 16.516 -0.922 1 31.08 33 ALA B N 1
ATOM 3053 C CA . ALA B 1 33 ? 21 16.266 -1.218 1 31.08 33 ALA B CA 1
ATOM 3054 C C . ALA B 1 33 ? 21.141 15.055 -2.145 1 31.08 33 ALA B C 1
ATOM 3056 O O . ALA B 1 33 ? 22.078 15 -2.955 1 31.08 33 ALA B O 1
ATOM 3057 N N . ALA B 1 34 ? 20.75 13.734 -1.724 1 33.81 34 ALA B N 1
ATOM 3058 C CA . ALA B 1 34 ? 21.734 12.711 -2.086 1 33.81 34 ALA B CA 1
ATOM 3059 C C . ALA B 1 34 ? 21.562 12.289 -3.543 1 33.81 34 ALA B C 1
ATOM 3061 O O . ALA B 1 34 ? 20.672 11.5 -3.871 1 33.81 34 ALA B O 1
ATOM 3062 N N . THR B 1 35 ? 21.594 13.148 -4.438 1 36.41 35 THR B N 1
ATOM 3063 C CA . THR B 1 35 ? 21.891 12.664 -5.781 1 36.41 35 THR B CA 1
ATOM 3064 C C . THR B 1 35 ? 22.953 11.57 -5.738 1 36.41 35 THR B C 1
ATOM 3066 O O . THR B 1 35 ? 24.094 11.781 -6.164 1 36.41 35 THR B O 1
ATOM 3069 N N . ALA B 1 36 ? 23.297 11.031 -4.566 1 35.5 36 ALA B N 1
ATOM 3070 C CA . ALA B 1 36 ? 24.391 10.102 -4.836 1 35.5 36 ALA B CA 1
ATOM 3071 C C . ALA B 1 36 ? 24.047 9.18 -6 1 35.5 36 ALA B C 1
ATOM 3073 O O . ALA B 1 36 ? 22.953 8.609 -6.047 1 35.5 36 ALA B O 1
ATOM 3074 N N . GLN B 1 37 ? 24.641 9.359 -7.086 1 41.09 37 GLN B N 1
ATOM 3075 C CA . GLN B 1 37 ? 24.672 8.453 -8.227 1 41.09 37 GLN B CA 1
ATOM 3076 C C . GLN B 1 37 ? 24.75 7 -7.77 1 41.09 37 GLN B C 1
ATOM 3078 O O . GLN B 1 37 ? 25.672 6.621 -7.047 1 41.09 37 GLN B O 1
ATOM 3083 N N . PRO B 1 38 ? 23.641 6.363 -7.504 1 47.47 38 PRO B N 1
ATOM 3084 C CA . PRO B 1 38 ? 23.828 4.938 -7.223 1 47.47 38 PRO B CA 1
ATOM 3085 C C . PRO B 1 38 ? 24.906 4.305 -8.102 1 47.47 38 PRO B C 1
ATOM 3087 O O . PRO B 1 38 ? 24.938 4.547 -9.312 1 47.47 38 PRO B O 1
ATOM 3090 N N . SER B 1 39 ? 26.062 4.355 -7.637 1 50.81 39 SER B N 1
ATOM 3091 C CA . SER B 1 39 ? 26.938 3.453 -8.367 1 50.81 39 SER B CA 1
ATOM 3092 C C . SER B 1 39 ? 26.234 2.146 -8.711 1 50.81 39 SER B C 1
ATOM 3094 O O . SER B 1 39 ? 26.047 1.286 -7.848 1 50.81 39 SER B O 1
ATOM 3096 N N . ASP B 1 40 ? 25.234 2.145 -9.555 1 61.22 40 ASP B N 1
ATOM 3097 C CA . ASP B 1 40 ? 24.609 0.944 -10.094 1 61.22 40 ASP B CA 1
ATOM 3098 C C . ASP B 1 40 ? 25.641 0.044 -10.781 1 61.22 40 ASP B C 1
ATOM 3100 O O . ASP B 1 40 ? 26.172 0.395 -11.836 1 61.22 40 ASP B O 1
ATOM 3104 N N . SER B 1 41 ? 26.312 -0.758 -9.93 1 76.75 41 SER B N 1
ATOM 3105 C CA . SER B 1 41 ? 27.297 -1.649 -10.531 1 76.75 41 SER B CA 1
ATOM 3106 C C . SER B 1 41 ? 26.688 -3.002 -10.883 1 76.75 41 SER B C 1
ATOM 3108 O O . SER B 1 41 ? 25.953 -3.584 -10.07 1 76.75 41 SER B O 1
ATOM 3110 N N . THR B 1 42 ? 26.797 -3.416 -12.117 1 84.19 42 THR B N 1
ATOM 3111 C CA . THR B 1 42 ? 26.422 -4.754 -12.547 1 84.19 42 THR B CA 1
ATOM 3112 C C . THR B 1 42 ? 27.141 -5.82 -11.727 1 84.19 42 THR B C 1
ATOM 3114 O O . THR B 1 42 ? 28.344 -5.723 -11.5 1 84.19 42 THR B O 1
ATOM 3117 N N . LEU B 1 43 ? 26.344 -6.656 -11.164 1 89.38 43 LEU B N 1
ATOM 3118 C CA . LEU B 1 43 ? 26.922 -7.758 -10.398 1 89.38 43 LEU B CA 1
ATOM 3119 C C . LEU B 1 43 ? 27.516 -8.812 -11.336 1 89.38 43 LEU B C 1
ATOM 3121 O O . LEU B 1 43 ? 26.984 -9.062 -12.414 1 89.38 43 LEU B O 1
ATOM 3125 N N . ASN B 1 44 ? 28.578 -9.312 -10.898 1 91.06 44 ASN B N 1
ATOM 3126 C CA . ASN B 1 44 ? 29.047 -10.477 -11.648 1 91.06 44 ASN B CA 1
ATOM 3127 C C . ASN B 1 44 ? 28.094 -11.656 -11.5 1 91.06 44 ASN B C 1
ATOM 3129 O O . ASN B 1 44 ? 27.281 -11.688 -10.57 1 91.06 44 ASN B O 1
ATOM 3133 N N . ARG B 1 45 ? 28.188 -12.555 -12.391 1 90.25 45 ARG B N 1
ATOM 3134 C CA . ARG B 1 45 ? 27.219 -13.641 -12.5 1 90.25 45 ARG B CA 1
ATOM 3135 C C . ARG B 1 45 ? 27.234 -14.508 -11.242 1 90.25 45 ARG B C 1
ATOM 3137 O O . ARG B 1 45 ? 26.172 -14.945 -10.781 1 90.25 45 ARG B O 1
ATOM 3144 N N . ARG B 1 46 ? 28.359 -14.742 -10.68 1 91.75 46 ARG B N 1
ATOM 3145 C CA . ARG B 1 46 ? 28.469 -15.562 -9.477 1 91.75 46 ARG B CA 1
ATOM 3146 C C . ARG B 1 46 ? 27.719 -14.922 -8.312 1 91.75 46 ARG B C 1
ATOM 3148 O O . ARG B 1 46 ? 26.953 -15.594 -7.621 1 91.75 46 ARG B O 1
ATOM 3155 N N . ASP B 1 47 ? 27.984 -13.695 -8.141 1 93.31 47 ASP B N 1
ATOM 3156 C CA . ASP B 1 47 ? 27.344 -12.977 -7.047 1 93.31 47 ASP B CA 1
ATOM 3157 C C . ASP B 1 47 ? 25.828 -12.883 -7.262 1 93.31 47 ASP B C 1
ATOM 3159 O O . ASP B 1 47 ? 25.062 -13.016 -6.316 1 93.31 47 ASP B O 1
ATOM 3163 N N . ALA B 1 48 ? 25.484 -12.648 -8.477 1 93.38 48 ALA B N 1
ATOM 3164 C CA . ALA B 1 48 ? 24.078 -12.578 -8.828 1 93.38 48 ALA B CA 1
ATOM 3165 C C . ALA B 1 48 ? 23.375 -13.906 -8.523 1 93.38 48 ALA B C 1
ATOM 3167 O O . ALA B 1 48 ? 22.312 -13.922 -7.895 1 93.38 48 ALA B O 1
ATOM 3168 N N . THR B 1 49 ? 23.984 -14.953 -8.922 1 90.56 49 THR B N 1
ATOM 3169 C CA . THR B 1 49 ? 23.438 -16.281 -8.672 1 90.56 49 THR B CA 1
ATOM 3170 C C . THR B 1 49 ? 23.312 -16.547 -7.172 1 90.56 49 THR B C 1
ATOM 3172 O O . THR B 1 49 ? 22.328 -17.094 -6.707 1 90.56 49 THR B O 1
ATOM 3175 N N . ALA B 1 50 ? 24.281 -16.156 -6.445 1 92.38 50 ALA B N 1
ATOM 3176 C CA . ALA B 1 50 ? 24.297 -16.375 -5 1 92.38 50 ALA B CA 1
ATOM 3177 C C . ALA B 1 50 ? 23.125 -15.656 -4.332 1 92.38 50 ALA B C 1
ATOM 3179 O O . ALA B 1 50 ? 22.438 -16.234 -3.479 1 92.38 50 ALA B O 1
ATOM 3180 N N . TRP B 1 51 ? 22.891 -14.445 -4.742 1 92.69 51 TRP B N 1
ATOM 3181 C CA . TRP B 1 51 ? 21.812 -13.672 -4.145 1 92.69 51 TRP B CA 1
ATOM 3182 C C . TRP B 1 51 ? 20.453 -14.242 -4.539 1 92.69 51 TRP B C 1
ATOM 3184 O O . TRP B 1 51 ? 19.547 -14.336 -3.707 1 92.69 51 TRP B O 1
ATOM 3194 N N . LEU B 1 52 ? 20.297 -14.586 -5.793 1 90.5 52 LEU B N 1
ATOM 3195 C CA . LEU B 1 52 ? 19.031 -15.164 -6.234 1 90.5 52 LEU B CA 1
ATOM 3196 C C . LEU B 1 52 ? 18.734 -16.453 -5.488 1 90.5 52 LEU B C 1
ATOM 3198 O O . LEU B 1 52 ? 17.594 -16.688 -5.074 1 90.5 52 LEU B O 1
ATOM 3202 N N . ASN B 1 53 ? 19.719 -17.234 -5.266 1 89.19 53 ASN B N 1
ATOM 3203 C CA . ASN B 1 53 ? 19.578 -18.469 -4.488 1 89.19 53 ASN B CA 1
ATOM 3204 C C . ASN B 1 53 ? 19.234 -18.172 -3.029 1 89.19 53 ASN B C 1
ATOM 3206 O O . ASN B 1 53 ? 18.406 -18.859 -2.428 1 89.19 53 ASN B O 1
ATOM 3210 N N . LYS B 1 54 ? 19.922 -17.203 -2.496 1 91.94 54 LYS B N 1
ATOM 3211 C CA . LYS B 1 54 ? 19.672 -16.812 -1.113 1 91.94 54 LYS B CA 1
ATOM 3212 C C . LYS B 1 54 ? 18.219 -16.375 -0.916 1 91.94 54 LYS B C 1
ATOM 3214 O O . LYS B 1 54 ? 17.578 -16.766 0.062 1 91.94 54 LYS B O 1
ATOM 3219 N N . ILE B 1 55 ? 17.75 -15.602 -1.819 1 92.31 55 ILE B N 1
ATOM 3220 C CA . ILE B 1 55 ? 16.375 -15.133 -1.77 1 92.31 55 ILE B CA 1
ATOM 3221 C C . ILE B 1 55 ? 15.414 -16.328 -1.83 1 92.31 55 ILE B C 1
ATOM 3223 O O . ILE B 1 55 ? 14.469 -16.406 -1.045 1 92.31 55 ILE B O 1
ATOM 3227 N N . HIS B 1 56 ? 15.68 -17.219 -2.678 1 85.5 56 HIS B N 1
ATOM 3228 C CA . HIS B 1 56 ? 14.852 -18.406 -2.846 1 85.5 56 HIS B CA 1
ATOM 3229 C C . HIS B 1 56 ? 14.852 -19.25 -1.583 1 85.5 56 HIS B C 1
ATOM 3231 O O . HIS B 1 56 ? 13.789 -19.656 -1.097 1 85.5 56 HIS B O 1
ATOM 3237 N N . LYS B 1 57 ? 15.977 -19.531 -1.084 1 87.69 57 LYS B N 1
ATOM 3238 C CA . LYS B 1 57 ? 16.125 -20.375 0.098 1 87.69 57 LYS B CA 1
ATOM 3239 C C . LYS B 1 57 ? 15.438 -19.75 1.311 1 87.69 57 LYS B C 1
ATOM 3241 O O . LYS B 1 57 ? 14.836 -20.469 2.117 1 87.69 57 LYS B O 1
ATOM 3246 N N . ALA B 1 58 ? 15.586 -18.469 1.403 1 91.62 58 ALA B N 1
ATOM 3247 C CA . ALA B 1 58 ? 14.992 -17.781 2.547 1 91.62 58 ALA B CA 1
ATOM 3248 C C . ALA B 1 58 ? 13.477 -17.953 2.557 1 91.62 58 ALA B C 1
ATOM 3250 O O . ALA B 1 58 ? 12.875 -18.172 3.611 1 91.62 58 ALA B O 1
ATOM 3251 N N . ALA B 1 59 ? 12.883 -17.875 1.433 1 87.06 59 ALA B N 1
ATOM 3252 C CA . ALA B 1 59 ? 11.43 -18.016 1.315 1 87.06 59 ALA B CA 1
ATOM 3253 C C . ALA B 1 59 ? 10.977 -19.406 1.765 1 87.06 59 ALA B C 1
ATOM 3255 O O . ALA B 1 59 ? 9.883 -19.562 2.305 1 87.06 59 ALA B O 1
ATOM 3256 N N . GLN B 1 60 ? 11.797 -20.391 1.615 1 86 60 GLN B N 1
ATOM 3257 C CA . GLN B 1 60 ? 11.438 -21.766 1.894 1 86 60 GLN B CA 1
ATOM 3258 C C . GLN B 1 60 ? 11.836 -22.172 3.312 1 86 60 GLN B C 1
ATOM 3260 O O . GLN B 1 60 ? 11.188 -23.016 3.928 1 86 60 GLN B O 1
ATOM 3265 N N . ARG B 1 61 ? 12.844 -21.516 3.797 1 90.25 61 ARG B N 1
ATOM 3266 C CA . ARG B 1 61 ? 13.461 -22.078 4.992 1 90.25 61 ARG B CA 1
ATOM 3267 C C . ARG B 1 61 ? 13.219 -21.188 6.207 1 90.25 61 ARG B C 1
ATOM 3269 O O . ARG B 1 61 ? 13.219 -21.672 7.344 1 90.25 61 ARG B O 1
ATOM 3276 N N . GLU B 1 62 ? 13 -19.953 6.012 1 92.25 62 GLU B N 1
ATOM 3277 C CA . GLU B 1 62 ? 12.867 -19.031 7.141 1 92.25 62 GLU B CA 1
ATOM 3278 C C . GLU B 1 62 ? 11.484 -19.156 7.777 1 92.25 62 GLU B C 1
ATOM 3280 O O . GLU B 1 62 ? 10.484 -19.344 7.078 1 92.25 62 GLU B O 1
ATOM 3285 N N . ASN B 1 63 ? 11.477 -19.094 9.102 1 96.25 63 ASN B N 1
ATOM 3286 C CA . ASN B 1 63 ? 10.234 -18.859 9.836 1 96.25 63 ASN B CA 1
ATOM 3287 C C . ASN B 1 63 ? 9.93 -17.359 9.953 1 96.25 63 ASN B C 1
ATOM 3289 O O . ASN B 1 63 ? 10.734 -16.609 10.492 1 96.25 63 ASN B O 1
ATOM 3293 N N . TYR B 1 64 ? 8.789 -16.984 9.438 1 96.88 64 TYR B N 1
ATOM 3294 C CA . TYR B 1 64 ? 8.445 -15.57 9.516 1 96.88 64 TYR B CA 1
ATOM 3295 C C . TYR B 1 64 ? 6.938 -15.367 9.562 1 96.88 64 TYR B C 1
ATOM 3297 O O . TYR B 1 64 ? 6.18 -16.234 9.117 1 96.88 64 TYR B O 1
ATOM 3305 N N . VAL B 1 65 ? 6.547 -14.336 10.164 1 97.25 65 VAL B N 1
ATOM 3306 C CA . VAL B 1 65 ? 5.168 -13.867 10.219 1 97.25 65 VAL B CA 1
ATOM 3307 C C . VAL B 1 65 ? 5.121 -12.375 9.867 1 97.25 65 VAL B C 1
ATOM 3309 O O . VAL B 1 65 ? 6.031 -11.625 10.211 1 97.25 65 VAL B O 1
ATOM 3312 N N . GLY B 1 66 ? 4.066 -11.992 9.141 1 96.69 66 GLY B N 1
ATOM 3313 C CA . GLY B 1 66 ? 3.982 -10.578 8.789 1 96.69 66 GLY B CA 1
ATOM 3314 C C . GLY B 1 66 ? 2.742 -10.234 7.988 1 96.69 66 GLY B C 1
ATOM 3315 O O . GLY B 1 66 ? 1.813 -11.039 7.891 1 96.69 66 GLY B O 1
ATOM 3316 N N . THR B 1 67 ? 2.697 -9.016 7.543 1 97.06 67 THR B N 1
ATOM 3317 C CA . THR B 1 67 ? 1.626 -8.516 6.688 1 97.06 67 THR B CA 1
ATOM 3318 C C . THR B 1 67 ? 2.172 -8.117 5.32 1 97.06 67 THR B C 1
ATOM 3320 O O . THR B 1 67 ? 3.137 -7.352 5.227 1 97.06 67 THR B O 1
ATOM 3323 N N . LEU B 1 68 ? 1.576 -8.664 4.316 1 95.56 68 LEU B N 1
ATOM 3324 C CA . LEU B 1 68 ? 1.945 -8.383 2.934 1 95.56 68 LEU B CA 1
ATOM 3325 C C . LEU B 1 68 ? 0.943 -7.434 2.287 1 95.56 68 LEU B C 1
ATOM 3327 O O . LEU B 1 68 ? -0.266 -7.57 2.484 1 95.56 68 LEU B O 1
ATOM 3331 N N . ILE B 1 69 ? 1.525 -6.5 1.552 1 94.88 69 ILE B N 1
ATOM 3332 C CA . ILE B 1 69 ? 0.695 -5.586 0.776 1 94.88 69 ILE B CA 1
ATOM 3333 C C . ILE B 1 69 ? 0.879 -5.859 -0.715 1 94.88 69 ILE B C 1
ATOM 3335 O O . ILE B 1 69 ? 2.004 -5.855 -1.219 1 94.88 69 ILE B O 1
ATOM 3339 N N . TYR B 1 70 ? -0.183 -6.145 -1.374 1 91.75 70 TYR B N 1
ATOM 3340 C CA . TYR B 1 70 ? -0.2 -6.199 -2.832 1 91.75 70 TYR B CA 1
ATOM 3341 C C . TYR B 1 70 ? -0.786 -4.922 -3.418 1 91.75 70 TYR B C 1
ATOM 3343 O O . TYR B 1 70 ? -1.866 -4.484 -3.014 1 91.75 70 TYR B O 1
ATOM 3351 N N . GLN B 1 71 ? -0.074 -4.414 -4.379 1 91 71 GLN B N 1
ATOM 3352 C CA . GLN B 1 71 ? -0.518 -3.146 -4.949 1 91 71 GLN B CA 1
ATOM 3353 C C . GLN B 1 71 ? -0.515 -3.199 -6.473 1 91 71 GLN B C 1
ATOM 3355 O O . GLN B 1 71 ? 0.458 -3.648 -7.082 1 91 71 GLN B O 1
ATOM 3360 N N . ARG B 1 72 ? -1.595 -2.746 -7.027 1 90.25 72 ARG B N 1
ATOM 3361 C CA . ARG B 1 72 ? -1.76 -2.51 -8.461 1 90.25 72 ARG B CA 1
ATOM 3362 C C . ARG B 1 72 ? -2.443 -1.171 -8.719 1 90.25 72 ARG B C 1
ATOM 3364 O O . ARG B 1 72 ? -3.654 -1.038 -8.516 1 90.25 72 ARG B O 1
ATOM 3371 N N . GLY B 1 73 ? -1.651 -0.282 -9.18 1 86.5 73 GLY B N 1
ATOM 3372 C CA . GLY B 1 73 ? -2.209 1.06 -9.242 1 86.5 73 GLY B CA 1
ATOM 3373 C C . GLY B 1 73 ? -2.656 1.587 -7.895 1 86.5 73 GLY B C 1
ATOM 3374 O O . GLY B 1 73 ? -1.881 1.588 -6.934 1 86.5 73 GLY B O 1
ATOM 3375 N N . SER B 1 74 ? -3.934 1.93 -7.809 1 84.44 74 SER B N 1
ATOM 3376 C CA . SER B 1 74 ? -4.441 2.488 -6.559 1 84.44 74 SER B CA 1
ATOM 3377 C C . SER B 1 74 ? -5.102 1.414 -5.699 1 84.44 74 SER B C 1
ATOM 3379 O O . SER B 1 74 ? -5.5 1.679 -4.562 1 84.44 74 SER B O 1
ATOM 3381 N N . VAL B 1 75 ? -5.129 0.261 -6.219 1 87.62 75 VAL B N 1
ATOM 3382 C CA . VAL B 1 75 ? -5.742 -0.837 -5.48 1 87.62 75 VAL B CA 1
ATOM 3383 C C . VAL B 1 75 ? -4.703 -1.489 -4.57 1 87.62 75 VAL B C 1
ATOM 3385 O O . VAL B 1 75 ? -3.6 -1.814 -5.012 1 87.62 75 VAL B O 1
ATOM 3388 N N . MET B 1 76 ? -5.109 -1.642 -3.326 1 89.19 76 MET B N 1
ATOM 3389 C CA . MET B 1 76 ? -4.227 -2.248 -2.336 1 89.19 76 MET B CA 1
ATOM 3390 C C . MET B 1 76 ? -4.945 -3.354 -1.568 1 89.19 76 MET B C 1
ATOM 3392 O O . MET B 1 76 ? -6.117 -3.209 -1.218 1 89.19 76 MET B O 1
ATOM 3396 N N . HIS B 1 77 ? -4.238 -4.457 -1.415 1 90.88 77 HIS B N 1
ATOM 3397 C CA . HIS B 1 77 ? -4.758 -5.57 -0.63 1 90.88 77 HIS B CA 1
ATOM 3398 C C . HIS B 1 77 ? -3.734 -6.047 0.396 1 90.88 77 HIS B C 1
ATOM 3400 O O . HIS B 1 77 ? -2.568 -6.266 0.061 1 90.88 77 HIS B O 1
ATOM 3406 N N . ALA B 1 78 ? -4.258 -6.164 1.613 1 95.12 78 ALA B N 1
ATOM 3407 C CA . ALA B 1 78 ? -3.383 -6.652 2.678 1 95.12 78 ALA B CA 1
ATOM 3408 C C . ALA B 1 78 ? -3.693 -8.109 3.018 1 95.12 78 ALA B C 1
ATOM 3410 O O . ALA B 1 78 ? -4.852 -8.523 2.986 1 95.12 78 ALA B O 1
ATOM 3411 N N . SER B 1 79 ? -2.645 -8.852 3.352 1 95.62 79 SER B N 1
ATOM 3412 C CA . SER B 1 79 ? -2.766 -10.234 3.811 1 95.62 79 SER B CA 1
ATOM 3413 C C . SER B 1 79 ? -1.781 -10.531 4.938 1 95.62 79 SER B C 1
ATOM 3415 O O . SER B 1 79 ? -0.661 -10.016 4.941 1 95.62 79 SER B O 1
ATOM 3417 N N . ARG B 1 80 ? -2.217 -11.336 5.781 1 96.56 80 ARG B N 1
ATOM 3418 C CA . ARG B 1 80 ? -1.312 -11.852 6.805 1 96.56 80 ARG B CA 1
ATOM 3419 C C . ARG B 1 80 ? -0.687 -13.172 6.367 1 96.56 80 ARG B C 1
ATOM 3421 O O . ARG B 1 80 ? -1.378 -14.047 5.844 1 96.56 80 ARG B O 1
ATOM 3428 N N . ILE B 1 81 ? 0.584 -13.305 6.617 1 95.81 81 ILE B N 1
ATOM 3429 C CA . ILE B 1 81 ? 1.278 -14.516 6.199 1 95.81 81 ILE B CA 1
ATOM 3430 C C . ILE B 1 81 ? 2.045 -15.109 7.383 1 95.81 81 ILE B C 1
ATOM 3432 O O . ILE B 1 81 ? 2.625 -14.367 8.18 1 95.81 81 ILE B O 1
ATOM 3436 N N . GLN B 1 82 ? 2.012 -16.359 7.539 1 97.31 82 GLN B N 1
ATOM 3437 C CA . GLN B 1 82 ? 2.832 -17.156 8.445 1 97.31 82 GLN B CA 1
ATOM 3438 C C . GLN B 1 82 ? 3.529 -18.281 7.691 1 97.31 82 GLN B C 1
ATOM 3440 O O . GLN B 1 82 ? 2.895 -19.016 6.93 1 97.31 82 GLN B O 1
ATOM 3445 N N . HIS B 1 83 ? 4.746 -18.359 7.824 1 95.62 83 HIS B N 1
ATOM 3446 C CA . HIS B 1 83 ? 5.516 -19.406 7.168 1 95.62 83 HIS B CA 1
ATOM 3447 C C . HIS B 1 83 ? 6.465 -20.078 8.148 1 95.62 83 HIS B C 1
ATOM 3449 O O . HIS B 1 83 ? 7.195 -19.406 8.883 1 95.62 83 HIS B O 1
ATOM 3455 N N . TYR B 1 84 ? 6.453 -21.406 8.133 1 96.56 84 TYR B N 1
ATOM 3456 C CA . TYR B 1 84 ? 7.312 -22.219 8.992 1 96.56 84 TYR B CA 1
ATOM 3457 C C . TYR B 1 84 ? 7.938 -23.359 8.211 1 96.56 84 TYR B C 1
ATOM 3459 O O . TYR B 1 84 ? 7.289 -23.953 7.352 1 96.56 84 TYR B O 1
ATOM 3467 N N . SER B 1 85 ? 9.156 -23.594 8.5 1 94.12 85 SER B N 1
ATOM 3468 C CA . SER B 1 85 ? 9.867 -24.719 7.91 1 94.12 85 SER B CA 1
ATOM 3469 C C . SER B 1 85 ? 10.641 -25.5 8.969 1 94.12 85 SER B C 1
ATOM 3471 O O . SER B 1 85 ? 11.18 -24.922 9.914 1 94.12 85 SER B O 1
ATOM 3473 N N . ASP B 1 86 ? 10.695 -26.797 8.906 1 88.62 86 ASP B N 1
ATOM 3474 C CA . ASP B 1 86 ? 11.531 -27.594 9.805 1 88.62 86 ASP B CA 1
ATOM 3475 C C . ASP B 1 86 ? 12.906 -27.859 9.188 1 88.62 86 ASP B C 1
ATOM 3477 O O . ASP B 1 86 ? 13.688 -28.656 9.703 1 88.62 86 ASP B O 1
ATOM 3481 N N . LEU B 1 87 ? 13.273 -27.234 8.172 1 77.12 87 LEU B N 1
ATOM 3482 C CA . LEU B 1 87 ? 14.547 -27.219 7.469 1 77.12 87 LEU B CA 1
ATOM 3483 C C . LEU B 1 87 ? 14.844 -28.594 6.859 1 77.12 87 LEU B C 1
ATOM 3485 O O . LEU B 1 87 ? 15.93 -28.828 6.332 1 77.12 87 LEU B O 1
ATOM 3489 N N . VAL B 1 88 ? 14.016 -29.5 7 1 78.38 88 VAL B N 1
ATOM 3490 C CA . VAL B 1 88 ? 14.242 -30.828 6.434 1 78.38 88 VAL B CA 1
ATOM 3491 C C . VAL B 1 88 ? 13.289 -31.062 5.266 1 78.38 88 VAL B C 1
ATOM 3493 O O . VAL B 1 88 ? 13.68 -30.953 4.102 1 78.38 88 VAL B O 1
ATOM 3496 N N . HIS B 1 89 ? 12.055 -31.25 5.629 1 76.19 89 HIS B N 1
ATOM 3497 C CA . HIS B 1 89 ? 11.195 -31.672 4.527 1 76.19 89 HIS B CA 1
ATOM 3498 C C . HIS B 1 89 ? 9.859 -30.922 4.57 1 76.19 89 HIS B C 1
ATOM 3500 O O . HIS B 1 89 ? 9.07 -31 3.623 1 76.19 89 HIS B O 1
ATOM 3506 N N . ASN B 1 90 ? 9.586 -30.25 5.645 1 88.75 90 ASN B N 1
ATOM 3507 C CA . ASN B 1 90 ? 8.203 -29.812 5.773 1 88.75 90 ASN B CA 1
ATOM 3508 C C . ASN B 1 90 ? 8.102 -28.281 5.824 1 88.75 90 ASN B C 1
ATOM 3510 O O . ASN B 1 90 ? 8.898 -27.625 6.5 1 88.75 90 ASN B O 1
ATOM 3514 N N . GLU B 1 91 ? 7.18 -27.844 5.043 1 92 91 GLU B N 1
ATOM 3515 C CA . GLU B 1 91 ? 6.855 -26.422 4.996 1 92 91 GLU B CA 1
ATOM 3516 C C . GLU B 1 91 ? 5.375 -26.172 5.266 1 92 91 GLU B C 1
ATOM 3518 O O . GLU B 1 91 ? 4.527 -26.953 4.836 1 92 91 GLU B O 1
ATOM 3523 N N . TYR B 1 92 ? 5.098 -25.156 6 1 94.44 92 TYR B N 1
ATOM 3524 C CA . TYR B 1 92 ? 3.742 -24.75 6.352 1 94.44 92 TYR B CA 1
ATOM 3525 C C . TYR B 1 92 ? 3.533 -23.266 6.105 1 94.44 92 TYR B C 1
ATOM 3527 O O . TYR B 1 92 ? 4.418 -22.453 6.383 1 94.44 92 TYR B O 1
ATOM 3535 N N . GLU B 1 93 ? 2.43 -22.922 5.535 1 95 93 GLU B N 1
ATOM 3536 C CA . GLU B 1 93 ? 2.135 -21.516 5.277 1 95 93 GLU B CA 1
ATOM 3537 C C . GLU B 1 93 ? 0.65 -21.219 5.469 1 95 93 GLU B C 1
ATOM 3539 O O . GLU B 1 93 ? -0.201 -22.047 5.141 1 95 93 GLU B O 1
ATOM 3544 N N . ARG B 1 94 ? 0.417 -20.156 6.027 1 96.06 94 ARG B N 1
ATOM 3545 C CA . ARG B 1 94 ? -0.937 -19.625 6.164 1 96.06 94 ARG B CA 1
ATOM 3546 C C . ARG B 1 94 ? -1.028 -18.203 5.625 1 96.06 94 ARG B C 1
ATOM 3548 O O . ARG B 1 94 ? -0.271 -17.328 6.043 1 96.06 94 ARG B O 1
ATOM 3555 N N . LEU B 1 95 ? -1.887 -18.016 4.684 1 95.62 95 LEU B N 1
ATOM 3556 C CA . LEU B 1 95 ? -2.17 -16.688 4.121 1 95.62 95 LEU B CA 1
ATOM 3557 C C . LEU B 1 95 ? -3.629 -16.312 4.344 1 95.62 95 LEU B C 1
ATOM 3559 O O . LEU B 1 95 ? -4.535 -17.047 3.941 1 95.62 95 LEU B O 1
ATOM 3563 N N . GLU B 1 96 ? -3.855 -15.203 4.957 1 95.81 96 GLU B N 1
ATOM 3564 C CA . GLU B 1 96 ? -5.199 -14.711 5.25 1 95.81 96 GLU B CA 1
ATOM 3565 C C . GLU B 1 96 ? -5.418 -13.328 4.656 1 95.81 96 GLU B C 1
ATOM 3567 O O . GLU B 1 96 ? -4.645 -12.406 4.918 1 95.81 96 GLU B O 1
ATOM 3572 N N . THR B 1 97 ? -6.477 -13.188 3.928 1 95.5 97 THR B N 1
ATOM 3573 C CA . THR B 1 97 ? -6.793 -11.867 3.408 1 95.5 97 THR B CA 1
ATOM 3574 C C . THR B 1 97 ? -7.316 -10.961 4.52 1 95.5 97 THR B C 1
ATOM 3576 O O . THR B 1 97 ? -8.078 -11.406 5.383 1 95.5 97 THR B O 1
ATOM 3579 N N . LEU B 1 98 ? -6.891 -9.758 4.453 1 96.19 98 LEU B N 1
ATOM 3580 C CA . LEU B 1 98 ? -7.32 -8.812 5.477 1 96.19 98 LEU B CA 1
ATOM 3581 C C . LEU B 1 98 ? -8.336 -7.828 4.914 1 96.19 98 LEU B C 1
ATOM 3583 O O . LEU B 1 98 ? -9.047 -7.164 5.668 1 96.19 98 LEU B O 1
ATOM 3587 N N . ASP B 1 99 ? -8.391 -7.738 3.586 1 95.44 99 ASP B N 1
ATOM 3588 C CA . ASP B 1 99 ? -9.375 -6.914 2.891 1 95.44 99 ASP B CA 1
ATOM 3589 C C . ASP B 1 99 ? -10.305 -7.77 2.035 1 95.44 99 ASP B C 1
ATOM 3591 O O . ASP B 1 99 ? -9.953 -8.891 1.657 1 95.44 99 ASP B O 1
ATOM 3595 N N . GLY B 1 100 ? -11.555 -7.246 1.74 1 90.69 100 GLY B N 1
ATOM 3596 C CA . GLY B 1 100 ? -12.5 -7.988 0.92 1 90.69 100 GLY B CA 1
ATOM 3597 C C . GLY B 1 100 ? -13.078 -9.203 1.625 1 90.69 100 GLY B C 1
ATOM 3598 O O . GLY B 1 100 ? -13.125 -9.25 2.855 1 90.69 100 GLY B O 1
ATOM 3599 N N . LYS B 1 101 ? -13.523 -10.094 0.84 1 90.38 101 LYS B N 1
ATOM 3600 C CA . LYS B 1 101 ? -14.086 -11.312 1.423 1 90.38 101 LYS B CA 1
ATOM 3601 C C . LYS B 1 101 ? -13.008 -12.148 2.104 1 90.38 101 LYS B C 1
ATOM 3603 O O . LYS B 1 101 ? -11.906 -12.289 1.576 1 90.38 101 LYS B O 1
ATOM 3608 N N . PRO B 1 102 ? -13.289 -12.594 3.199 1 93.25 102 PRO B N 1
ATOM 3609 C CA . PRO B 1 102 ? -12.305 -13.414 3.906 1 93.25 102 PRO B CA 1
ATOM 3610 C C . PRO B 1 102 ? -11.938 -14.68 3.143 1 93.25 102 PRO B C 1
ATOM 3612 O O . PRO B 1 102 ? -12.82 -15.398 2.67 1 93.25 102 PRO B O 1
ATOM 3615 N N . ARG B 1 103 ? -10.75 -14.875 2.914 1 92.62 103 ARG B N 1
ATOM 3616 C CA . ARG B 1 103 ? -10.164 -16.078 2.334 1 92.62 103 ARG B CA 1
ATOM 3617 C C . ARG B 1 103 ? -8.914 -16.5 3.1 1 92.62 103 ARG B C 1
ATOM 3619 O O . ARG B 1 103 ? -8.219 -15.664 3.67 1 92.62 103 ARG B O 1
ATOM 3626 N N . GLU B 1 104 ? -8.766 -17.75 3.148 1 95 104 GLU B N 1
ATOM 3627 C CA . GLU B 1 104 ? -7.562 -18.297 3.77 1 95 104 GLU B CA 1
ATOM 3628 C C . GLU B 1 104 ? -6.953 -19.406 2.918 1 95 104 GLU B C 1
ATOM 3630 O O . GLU B 1 104 ? -7.68 -20.234 2.354 1 95 104 GLU B O 1
ATOM 3635 N N . VAL B 1 105 ? -5.684 -19.344 2.826 1 94.06 105 VAL B N 1
ATOM 3636 C CA . VAL B 1 105 ? -4.949 -20.391 2.115 1 94.06 105 VAL B CA 1
ATOM 3637 C C . VAL B 1 105 ? -3.943 -21.047 3.057 1 94.06 105 VAL B C 1
ATOM 3639 O O . VAL B 1 105 ? -3.084 -20.375 3.625 1 94.06 105 VAL B O 1
ATOM 3642 N N . LEU B 1 106 ? -4.133 -22.312 3.195 1 94.62 106 LEU B N 1
ATOM 3643 C CA . LEU B 1 106 ? -3.25 -23.109 4.047 1 94.62 106 LEU B CA 1
ATOM 3644 C C . LEU B 1 106 ? -2.418 -24.078 3.211 1 94.62 106 LEU B C 1
ATOM 3646 O O . LEU B 1 106 ? -2.959 -24.812 2.383 1 94.62 106 LEU B O 1
ATOM 3650 N N . ARG B 1 107 ? -1.184 -24.016 3.496 1 92.62 107 ARG B N 1
ATOM 3651 C CA . ARG B 1 107 ? -0.294 -24.891 2.75 1 92.62 107 ARG B CA 1
ATOM 3652 C C . ARG B 1 107 ? 0.467 -25.828 3.689 1 92.62 107 ARG B C 1
ATOM 3654 O O . ARG B 1 107 ? 0.981 -25.391 4.723 1 92.62 107 ARG B O 1
ATOM 3661 N N . GLN B 1 108 ? 0.459 -27.062 3.363 1 91.88 108 GLN B N 1
ATOM 3662 C CA . GLN B 1 108 ? 1.342 -28.078 3.939 1 91.88 108 GLN B CA 1
ATOM 3663 C C . GLN B 1 108 ? 2.115 -28.812 2.854 1 91.88 108 GLN B C 1
ATOM 3665 O O . GLN B 1 108 ? 1.567 -29.688 2.182 1 91.88 108 GLN B O 1
ATOM 3670 N N . ASN B 1 109 ? 3.41 -28.375 2.756 1 89.44 109 ASN B N 1
ATOM 3671 C CA . ASN B 1 109 ? 4.238 -28.922 1.69 1 89.44 109 ASN B CA 1
ATOM 3672 C C . ASN B 1 109 ? 3.604 -28.719 0.319 1 89.44 109 ASN B C 1
ATOM 3674 O O . ASN B 1 109 ? 3.371 -27.578 -0.094 1 89.44 109 ASN B O 1
ATOM 3678 N N . ASP B 1 110 ? 3.156 -29.781 -0.338 1 82 110 ASP B N 1
ATOM 3679 C CA . ASP B 1 110 ? 2.676 -29.641 -1.71 1 82 110 ASP B CA 1
ATOM 3680 C C . ASP B 1 110 ? 1.15 -29.594 -1.756 1 82 110 ASP B C 1
ATOM 3682 O O . ASP B 1 110 ? 0.557 -29.609 -2.836 1 82 110 ASP B O 1
ATOM 3686 N N . VAL B 1 111 ? 0.557 -29.562 -0.635 1 87.94 111 VAL B N 1
ATOM 3687 C CA . VAL B 1 111 ? -0.901 -29.547 -0.586 1 87.94 111 VAL B CA 1
ATOM 3688 C C . VAL B 1 111 ? -1.388 -28.172 -0.117 1 87.94 111 VAL B C 1
ATOM 3690 O O . VAL B 1 111 ? -0.981 -27.688 0.944 1 87.94 111 VAL B O 1
ATOM 3693 N N . VAL B 1 112 ? -2.246 -27.609 -0.909 1 90.12 112 VAL B N 1
ATOM 3694 C CA . VAL B 1 112 ? -2.783 -26.297 -0.603 1 90.12 112 VAL B CA 1
ATOM 3695 C C . VAL B 1 112 ? -4.285 -26.391 -0.342 1 90.12 112 VAL B C 1
ATOM 3697 O O . VAL B 1 112 ? -5.023 -26.969 -1.141 1 90.12 112 VAL B O 1
ATOM 3700 N N . HIS B 1 113 ? -4.738 -25.891 0.774 1 91.75 113 HIS B N 1
ATOM 3701 C CA . HIS B 1 113 ? -6.145 -25.797 1.156 1 91.75 113 HIS B CA 1
ATOM 3702 C C . HIS B 1 113 ? -6.637 -24.359 1.087 1 91.75 113 HIS B C 1
ATOM 3704 O O . HIS B 1 113 ? -6.191 -23.516 1.864 1 91.75 113 HIS B O 1
ATOM 3710 N N . SER B 1 114 ? -7.461 -24.078 0.163 1 92.56 114 SER B N 1
ATOM 3711 C CA . SER B 1 114 ? -8.086 -22.766 0.096 1 92.56 114 SER B CA 1
ATOM 3712 C C . SER B 1 114 ? -9.438 -22.75 0.805 1 92.56 114 SER B C 1
ATOM 3714 O O . SER B 1 114 ? -10.367 -23.453 0.394 1 92.56 114 SER B O 1
ATOM 3716 N N . LEU B 1 115 ? -9.562 -22.016 1.76 1 94.12 115 LEU B N 1
ATOM 3717 C CA . LEU B 1 115 ? -10.773 -21.984 2.576 1 94.12 115 LEU B CA 1
ATOM 3718 C C . LEU B 1 115 ? -11.656 -20.797 2.189 1 94.12 115 LEU B C 1
ATOM 3720 O O . LEU B 1 115 ? -11.18 -19.656 2.109 1 94.12 115 LEU B O 1
ATOM 3724 N N . ILE B 1 116 ? -12.859 -21.094 1.911 1 91.31 116 ILE B N 1
ATOM 3725 C CA . ILE B 1 116 ? -13.891 -20.094 1.663 1 91.31 116 ILE B CA 1
ATOM 3726 C C . ILE B 1 116 ? -14.953 -20.172 2.76 1 91.31 116 ILE B C 1
ATOM 3728 O O . ILE 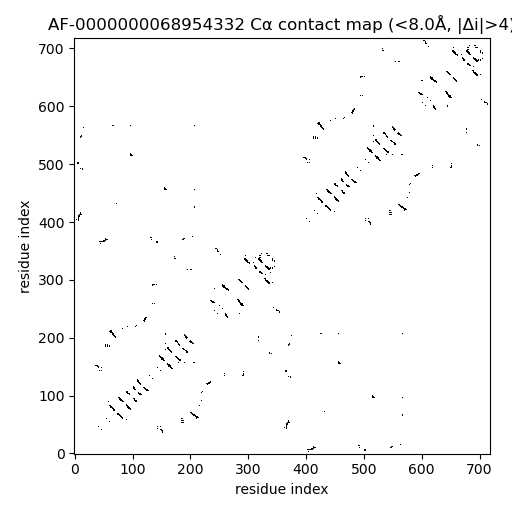B 1 116 ? -15.977 -20.844 2.598 1 91.31 116 ILE B O 1
ATOM 3732 N N . PRO B 1 117 ? -14.75 -19.438 3.768 1 91.19 117 PRO B N 1
ATOM 3733 C CA . PRO B 1 117 ? -15.57 -19.594 4.973 1 91.19 117 PRO B CA 1
ATOM 3734 C C . PRO B 1 117 ? -17.047 -19.359 4.707 1 91.19 117 PRO B C 1
ATOM 3736 O O . PRO B 1 117 ? -17.906 -20.094 5.219 1 91.19 117 PRO B O 1
ATOM 3739 N N . GLU B 1 118 ? -17.375 -18.391 3.859 1 89.12 118 GLU B N 1
ATOM 3740 C CA . GLU B 1 118 ? -18.766 -18.047 3.613 1 89.12 118 GLU B CA 1
ATOM 3741 C C . GLU B 1 118 ? -19.531 -19.234 3.055 1 89.12 118 GLU B C 1
ATOM 3743 O O . GLU B 1 118 ? -20.719 -19.406 3.35 1 89.12 118 GLU B O 1
ATOM 3748 N N . ALA B 1 119 ? -18.906 -20.109 2.365 1 88.75 119 ALA B N 1
ATOM 3749 C CA . ALA B 1 119 ? -19.531 -21.266 1.746 1 88.75 119 ALA B CA 1
ATOM 3750 C C . ALA B 1 119 ? -19.156 -22.547 2.488 1 88.75 119 ALA B C 1
ATOM 3752 O O . ALA B 1 119 ? -19.578 -23.641 2.096 1 88.75 119 ALA B O 1
ATOM 3753 N N . LYS B 1 120 ? -18.391 -22.391 3.557 1 91.69 120 LYS B N 1
ATOM 3754 C CA . LYS B 1 120 ? -17.844 -23.547 4.246 1 91.69 120 LYS B CA 1
ATOM 3755 C C . LYS B 1 120 ? -17.266 -24.562 3.254 1 91.69 120 LYS B C 1
ATOM 3757 O O . LYS B 1 120 ? -17.625 -25.75 3.295 1 91.69 120 LYS B O 1
ATOM 3762 N N . LEU B 1 121 ? -16.484 -24.031 2.357 1 91.5 121 LEU B N 1
ATOM 3763 C CA . LEU B 1 121 ? -15.875 -24.812 1.284 1 91.5 121 LEU B CA 1
ATOM 3764 C C . LEU B 1 121 ? -14.359 -24.812 1.411 1 91.5 121 LEU B C 1
ATOM 3766 O O . LEU B 1 121 ? -13.75 -23.797 1.714 1 91.5 121 LEU B O 1
ATOM 3770 N N . VAL B 1 122 ? -13.82 -25.984 1.224 1 93.12 122 VAL B N 1
ATOM 3771 C CA . VAL B 1 122 ? -12.375 -26.125 1.148 1 93.12 122 VAL B CA 1
ATOM 3772 C C . VAL B 1 122 ? -11.977 -26.672 -0.218 1 93.12 122 VAL B C 1
ATOM 3774 O O . VAL B 1 122 ? -12.461 -27.734 -0.63 1 93.12 122 VAL B O 1
ATOM 3777 N N . VAL B 1 123 ? -11.211 -25.953 -0.916 1 87.12 123 VAL B N 1
ATOM 3778 C CA . VAL B 1 123 ? -10.648 -26.422 -2.18 1 87.12 123 VAL B CA 1
ATOM 3779 C C . VAL B 1 123 ? -9.227 -26.922 -1.955 1 87.12 123 VAL B C 1
ATOM 3781 O O . VAL B 1 123 ? -8.344 -26.172 -1.538 1 87.12 123 VAL B O 1
ATOM 3784 N N . VAL B 1 124 ? -9.008 -28.203 -2.191 1 89.06 124 VAL B N 1
ATOM 3785 C CA . VAL B 1 124 ? -7.715 -28.828 -1.953 1 89.06 124 VAL B CA 1
ATOM 3786 C C . VAL B 1 124 ? -7 -29.047 -3.283 1 89.06 124 VAL B C 1
ATOM 3788 O O . VAL B 1 124 ? -7.562 -29.656 -4.203 1 89.06 124 VAL B O 1
ATOM 3791 N N . GLU B 1 125 ? -5.848 -28.531 -3.332 1 82.56 125 GLU B N 1
ATOM 3792 C CA . GLU B 1 125 ? -5.027 -28.688 -4.531 1 82.56 125 GLU B CA 1
ATOM 3793 C C . GLU B 1 125 ? -3.668 -29.297 -4.195 1 82.56 125 GLU B C 1
ATOM 3795 O O . GLU B 1 125 ? -2.98 -28.828 -3.283 1 82.56 125 GLU B O 1
ATOM 3800 N N . LYS B 1 126 ? -3.363 -30.359 -4.875 1 80.31 126 LYS B N 1
ATOM 3801 C CA . LYS B 1 126 ? -2.023 -30.938 -4.742 1 80.31 126 LYS B CA 1
ATOM 3802 C C . LYS B 1 126 ? -1.079 -30.359 -5.797 1 80.31 126 LYS B C 1
ATOM 3804 O O . LYS B 1 126 ? -1.349 -30.453 -6.996 1 80.31 126 LYS B O 1
ATOM 3809 N N . GLN B 1 127 ? -0.188 -29.594 -5.277 1 68.19 127 GLN B N 1
ATOM 3810 C CA . GLN B 1 127 ? 0.774 -28.984 -6.195 1 68.19 127 GLN B CA 1
ATOM 3811 C C . GLN B 1 127 ? 2.051 -29.812 -6.281 1 68.19 127 GLN B C 1
ATOM 3813 O O . GLN B 1 127 ? 2.639 -30.172 -5.254 1 68.19 127 GLN B O 1
ATOM 3818 N N . GLU B 1 128 ? 2.141 -30.719 -7.203 1 55.25 128 GLU B N 1
ATOM 3819 C CA . GLU B 1 128 ? 3.373 -31.5 -7.305 1 55.25 128 GLU B CA 1
ATOM 3820 C C . GLU B 1 128 ? 4.602 -30.609 -7.168 1 55.25 128 GLU B C 1
ATOM 3822 O O . GLU B 1 128 ? 4.555 -29.422 -7.508 1 55.25 128 GLU B O 1
ATOM 3827 N N . ALA B 1 129 ? 5.523 -31.141 -6.281 1 46.34 129 ALA B N 1
ATOM 3828 C CA . ALA B 1 129 ? 6.773 -30.5 -5.891 1 46.34 129 ALA B CA 1
ATOM 3829 C C . ALA B 1 129 ? 7.312 -29.609 -7.016 1 46.34 129 ALA B C 1
ATOM 3831 O O . ALA B 1 129 ? 7.801 -28.516 -6.77 1 46.34 129 ALA B O 1
ATOM 3832 N N . LYS B 1 130 ? 7.305 -30.266 -8.18 1 42.38 130 LYS B N 1
ATOM 3833 C CA . LYS B 1 130 ? 7.895 -29.625 -9.352 1 42.38 130 LYS B CA 1
ATOM 3834 C C . LYS B 1 130 ? 7.109 -28.391 -9.75 1 42.38 130 LYS B C 1
ATOM 3836 O O . LYS B 1 130 ? 7.598 -27.562 -10.523 1 42.38 130 LYS B O 1
ATOM 3841 N N . ASP B 1 131 ? 5.953 -28.375 -9.125 1 44.34 131 ASP B N 1
ATOM 3842 C CA . ASP B 1 131 ? 4.969 -27.406 -9.609 1 44.34 131 ASP B CA 1
ATOM 3843 C C . ASP B 1 131 ? 4.957 -26.156 -8.727 1 44.34 131 ASP B C 1
ATOM 3845 O O . ASP B 1 131 ? 4.141 -25.25 -8.938 1 44.34 131 ASP B O 1
ATOM 3849 N N . ARG B 1 132 ? 5.562 -26.359 -7.734 1 42.25 132 ARG B N 1
ATOM 3850 C CA . ARG B 1 132 ? 5.547 -25.266 -6.762 1 42.25 132 ARG B CA 1
ATOM 3851 C C . ARG B 1 132 ? 6.445 -24.125 -7.211 1 42.25 132 ARG B C 1
ATOM 3853 O O . ARG B 1 132 ? 7.535 -24.359 -7.738 1 42.25 132 ARG B O 1
ATOM 3860 N N . PHE B 1 133 ? 5.902 -22.969 -7.246 1 36.5 133 PHE B N 1
ATOM 3861 C CA . PHE B 1 133 ? 6.859 -21.875 -7.211 1 36.5 133 PHE B CA 1
ATOM 3862 C C . PHE B 1 133 ? 7.691 -21.922 -5.938 1 36.5 133 PHE B C 1
ATOM 3864 O O . PHE B 1 133 ? 7.203 -22.344 -4.883 1 36.5 133 PHE B O 1
ATOM 3871 N N . PRO B 1 134 ? 8.797 -21.609 -6.109 1 36.78 134 PRO B N 1
ATOM 3872 C CA . PRO B 1 134 ? 9.594 -21.312 -7.305 1 36.78 134 PRO B CA 1
ATOM 3873 C C . PRO B 1 134 ? 10.109 -22.578 -7.996 1 36.78 134 PRO B C 1
ATOM 3875 O O . PRO B 1 134 ? 11.07 -22.516 -8.766 1 36.78 134 PRO B O 1
ATOM 3878 N N . ALA B 1 135 ? 9.805 -23.578 -7.566 1 37.5 135 ALA B N 1
ATOM 3879 C CA . ALA B 1 135 ? 10.227 -24.688 -8.422 1 37.5 135 ALA B CA 1
ATOM 3880 C C . ALA B 1 135 ? 10.109 -24.312 -9.898 1 37.5 135 ALA B C 1
ATOM 3882 O O . ALA B 1 135 ? 10.82 -24.859 -10.742 1 37.5 135 ALA B O 1
ATOM 3883 N N . LEU B 1 136 ? 9.227 -23.469 -10.102 1 39.16 136 LEU B N 1
ATOM 3884 C CA . LEU B 1 136 ? 9.211 -22.953 -11.461 1 39.16 136 LEU B CA 1
ATOM 3885 C C . LEU B 1 136 ? 10.562 -22.328 -11.82 1 39.16 136 LEU B C 1
ATOM 3887 O O . LEU B 1 136 ? 11.016 -22.438 -12.961 1 39.16 136 LEU B O 1
ATOM 3891 N N . LEU B 1 137 ? 11.07 -21.531 -10.797 1 40.88 137 LEU B N 1
ATOM 3892 C CA . LEU B 1 137 ? 12.414 -21.016 -11.016 1 40.88 137 LEU B CA 1
ATOM 3893 C C . LEU B 1 137 ? 13.438 -22.141 -11.055 1 40.88 137 LEU B C 1
ATOM 3895 O O . LEU B 1 137 ? 14.461 -22.031 -11.734 1 40.88 137 LEU B O 1
ATOM 3899 N N . ALA B 1 138 ? 13.195 -23.094 -10.234 1 38.22 138 ALA B N 1
ATOM 3900 C CA . ALA B 1 138 ? 14.141 -24.203 -10.133 1 38.22 138 ALA B CA 1
ATOM 3901 C C . ALA B 1 138 ? 14.133 -25.047 -11.406 1 38.22 138 ALA B C 1
ATOM 3903 O O . ALA B 1 138 ? 15.109 -25.719 -11.711 1 38.22 138 ALA B O 1
ATOM 3904 N N . THR B 1 139 ? 12.922 -25.109 -11.852 1 40.62 139 THR B N 1
ATOM 3905 C CA . THR B 1 139 ? 12.93 -26.141 -12.898 1 40.62 139 THR B CA 1
ATOM 3906 C C . THR B 1 139 ? 13.594 -25.609 -14.164 1 40.62 139 THR B C 1
ATOM 3908 O O . THR B 1 139 ? 13.781 -26.344 -15.125 1 40.62 139 THR B O 1
ATOM 3911 N N . ASN B 1 140 ? 13.688 -24.219 -14.273 1 45.5 140 ASN B N 1
ATOM 3912 C CA . ASN B 1 140 ? 14.203 -23.875 -15.594 1 45.5 140 ASN B CA 1
ATOM 3913 C C . ASN B 1 140 ? 15.695 -24.172 -15.703 1 45.5 140 ASN B C 1
ATOM 3915 O O . ASN B 1 140 ? 16.469 -23.812 -14.82 1 45.5 140 ASN B O 1
ATOM 3919 N N . LYS B 1 141 ? 15.953 -25.125 -16.422 1 49.69 141 LYS B N 1
ATOM 3920 C CA . LYS B 1 141 ? 17.297 -25.375 -16.938 1 49.69 141 LYS B CA 1
ATOM 3921 C C . LYS B 1 141 ? 18 -24.062 -17.297 1 49.69 141 LYS B C 1
ATOM 3923 O O . LYS B 1 141 ? 19.234 -24 -17.312 1 49.69 141 LYS B O 1
ATOM 3928 N N . ASN B 1 142 ? 17.172 -22.984 -17.641 1 56.91 142 ASN B N 1
ATOM 3929 C CA . ASN B 1 142 ? 17.812 -21.75 -18.094 1 56.91 142 ASN B CA 1
ATOM 3930 C C . ASN B 1 142 ? 18.141 -20.828 -16.922 1 56.91 142 ASN B C 1
ATOM 3932 O O . ASN B 1 142 ? 17.344 -20.688 -16 1 56.91 142 ASN B O 1
ATOM 3936 N N . ASP B 1 143 ? 19.297 -20.438 -16.859 1 74.69 143 ASP B N 1
ATOM 3937 C CA . ASP B 1 143 ? 19.844 -19.422 -15.969 1 74.69 143 ASP B CA 1
ATOM 3938 C C . ASP B 1 143 ? 19.188 -18.062 -16.203 1 74.69 143 ASP B C 1
ATOM 3940 O O . ASP B 1 143 ? 19.25 -17.516 -17.297 1 74.69 143 ASP B O 1
ATOM 3944 N N . VAL B 1 144 ? 18.281 -17.594 -15.242 1 86.94 144 VAL B N 1
ATOM 3945 C CA . VAL B 1 144 ? 17.656 -16.281 -15.297 1 86.94 144 VAL B CA 1
ATOM 3946 C C . VAL B 1 144 ? 18.672 -15.242 -15.766 1 86.94 144 VAL B C 1
ATOM 3948 O O . VAL B 1 144 ? 18.328 -14.297 -16.484 1 86.94 144 VAL B O 1
ATOM 3951 N N . LEU B 1 145 ? 19.875 -15.5 -15.508 1 90.38 145 LEU B N 1
ATOM 3952 C CA . LEU B 1 145 ? 20.922 -14.523 -15.789 1 90.38 145 LEU B CA 1
ATOM 3953 C C . LEU B 1 145 ? 21.328 -14.57 -17.266 1 90.38 145 LEU B C 1
ATOM 3955 O O . LEU B 1 145 ? 22.062 -13.703 -17.734 1 90.38 145 LEU B O 1
ATOM 3959 N N . ASP B 1 146 ? 20.828 -15.516 -17.984 1 91.56 146 ASP B N 1
ATOM 3960 C CA . ASP B 1 146 ? 20.984 -15.516 -19.438 1 91.56 146 ASP B CA 1
ATOM 3961 C C . ASP B 1 146 ? 20 -14.531 -20.094 1 91.56 146 ASP B C 1
ATOM 3963 O O . ASP B 1 146 ? 20.203 -14.141 -21.25 1 91.56 146 ASP B O 1
ATOM 3967 N N . LEU B 1 147 ? 19.031 -14.18 -19.344 1 93.31 147 LEU B N 1
ATOM 3968 C CA . LEU B 1 147 ? 17.938 -13.391 -19.922 1 93.31 147 LEU B CA 1
ATOM 3969 C C . LEU B 1 147 ? 17.906 -11.992 -19.312 1 93.31 147 LEU B C 1
ATOM 3971 O O . LEU B 1 147 ? 17.328 -11.078 -19.891 1 93.31 147 LEU B O 1
ATOM 3975 N N . TYR B 1 148 ? 18.5 -11.906 -18.141 1 93.44 148 TYR B N 1
ATOM 3976 C CA . TYR B 1 148 ? 18.453 -10.641 -17.406 1 93.44 148 TYR B CA 1
ATOM 3977 C C . TYR B 1 148 ? 19.859 -10.227 -16.969 1 93.44 148 TYR B C 1
ATOM 3979 O O . TYR B 1 148 ? 20.688 -11.07 -16.625 1 93.44 148 TYR B O 1
ATOM 3987 N N . ASP B 1 149 ? 20.016 -8.875 -16.938 1 94.62 149 ASP B N 1
ATOM 3988 C CA . ASP B 1 149 ? 21.141 -8.312 -16.188 1 94.62 149 ASP B CA 1
ATOM 3989 C C . ASP B 1 149 ? 20.719 -7.934 -14.773 1 94.62 149 ASP B C 1
ATOM 3991 O O . ASP B 1 149 ? 19.641 -7.363 -14.578 1 94.62 149 ASP B O 1
ATOM 3995 N N . MET B 1 150 ? 21.516 -8.359 -13.875 1 94.19 150 MET B N 1
ATOM 3996 C CA . MET B 1 150 ? 21.234 -8.016 -12.484 1 94.19 150 MET B CA 1
ATOM 3997 C C . MET B 1 150 ? 22.172 -6.918 -11.992 1 94.19 150 MET B C 1
ATOM 3999 O O . MET B 1 150 ? 23.391 -7.059 -12.078 1 94.19 150 MET B O 1
ATOM 4003 N N . ARG B 1 151 ? 21.609 -5.852 -11.492 1 96.69 151 ARG B N 1
ATOM 4004 C CA . ARG B 1 151 ? 22.375 -4.719 -10.969 1 96.69 151 ARG B CA 1
ATOM 4005 C C . ARG B 1 151 ? 22.047 -4.469 -9.5 1 96.69 151 ARG B C 1
ATOM 4007 O O . ARG B 1 151 ? 20.875 -4.582 -9.094 1 96.69 151 ARG B O 1
ATOM 4014 N N . LYS B 1 152 ? 23.094 -4.133 -8.836 1 96.31 152 LYS B N 1
ATOM 4015 C CA . LYS B 1 152 ? 22.906 -3.764 -7.438 1 96.31 152 LYS B CA 1
ATOM 4016 C C . LYS B 1 152 ? 22.562 -2.283 -7.297 1 96.31 152 LYS B C 1
ATOM 4018 O O . LYS B 1 152 ? 23.203 -1.433 -7.914 1 96.31 152 LYS B O 1
ATOM 4023 N N . MET B 1 153 ? 21.547 -2.01 -6.547 1 96.31 153 MET B N 1
ATOM 4024 C CA . MET B 1 153 ? 21.078 -0.652 -6.266 1 96.31 153 MET B CA 1
ATOM 4025 C C . MET B 1 153 ? 21.406 -0.258 -4.828 1 96.31 153 MET B C 1
ATOM 4027 O O . MET B 1 153 ? 21.828 -1.094 -4.031 1 96.31 153 MET B O 1
ATOM 4031 N N . PRO B 1 154 ? 21.25 1.039 -4.516 1 94.88 154 PRO B N 1
ATOM 4032 C CA . PRO B 1 154 ? 21.453 1.437 -3.119 1 94.88 154 PRO B CA 1
ATOM 4033 C C . PRO B 1 154 ? 20.5 0.725 -2.164 1 94.88 154 PRO B C 1
ATOM 4035 O O . PRO B 1 154 ? 19.312 0.531 -2.492 1 94.88 154 PRO B O 1
ATOM 4038 N N . ALA B 1 155 ? 21.047 0.365 -1.073 1 96.38 155 ALA B N 1
ATOM 4039 C CA . ALA B 1 155 ? 20.266 -0.339 -0.063 1 96.38 155 ALA B CA 1
ATOM 4040 C C . ALA B 1 155 ? 19.109 0.528 0.442 1 96.38 155 ALA B C 1
ATOM 4042 O O . ALA B 1 155 ? 19.203 1.759 0.424 1 96.38 155 ALA B O 1
ATOM 4043 N N . GLU B 1 156 ? 18.125 -0.12 0.84 1 96.56 156 GLU B N 1
ATOM 4044 C CA . GLU B 1 156 ? 16.938 0.561 1.372 1 96.56 156 GLU B CA 1
ATOM 4045 C C . GLU B 1 156 ? 16.344 -0.206 2.549 1 96.56 156 GLU B C 1
ATOM 4047 O O . GLU B 1 156 ? 16.594 -1.404 2.703 1 96.56 156 GLU B O 1
ATOM 4052 N N . ARG B 1 157 ? 15.586 0.518 3.373 1 96.94 157 ARG B N 1
ATOM 4053 C CA . ARG B 1 157 ? 14.891 -0.083 4.5 1 96.94 157 ARG B CA 1
ATOM 4054 C C . ARG B 1 157 ? 13.43 -0.364 4.152 1 96.94 157 ARG B C 1
ATOM 4056 O O . ARG B 1 157 ? 12.734 0.505 3.625 1 96.94 157 ARG B O 1
ATOM 4063 N N . VAL B 1 158 ? 13.016 -1.601 4.379 1 96.94 158 VAL B N 1
ATOM 4064 C CA . VAL B 1 158 ? 11.633 -2.023 4.133 1 96.94 158 VAL B CA 1
ATOM 4065 C C . VAL B 1 158 ? 11.086 -2.73 5.367 1 96.94 158 VAL B C 1
ATOM 4067 O O . VAL B 1 158 ? 11.703 -3.664 5.883 1 96.94 158 VAL B O 1
ATOM 4070 N N . ALA B 1 159 ? 9.922 -2.311 5.875 1 97 159 ALA B N 1
ATOM 4071 C CA . ALA B 1 159 ? 9.258 -2.918 7.027 1 97 159 ALA B CA 1
ATOM 4072 C C . ALA B 1 159 ? 10.211 -3.006 8.219 1 97 159 ALA B C 1
ATOM 4074 O O . ALA B 1 159 ? 10.242 -4.016 8.93 1 97 159 ALA B O 1
ATOM 4075 N N . GLY B 1 160 ? 11.055 -2.049 8.344 1 96.06 160 GLY B N 1
ATOM 4076 C CA . GLY B 1 160 ? 11.953 -1.95 9.477 1 96.06 160 GLY B CA 1
ATOM 4077 C C . GLY B 1 160 ? 13.25 -2.711 9.281 1 96.06 160 GLY B C 1
ATOM 4078 O O . GLY B 1 160 ? 14.102 -2.736 10.172 1 96.06 160 GLY B O 1
ATOM 4079 N N . MET B 1 161 ? 13.453 -3.312 8.086 1 97.25 161 MET B N 1
ATOM 4080 C CA . MET B 1 161 ? 14.625 -4.156 7.852 1 97.25 161 MET B CA 1
ATOM 4081 C C . MET B 1 161 ? 15.523 -3.553 6.781 1 97.25 161 MET B C 1
ATOM 4083 O O . MET B 1 161 ? 15.039 -3.012 5.785 1 97.25 161 MET B O 1
ATOM 4087 N N . GLU B 1 162 ? 16.797 -3.725 6.977 1 97.44 162 GLU B N 1
ATOM 4088 C CA . GLU B 1 162 ? 17.734 -3.314 5.945 1 97.44 162 GLU B CA 1
ATOM 4089 C C . GLU B 1 162 ? 17.75 -4.305 4.785 1 97.44 162 GLU B C 1
ATOM 4091 O O . GLU B 1 162 ? 17.906 -5.512 4.996 1 97.44 162 GLU B O 1
ATOM 4096 N N . CYS B 1 163 ? 17.688 -3.754 3.566 1 97.94 163 CYS B N 1
ATOM 4097 C CA . CYS B 1 163 ? 17.578 -4.629 2.406 1 97.94 163 CYS B CA 1
ATOM 4098 C C . CYS B 1 163 ? 18.609 -4.262 1.345 1 97.94 163 CYS B C 1
ATOM 4100 O O . CYS B 1 163 ? 18.875 -3.082 1.124 1 97.94 163 CYS B O 1
ATOM 4102 N N . GLU B 1 164 ? 19.141 -5.297 0.735 1 97.62 164 GLU B N 1
ATOM 4103 C CA . GLU B 1 164 ? 19.828 -5.109 -0.542 1 97.62 164 GLU B CA 1
ATOM 4104 C C . GLU B 1 164 ? 18.828 -5.016 -1.693 1 97.62 164 GLU B C 1
ATOM 4106 O O . GLU B 1 164 ? 17.828 -5.727 -1.706 1 97.62 164 GLU B O 1
ATOM 4111 N N . VAL B 1 165 ? 19.141 -4.121 -2.582 1 97.19 165 VAL B N 1
ATOM 4112 C CA . VAL B 1 165 ? 18.203 -3.881 -3.68 1 97.19 165 VAL B CA 1
ATOM 4113 C C . VAL B 1 165 ? 18.859 -4.266 -5.004 1 97.19 165 VAL B C 1
ATOM 4115 O O . VAL B 1 165 ? 20.016 -3.918 -5.258 1 97.19 165 VAL B O 1
ATOM 4118 N N . PHE B 1 166 ? 18.062 -5.004 -5.82 1 96.19 166 PHE B N 1
ATOM 4119 C CA . PHE B 1 166 ? 18.578 -5.457 -7.113 1 96.19 166 PHE B CA 1
ATOM 4120 C C . PHE B 1 166 ? 17.578 -5.141 -8.227 1 96.19 166 PHE B C 1
ATOM 4122 O O . PHE B 1 166 ? 16.375 -5.285 -8.039 1 96.19 166 PHE B O 1
ATOM 4129 N N . ALA B 1 167 ? 18.125 -4.738 -9.273 1 96.31 167 ALA B N 1
ATOM 4130 C CA . ALA B 1 167 ? 17.328 -4.586 -10.492 1 96.31 167 ALA B CA 1
ATOM 4131 C C . ALA B 1 167 ? 17.656 -5.676 -11.5 1 96.31 167 ALA B C 1
ATOM 4133 O O . ALA B 1 167 ? 18.828 -5.926 -11.797 1 96.31 167 ALA B O 1
ATOM 4134 N N . LEU B 1 168 ? 16.641 -6.367 -11.945 1 94.25 168 LEU B N 1
ATOM 4135 C CA . LEU B 1 168 ? 16.781 -7.312 -13.047 1 94.25 168 LEU B CA 1
ATOM 4136 C C . LEU B 1 168 ? 16.219 -6.727 -14.336 1 94.25 168 LEU B C 1
ATOM 4138 O O . LEU B 1 168 ? 15 -6.582 -14.484 1 94.25 168 LEU B O 1
ATOM 4142 N N . GLU B 1 169 ? 17.141 -6.445 -15.234 1 95.38 169 GLU B N 1
ATOM 4143 C CA . GLU B 1 169 ? 16.766 -5.844 -16.516 1 95.38 169 GLU B CA 1
ATOM 4144 C C . GLU B 1 169 ? 16.812 -6.871 -17.641 1 95.38 169 GLU B C 1
ATOM 4146 O O . GLU B 1 169 ? 17.875 -7.418 -17.938 1 95.38 169 GLU B O 1
ATOM 4151 N N . PRO B 1 170 ? 15.648 -7.082 -18.266 1 95.12 170 PRO B N 1
ATOM 4152 C CA . PRO B 1 170 ? 15.664 -8.078 -19.328 1 95.12 170 PRO B CA 1
ATOM 4153 C C . PRO B 1 170 ? 16.5 -7.652 -20.531 1 95.12 170 PRO B C 1
ATOM 4155 O O . PRO B 1 170 ? 16.641 -6.453 -20.797 1 95.12 170 PRO B O 1
ATOM 4158 N N . HIS B 1 171 ? 16.984 -8.625 -21.297 1 95.31 171 HIS B N 1
ATOM 4159 C CA . HIS B 1 171 ? 17.797 -8.391 -22.484 1 95.31 171 HIS B CA 1
ATOM 4160 C C . HIS B 1 171 ? 16.922 -8.055 -23.688 1 95.31 171 HIS B C 1
ATOM 4162 O O . HIS B 1 171 ? 17.438 -7.645 -24.734 1 95.31 171 HIS B O 1
ATOM 4168 N N . ASP B 1 172 ? 15.656 -8.258 -23.531 1 95.44 172 ASP B N 1
ATOM 4169 C CA . ASP B 1 172 ? 14.734 -8.023 -24.625 1 95.44 172 ASP B CA 1
ATOM 4170 C C . ASP B 1 172 ? 13.422 -7.43 -24.125 1 95.44 172 ASP B C 1
ATOM 4172 O O . ASP B 1 172 ? 13.289 -7.102 -22.953 1 95.44 172 ASP B O 1
ATOM 4176 N N . ALA B 1 173 ? 12.453 -7.293 -25.047 1 94.88 173 ALA B N 1
ATOM 4177 C CA . ALA B 1 173 ? 11.203 -6.617 -24.719 1 94.88 173 ALA B CA 1
ATOM 4178 C C . ALA B 1 173 ? 10.094 -7.625 -24.453 1 94.88 173 ALA B C 1
ATOM 4180 O O . ALA B 1 173 ? 8.914 -7.258 -24.359 1 94.88 173 ALA B O 1
ATOM 4181 N N . ALA B 1 174 ? 10.461 -8.906 -24.281 1 95.31 174 ALA B N 1
ATOM 4182 C CA . ALA B 1 174 ? 9.453 -9.953 -24.141 1 95.31 174 ALA B CA 1
ATOM 4183 C C . ALA B 1 174 ? 9.055 -10.148 -22.688 1 95.31 174 ALA B C 1
ATOM 4185 O O . ALA B 1 174 ? 8.133 -10.914 -22.375 1 95.31 174 ALA B O 1
ATOM 4186 N N . ARG B 1 175 ? 9.734 -9.469 -21.812 1 94.88 175 ARG B N 1
ATOM 4187 C CA . ARG B 1 175 ? 9.523 -9.625 -20.375 1 94.88 175 ARG B CA 1
ATOM 4188 C C . ARG B 1 175 ? 9.703 -8.305 -19.641 1 94.88 175 ARG B C 1
ATOM 4190 O O . ARG B 1 175 ? 10.359 -7.391 -20.141 1 94.88 175 ARG B O 1
ATOM 4197 N N . TYR B 1 176 ? 9.062 -8.188 -18.5 1 95.19 176 TYR B N 1
ATOM 4198 C CA . TYR B 1 176 ? 9.164 -6.965 -17.719 1 95.19 176 TYR B CA 1
ATOM 4199 C C . TYR B 1 176 ? 10.43 -6.969 -16.859 1 95.19 176 TYR B C 1
ATOM 4201 O O . TYR B 1 176 ? 10.938 -8.031 -16.5 1 95.19 176 TYR B O 1
ATOM 4209 N N . ALA B 1 177 ? 10.922 -5.809 -16.609 1 95.75 177 ALA B N 1
ATOM 4210 C CA . ALA B 1 177 ? 11.961 -5.668 -15.586 1 95.75 177 ALA B CA 1
ATOM 4211 C C . ALA B 1 177 ? 11.383 -5.879 -14.188 1 95.75 177 ALA B C 1
ATOM 4213 O O . ALA B 1 177 ? 10.18 -5.727 -13.977 1 95.75 177 ALA B O 1
ATOM 4214 N N . VAL B 1 178 ? 12.266 -6.281 -13.273 1 94.62 178 VAL B N 1
ATOM 4215 C CA . VAL B 1 178 ? 11.859 -6.535 -11.898 1 94.62 178 VAL B CA 1
ATOM 4216 C C . VAL B 1 178 ? 12.859 -5.895 -10.938 1 94.62 178 VAL B C 1
ATOM 4218 O O . VAL B 1 178 ? 14.055 -5.812 -11.234 1 94.62 178 VAL B O 1
ATOM 4221 N N . ARG B 1 179 ? 12.359 -5.402 -9.844 1 95.56 179 ARG B N 1
ATOM 4222 C CA . ARG B 1 179 ? 13.203 -4.949 -8.75 1 95.56 179 ARG B CA 1
ATOM 4223 C C . ARG B 1 179 ? 12.93 -5.75 -7.48 1 95.56 179 ARG B C 1
ATOM 4225 O O . ARG B 1 179 ? 11.773 -6.012 -7.141 1 95.56 179 ARG B O 1
ATOM 4232 N N . LEU B 1 180 ? 14.016 -6.133 -6.824 1 95.88 180 LEU B N 1
ATOM 4233 C CA . LEU B 1 180 ? 13.914 -7 -5.656 1 95.88 180 LEU B CA 1
ATOM 4234 C C . LEU B 1 180 ? 14.586 -6.363 -4.445 1 95.88 180 LEU B C 1
ATOM 4236 O O . LEU B 1 180 ? 15.695 -5.84 -4.551 1 95.88 180 LEU B O 1
ATOM 4240 N N . TRP B 1 181 ? 13.938 -6.328 -3.363 1 96.88 181 TRP B N 1
ATOM 4241 C CA . TRP B 1 181 ? 14.508 -5.988 -2.062 1 96.88 181 TRP B CA 1
ATOM 4242 C C . TRP B 1 181 ? 14.68 -7.234 -1.204 1 96.88 181 TRP B C 1
ATOM 4244 O O . TRP B 1 181 ? 13.703 -7.875 -0.82 1 96.88 181 TRP B O 1
ATOM 4254 N N . ALA B 1 182 ? 15.844 -7.59 -0.881 1 97.19 182 ALA B N 1
ATOM 4255 C CA . ALA B 1 182 ? 16.156 -8.75 -0.057 1 97.19 182 ALA B CA 1
ATOM 4256 C C . ALA B 1 182 ? 16.734 -8.336 1.288 1 97.19 182 ALA B C 1
ATOM 4258 O O . ALA B 1 182 ? 17.688 -7.555 1.343 1 97.19 182 ALA B O 1
ATOM 4259 N N . GLU B 1 183 ? 16.156 -8.859 2.35 1 97.75 183 GLU B N 1
ATOM 4260 C CA . GLU B 1 183 ? 16.703 -8.562 3.672 1 97.75 183 GLU B CA 1
ATOM 4261 C C . GLU B 1 183 ? 18.156 -9.023 3.781 1 97.75 183 GLU B C 1
ATOM 4263 O O . GLU B 1 183 ? 18.5 -10.125 3.354 1 97.75 183 GLU B O 1
ATOM 4268 N N . LYS B 1 184 ? 18.969 -8.234 4.301 1 97.06 184 LYS B N 1
ATOM 4269 C CA . LYS B 1 184 ? 20.422 -8.359 4.188 1 97.06 184 LYS B CA 1
ATOM 4270 C C . LYS B 1 184 ? 20.922 -9.672 4.805 1 97.06 184 LYS B C 1
ATOM 4272 O O . LYS B 1 184 ? 21.797 -10.328 4.246 1 97.06 184 LYS B O 1
ATOM 4277 N N . ASN B 1 185 ? 20.406 -10.094 5.859 1 96.69 185 ASN B N 1
ATOM 4278 C CA . ASN B 1 185 ? 20.938 -11.242 6.594 1 96.69 185 ASN B CA 1
ATOM 4279 C C . ASN B 1 185 ? 20.281 -12.547 6.137 1 96.69 185 ASN B C 1
ATOM 4281 O O . ASN B 1 185 ? 20.969 -13.438 5.621 1 96.69 185 ASN B O 1
ATOM 4285 N N . SER B 1 186 ? 18.984 -12.586 6.152 1 95.94 186 SER B N 1
ATOM 4286 C CA . SER B 1 186 ? 18.266 -13.828 5.855 1 95.94 186 SER B CA 1
ATOM 4287 C C . SER B 1 186 ? 18.125 -14.039 4.352 1 95.94 186 SER B C 1
ATOM 4289 O O . SER B 1 186 ? 18 -15.172 3.885 1 95.94 186 SER B O 1
ATOM 4291 N N . GLY B 1 187 ? 18.016 -12.914 3.631 1 95.94 187 GLY B N 1
ATOM 4292 C CA . GLY B 1 187 ? 17.75 -12.992 2.203 1 95.94 187 GLY B CA 1
ATOM 4293 C C . GLY B 1 187 ? 16.266 -13 1.869 1 95.94 187 GLY B C 1
ATOM 4294 O O . GLY B 1 187 ? 15.891 -13.078 0.698 1 95.94 187 GLY B O 1
ATOM 4295 N N . LEU B 1 188 ? 15.453 -12.906 2.879 1 95.88 188 LEU B N 1
ATOM 4296 C CA . LEU B 1 188 ? 14.016 -12.938 2.643 1 95.88 188 LEU B CA 1
ATOM 4297 C C . LEU B 1 188 ? 13.594 -11.797 1.72 1 95.88 188 LEU B C 1
ATOM 4299 O O . LEU B 1 188 ? 14.016 -10.656 1.902 1 95.88 188 LEU B O 1
ATOM 4303 N N . LEU B 1 189 ? 12.859 -12.164 0.706 1 96.06 189 LEU B N 1
ATOM 4304 C CA . LEU B 1 189 ? 12.344 -11.148 -0.205 1 96.06 189 LEU B CA 1
ATOM 4305 C C . LEU B 1 189 ? 11.336 -10.25 0.5 1 96.06 189 LEU B C 1
ATOM 4307 O O . LEU B 1 189 ? 10.258 -10.695 0.888 1 96.06 189 LEU B O 1
ATOM 4311 N N . MET B 1 190 ? 11.641 -8.977 0.61 1 96.75 190 MET B N 1
ATOM 4312 C CA . MET B 1 190 ? 10.828 -8.039 1.388 1 96.75 190 MET B CA 1
ATOM 4313 C C . MET B 1 190 ? 9.898 -7.246 0.482 1 96.75 190 MET B C 1
ATOM 4315 O O . MET B 1 190 ? 8.836 -6.793 0.918 1 96.75 190 MET B O 1
ATOM 4319 N N . ARG B 1 191 ? 10.305 -7.039 -0.698 1 95.88 191 ARG B N 1
ATOM 4320 C CA . ARG B 1 191 ? 9.547 -6.289 -1.691 1 95.88 191 ARG B CA 1
ATOM 4321 C C . ARG B 1 191 ? 9.922 -6.719 -3.105 1 95.88 191 ARG B C 1
ATOM 4323 O O . ARG B 1 191 ? 11.078 -7.051 -3.375 1 95.88 191 ARG B O 1
ATOM 4330 N N . ALA B 1 192 ? 8.977 -6.773 -3.988 1 94.81 192 ALA B N 1
ATOM 4331 C CA . ALA B 1 192 ? 9.18 -7.023 -5.414 1 94.81 192 ALA B CA 1
ATOM 4332 C C . ALA B 1 192 ? 8.305 -6.102 -6.262 1 94.81 192 ALA B C 1
ATOM 4334 O O . ALA B 1 192 ? 7.121 -5.918 -5.969 1 94.81 192 ALA B O 1
ATOM 4335 N N . GLN B 1 193 ? 8.945 -5.512 -7.207 1 93.62 193 GLN B N 1
ATOM 4336 C CA . GLN B 1 193 ? 8.219 -4.652 -8.141 1 93.62 193 GLN B CA 1
ATOM 4337 C C . GLN B 1 193 ? 8.352 -5.156 -9.57 1 93.62 193 GLN B C 1
ATOM 4339 O O . GLN B 1 193 ? 9.43 -5.613 -9.977 1 93.62 193 GLN B O 1
ATOM 4344 N N . THR B 1 194 ? 7.277 -5.195 -10.281 1 94.19 194 THR B N 1
ATOM 4345 C CA . THR B 1 194 ? 7.289 -5.383 -11.727 1 94.19 194 THR B CA 1
ATOM 4346 C C . THR B 1 194 ? 7.258 -4.035 -12.445 1 94.19 194 THR B C 1
ATOM 4348 O O . THR B 1 194 ? 6.359 -3.227 -12.219 1 94.19 194 THR B O 1
ATOM 4351 N N . ILE B 1 195 ? 8.227 -3.848 -13.336 1 95.69 195 ILE B N 1
ATOM 4352 C CA . ILE B 1 195 ? 8.422 -2.533 -13.938 1 95.69 195 ILE B CA 1
ATOM 4353 C C . ILE B 1 195 ? 8.109 -2.598 -15.43 1 95.69 195 ILE B C 1
ATOM 4355 O O . ILE B 1 195 ? 8.695 -3.404 -16.156 1 95.69 195 ILE B O 1
ATOM 4359 N N . GLY B 1 196 ? 7.172 -1.775 -15.828 1 92.94 196 GLY B N 1
ATOM 4360 C CA . GLY B 1 196 ? 6.82 -1.708 -17.234 1 92.94 196 GLY B CA 1
ATOM 4361 C C . GLY B 1 196 ? 7.641 -0.695 -18.016 1 92.94 196 GLY B C 1
ATOM 4362 O O . GLY B 1 196 ? 8.75 -0.341 -17.594 1 92.94 196 GLY B O 1
ATOM 4363 N N . ASP B 1 197 ? 7.023 -0.307 -19.078 1 88.38 197 ASP B N 1
ATOM 4364 C CA . ASP B 1 197 ? 7.68 0.649 -19.969 1 88.38 197 ASP B CA 1
ATOM 4365 C C . ASP B 1 197 ? 7.859 2.002 -19.281 1 88.38 197 ASP B C 1
ATOM 4367 O O . ASP B 1 197 ? 6.984 2.443 -18.531 1 88.38 197 ASP B O 1
ATOM 4371 N N . GLY B 1 198 ? 9.07 2.568 -19.562 1 89.19 198 GLY B N 1
ATOM 4372 C CA . GLY B 1 198 ? 9.336 3.893 -19.031 1 89.19 198 GLY B CA 1
ATOM 4373 C C . GLY B 1 198 ? 9.625 3.883 -17.531 1 89.19 198 GLY B C 1
ATOM 4374 O O . GLY B 1 198 ? 9.594 4.93 -16.891 1 89.19 198 GLY B O 1
ATOM 4375 N N . GLY B 1 199 ? 9.711 2.688 -16.984 1 91.12 199 GLY B N 1
ATOM 4376 C CA . GLY B 1 199 ? 10.047 2.598 -15.57 1 91.12 199 GLY B CA 1
ATOM 4377 C C . GLY B 1 199 ? 8.836 2.629 -14.656 1 91.12 199 GLY B C 1
ATOM 4378 O O . GLY B 1 199 ? 8.969 2.729 -13.438 1 91.12 199 GLY B O 1
ATOM 4379 N N . LYS B 1 200 ? 7.719 2.57 -15.219 1 92.19 200 LYS B N 1
ATOM 4380 C CA . LYS B 1 200 ? 6.48 2.596 -14.445 1 92.19 200 LYS B CA 1
ATOM 4381 C C . LYS B 1 200 ? 6.293 1.297 -13.664 1 92.19 200 LYS B C 1
ATOM 4383 O O . LYS B 1 200 ? 6.402 0.207 -14.234 1 92.19 200 LYS B O 1
ATOM 4388 N N . VAL B 1 201 ? 5.988 1.431 -12.383 1 94.69 201 VAL B N 1
ATOM 4389 C CA . VAL B 1 201 ? 5.699 0.252 -11.578 1 94.69 201 VAL B CA 1
ATOM 4390 C C . VAL B 1 201 ? 4.293 -0.257 -11.883 1 94.69 201 VAL B C 1
ATOM 4392 O O . VAL B 1 201 ? 3.307 0.438 -11.633 1 94.69 201 VAL B O 1
ATOM 4395 N N . LEU B 1 202 ? 4.215 -1.429 -12.344 1 93.62 202 LEU B N 1
ATOM 4396 C CA . LEU B 1 202 ? 2.932 -2.018 -12.719 1 93.62 202 LEU B CA 1
ATOM 4397 C C . LEU B 1 202 ? 2.285 -2.709 -11.523 1 93.62 202 LEU B C 1
ATOM 4399 O O . LEU B 1 202 ? 1.064 -2.658 -11.352 1 93.62 202 LEU B O 1
ATOM 4403 N N . GLU B 1 203 ? 3.08 -3.365 -10.742 1 91.5 203 GLU B N 1
ATOM 4404 C CA . GLU B 1 203 ? 2.641 -4.098 -9.555 1 91.5 203 GLU B CA 1
ATOM 4405 C C . GLU B 1 203 ? 3.756 -4.199 -8.523 1 91.5 203 GLU B C 1
ATOM 4407 O O . GLU B 1 203 ? 4.938 -4.109 -8.867 1 91.5 203 GLU B O 1
ATOM 4412 N N . GLN B 1 204 ? 3.285 -4.32 -7.305 1 92.56 204 GLN B N 1
ATOM 4413 C CA . GLN B 1 204 ? 4.285 -4.551 -6.27 1 92.56 204 GLN B CA 1
ATOM 4414 C C . GLN B 1 204 ? 3.691 -5.312 -5.09 1 92.56 204 GLN B C 1
ATOM 4416 O O . GLN B 1 204 ? 2.49 -5.227 -4.828 1 92.56 204 GLN B O 1
ATOM 4421 N N . VAL B 1 205 ? 4.504 -6.102 -4.512 1 93.25 205 VAL B N 1
ATOM 4422 C CA . VAL B 1 205 ? 4.215 -6.801 -3.262 1 93.25 205 VAL B CA 1
ATOM 4423 C C . VAL B 1 205 ? 5.297 -6.484 -2.232 1 93.25 205 VAL B C 1
ATOM 4425 O O . VAL B 1 205 ? 6.488 -6.465 -2.557 1 93.25 205 VAL B O 1
ATOM 4428 N N . ALA B 1 206 ? 4.863 -6.148 -1.018 1 95.06 206 ALA B N 1
ATOM 4429 C CA . ALA B 1 206 ? 5.84 -5.781 0.004 1 95.06 206 ALA B CA 1
ATOM 4430 C C . ALA B 1 206 ? 5.332 -6.129 1.4 1 95.06 206 ALA B C 1
ATOM 4432 O O . ALA B 1 206 ? 4.133 -6.035 1.67 1 95.06 206 ALA B O 1
ATOM 4433 N N . PHE B 1 207 ? 6.25 -6.488 2.229 1 96.5 207 PHE B N 1
ATOM 4434 C CA . PHE B 1 207 ? 5.918 -6.562 3.646 1 96.5 207 PHE B CA 1
ATOM 4435 C C . PHE B 1 207 ? 5.738 -5.168 4.234 1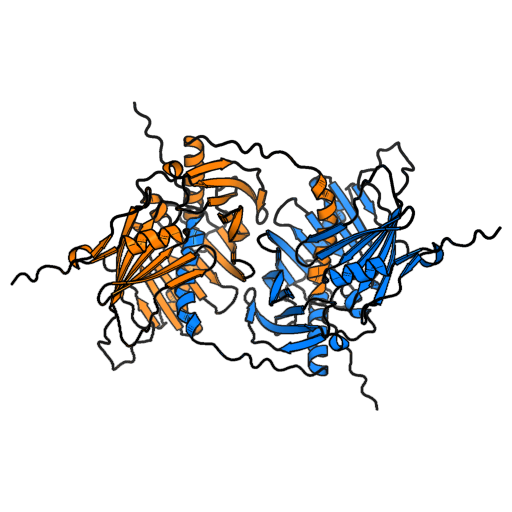 96.5 207 PHE B C 1
ATOM 4437 O O . PHE B 1 207 ? 6.539 -4.27 3.965 1 96.5 207 PHE B O 1
ATOM 4444 N N . SER B 1 208 ? 4.695 -4.992 4.914 1 96.25 208 SER B N 1
ATOM 4445 C CA . SER B 1 208 ? 4.562 -3.779 5.715 1 96.25 208 SER B CA 1
ATOM 4446 C C . SER B 1 208 ? 5.09 -3.986 7.129 1 96.25 208 SER B C 1
ATOM 4448 O O . SER B 1 208 ? 5.496 -3.031 7.793 1 96.25 208 SER B O 1
ATOM 4450 N N . GLN B 1 209 ? 5.004 -5.195 7.559 1 95.44 209 GLN B N 1
ATOM 4451 C CA . GLN B 1 209 ? 5.535 -5.664 8.836 1 95.44 209 GLN B CA 1
ATOM 4452 C C . GLN B 1 209 ? 5.98 -7.121 8.742 1 95.44 209 GLN B C 1
ATOM 4454 O O . GLN B 1 209 ? 5.32 -7.938 8.086 1 95.44 209 GLN B O 1
ATOM 4459 N N . VAL B 1 210 ? 7.098 -7.371 9.445 1 96.31 210 VAL B N 1
ATOM 4460 C CA . VAL B 1 210 ? 7.574 -8.75 9.375 1 96.31 210 VAL B CA 1
ATOM 4461 C C . VAL B 1 210 ? 8.422 -9.07 10.609 1 96.31 210 VAL B C 1
ATOM 4463 O O . VAL B 1 210 ? 9.094 -8.188 11.148 1 96.31 210 VAL B O 1
ATOM 4466 N N . GLN B 1 211 ? 8.266 -10.195 11.078 1 97.25 211 GLN B N 1
ATOM 4467 C CA . GLN B 1 211 ? 9.172 -10.805 12.047 1 97.25 211 GLN B CA 1
ATOM 4468 C C . GLN B 1 211 ? 9.812 -12.07 11.484 1 97.25 211 GLN B C 1
ATOM 4470 O O . GLN B 1 211 ? 9.109 -13 11.078 1 97.25 211 GLN B O 1
ATOM 4475 N N . ILE B 1 212 ? 11.086 -12.102 11.469 1 97.06 212 ILE B N 1
ATOM 4476 C CA . ILE B 1 212 ? 11.828 -13.227 10.914 1 97.06 212 ILE B CA 1
ATOM 4477 C C . ILE B 1 212 ? 12.477 -14.023 12.047 1 97.06 212 ILE B C 1
ATOM 4479 O O . ILE B 1 212 ? 12.891 -13.453 13.055 1 97.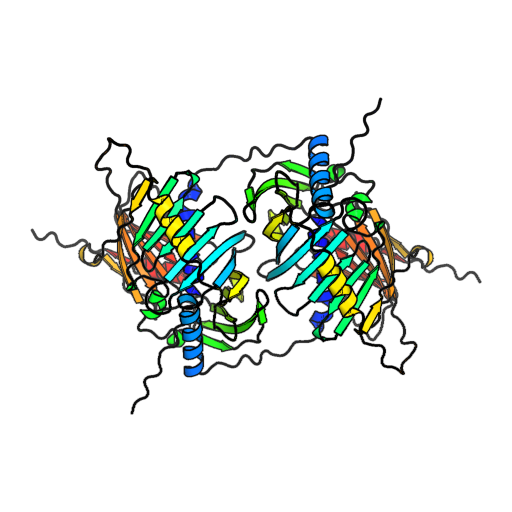06 212 ILE B O 1
ATOM 4483 N N . GLY B 1 213 ? 12.625 -15.219 11.859 1 96.12 213 GLY B N 1
ATOM 4484 C CA . GLY B 1 213 ? 13.258 -16.078 12.852 1 96.12 213 GLY B CA 1
ATOM 4485 C C . GLY B 1 213 ? 12.375 -16.359 14.055 1 96.12 213 GLY B C 1
ATOM 4486 O O . GLY B 1 213 ? 12.859 -16.422 15.18 1 96.12 213 GLY B O 1
ATOM 4487 N N . VAL B 1 214 ? 11.109 -16.5 13.805 1 97 214 VAL B N 1
ATOM 4488 C CA . VAL B 1 214 ? 10.156 -16.719 14.898 1 97 214 VAL B CA 1
ATOM 4489 C C . VAL B 1 214 ? 10.016 -18.203 15.172 1 97 214 VAL B C 1
ATOM 4491 O O . VAL B 1 214 ? 10.266 -19.031 14.289 1 97 214 VAL B O 1
ATOM 4494 N N . PRO B 1 215 ? 9.602 -18.5 16.391 1 96.56 215 PRO B N 1
ATOM 4495 C CA . PRO B 1 215 ? 9.32 -19.906 16.656 1 96.56 215 PRO B CA 1
ATOM 4496 C C . PRO B 1 215 ? 8.18 -20.453 15.789 1 96.56 215 PRO B C 1
ATOM 4498 O O . PRO B 1 215 ? 7.262 -19.703 15.438 1 96.56 215 PRO B O 1
ATOM 4501 N N . SER B 1 216 ? 8.258 -21.703 15.555 1 95.25 216 SER B N 1
ATOM 4502 C CA . SER B 1 216 ? 7.258 -22.328 14.695 1 95.25 216 SER B CA 1
ATOM 4503 C C . SER B 1 216 ? 5.926 -22.484 15.422 1 95.25 216 SER B C 1
ATOM 4505 O O . SER B 1 216 ? 5.891 -22.969 16.562 1 95.25 216 SER B O 1
ATOM 4507 N N . GLU B 1 217 ? 4.926 -22.062 14.766 1 96.31 217 GLU B N 1
ATOM 4508 C CA . GLU B 1 217 ? 3.562 -22.312 15.219 1 96.31 217 GLU B CA 1
ATOM 4509 C C . GLU B 1 217 ? 2.781 -23.125 14.188 1 96.31 217 GLU B C 1
ATOM 4511 O O . GLU B 1 217 ? 1.6 -22.859 13.953 1 96.31 217 GLU B O 1
ATOM 4516 N N . LYS B 1 218 ? 3.475 -24.016 13.602 1 95.56 218 LYS B N 1
ATOM 4517 C CA . LYS B 1 218 ? 2.889 -24.844 12.539 1 95.56 218 LYS B CA 1
ATOM 4518 C C . LYS B 1 218 ? 1.646 -25.578 13.031 1 95.56 218 LYS B C 1
ATOM 4520 O O . LYS B 1 218 ? 0.755 -25.891 12.25 1 95.56 218 LYS B O 1
ATOM 4525 N N . GLN B 1 219 ? 1.544 -25.797 14.32 1 96.25 219 GLN B N 1
ATOM 4526 C CA . GLN B 1 219 ? 0.404 -26.516 14.883 1 96.25 219 GLN B CA 1
ATOM 4527 C C . GLN B 1 219 ? -0.901 -25.766 14.609 1 96.25 219 GLN B C 1
ATOM 4529 O O . GLN B 1 219 ? -1.952 -26.391 14.438 1 96.25 219 GLN B O 1
ATOM 4534 N N . HIS B 1 220 ? -0.845 -24.453 14.57 1 95.88 220 HIS B N 1
ATOM 4535 C CA . HIS B 1 220 ? -2.037 -23.672 14.281 1 95.88 220 HIS B CA 1
ATOM 4536 C C . HIS B 1 220 ? -2.496 -23.875 12.844 1 95.88 220 HIS B C 1
ATOM 4538 O O . HIS B 1 220 ? -3.699 -23.875 12.562 1 95.88 220 HIS B O 1
ATOM 4544 N N . ILE B 1 221 ? -1.544 -24.062 11.969 1 96.62 221 ILE B N 1
ATOM 4545 C CA . ILE B 1 221 ? -1.855 -24.297 10.562 1 96.62 221 ILE B CA 1
ATOM 4546 C C . ILE B 1 221 ? -2.438 -25.703 10.375 1 96.62 221 ILE B C 1
ATOM 4548 O O . ILE B 1 221 ? -3.465 -25.859 9.719 1 96.62 221 ILE B O 1
ATOM 4552 N N . LEU B 1 222 ? -1.825 -26.656 11.047 1 96.12 222 LEU B N 1
ATOM 4553 C CA . LEU B 1 222 ? -2.318 -28.031 10.984 1 96.12 222 LEU B CA 1
ATOM 4554 C C . LEU B 1 222 ? -3.703 -28.141 11.617 1 96.12 222 LEU B C 1
ATOM 4556 O O . LEU B 1 222 ? -4.566 -28.859 11.102 1 96.12 222 LEU B O 1
ATOM 4560 N N . GLY B 1 223 ? -3.848 -27.422 12.672 1 96.31 223 GLY B N 1
ATOM 4561 C CA . GLY B 1 223 ? -5.156 -27.391 13.297 1 96.31 223 GLY B CA 1
ATOM 4562 C C . GLY B 1 223 ? -6.234 -26.797 12.406 1 96.31 223 GLY B C 1
ATOM 4563 O O . GLY B 1 223 ? -7.359 -27.297 12.367 1 96.31 223 GLY B O 1
ATOM 4564 N N . ALA B 1 224 ? -5.926 -25.75 11.711 1 95.19 224 ALA B N 1
ATOM 4565 C CA . ALA B 1 224 ? -6.879 -25.109 10.797 1 95.19 224 ALA B CA 1
ATOM 4566 C C . ALA B 1 224 ? -7.262 -26.062 9.672 1 95.19 224 ALA B C 1
ATOM 4568 O O . ALA B 1 224 ? -8.422 -26.109 9.25 1 95.19 224 ALA B O 1
ATOM 4569 N N . ILE B 1 225 ? -6.293 -26.812 9.148 1 95.25 225 ILE B N 1
ATOM 4570 C CA . ILE B 1 225 ? -6.551 -27.797 8.109 1 95.25 225 ILE B CA 1
ATOM 4571 C C . ILE B 1 225 ? -7.504 -28.859 8.641 1 95.25 225 ILE B C 1
ATOM 4573 O O . ILE B 1 225 ? -8.484 -29.219 7.98 1 95.25 225 ILE B O 1
ATOM 4577 N N . LYS B 1 226 ? -7.258 -29.312 9.828 1 95.44 226 LYS B N 1
ATOM 4578 C CA . LYS B 1 226 ? -8.086 -30.328 10.453 1 95.44 226 LYS B CA 1
ATOM 4579 C C . LYS B 1 226 ? -9.5 -29.812 10.695 1 95.44 226 LYS B C 1
ATOM 4581 O O . LYS B 1 226 ? -10.477 -30.531 10.461 1 95.44 226 LYS B O 1
ATOM 4586 N N . ASN B 1 227 ? -9.594 -28.594 11.133 1 93.75 227 ASN B N 1
ATOM 4587 C CA . ASN B 1 227 ? -10.875 -28.016 11.484 1 93.75 227 ASN B CA 1
ATOM 4588 C C . ASN B 1 227 ? -11.75 -27.797 10.25 1 93.75 227 ASN B C 1
ATOM 4590 O O . ASN B 1 227 ? -12.977 -27.688 10.359 1 93.75 227 ASN B O 1
ATOM 4594 N N . SER B 1 228 ? -11.117 -27.688 9.148 1 92.88 228 SER B N 1
ATOM 4595 C CA . SER B 1 228 ? -11.891 -27.484 7.926 1 92.88 228 SER B CA 1
ATOM 4596 C C . SER B 1 228 ? -12.25 -28.812 7.262 1 92.88 228 SER B C 1
ATOM 4598 O O . SER B 1 228 ? -12.859 -28.828 6.191 1 92.88 228 SER B O 1
ATOM 4600 N N . SER B 1 229 ? -11.883 -29.906 7.887 1 90.06 229 SER B N 1
ATOM 4601 C CA . SER B 1 229 ? -12.117 -31.219 7.305 1 90.06 229 SER B CA 1
ATOM 4602 C C . SER B 1 229 ? -13.609 -31.531 7.219 1 90.06 229 SER B C 1
ATOM 4604 O O . SER B 1 229 ? -14.031 -32.375 6.414 1 90.06 229 SER B O 1
ATOM 4606 N N . SER B 1 230 ? -14.422 -30.844 8.031 1 90.94 230 SER B N 1
ATOM 4607 C CA . SER B 1 230 ? -15.867 -31.094 8.047 1 90.94 230 SER B CA 1
ATOM 4608 C C . SER B 1 230 ? -16.578 -30.266 6.98 1 90.94 230 SER B C 1
ATOM 4610 O O . SER B 1 230 ? -17.781 -30.438 6.754 1 90.94 230 SER B O 1
ATOM 4612 N N . TRP B 1 231 ? -15.852 -29.359 6.344 1 93.69 231 TRP B N 1
ATOM 4613 C CA . TRP B 1 231 ? -16.453 -28.516 5.316 1 93.69 231 TRP B CA 1
ATOM 4614 C C . TRP B 1 231 ? -16.609 -29.281 4.004 1 93.69 231 TRP B C 1
ATOM 4616 O O . TRP B 1 231 ? -16.062 -30.375 3.846 1 93.69 231 TRP B O 1
ATOM 4626 N N . ASN B 1 232 ? -17.453 -28.625 3.076 1 91.75 232 ASN B N 1
ATOM 4627 C CA . ASN B 1 232 ? -17.5 -29.172 1.719 1 91.75 232 ASN B CA 1
ATOM 4628 C C . ASN B 1 232 ? -16.125 -29.125 1.052 1 91.75 232 ASN B C 1
ATOM 4630 O O . ASN B 1 232 ? -15.406 -28.125 1.15 1 91.75 232 ASN B O 1
ATOM 4634 N N . ARG B 1 233 ? -15.828 -30.281 0.564 1 89.19 233 ARG B N 1
ATOM 4635 C CA . ARG B 1 233 ? -14.484 -30.422 0.02 1 89.19 233 ARG B CA 1
ATOM 4636 C C . ARG B 1 233 ? -14.516 -30.562 -1.497 1 89.19 233 ARG B C 1
ATOM 4638 O O . ARG B 1 233 ? -15.32 -31.328 -2.033 1 89.19 233 ARG B O 1
ATOM 4645 N N . TYR B 1 234 ? -13.773 -29.766 -2.133 1 83.38 234 TYR B N 1
ATOM 4646 C CA . TYR B 1 234 ? -13.547 -29.859 -3.57 1 83.38 234 TYR B CA 1
ATOM 4647 C C . TYR B 1 234 ? -12.07 -30.078 -3.879 1 83.38 234 TYR B C 1
ATOM 4649 O O . TYR B 1 234 ? -11.227 -29.281 -3.473 1 83.38 234 TYR B O 1
ATOM 4657 N N . GLU B 1 235 ? -11.758 -31.141 -4.559 1 82.56 235 GLU B N 1
ATOM 4658 C CA . GLU B 1 235 ? -10.367 -31.453 -4.875 1 82.56 235 GLU B CA 1
ATOM 4659 C C . GLU B 1 235 ? -10.07 -31.188 -6.348 1 82.56 235 GLU B C 1
ATOM 4661 O O . GLU B 1 235 ? -10.781 -31.672 -7.23 1 82.56 235 GLU B O 1
ATOM 4666 N N . VAL B 1 236 ? -9.172 -30.344 -6.488 1 76.19 236 VAL B N 1
ATOM 4667 C CA . VAL B 1 236 ? -8.703 -30.094 -7.844 1 76.19 236 VAL B CA 1
ATOM 4668 C C . VAL B 1 236 ? -7.578 -31.062 -8.195 1 76.19 236 VAL B C 1
ATOM 4670 O O . VAL B 1 236 ? -6.539 -31.078 -7.531 1 76.19 236 VAL B O 1
ATOM 4673 N N . THR B 1 237 ? -7.887 -31.844 -9.094 1 73.75 237 THR B N 1
ATOM 4674 C CA . THR B 1 237 ? -6.879 -32.812 -9.523 1 73.75 237 THR B CA 1
ATOM 4675 C C . THR B 1 237 ? -6.395 -32.5 -10.93 1 73.75 237 THR B C 1
ATOM 4677 O O . THR B 1 237 ? -7.195 -32.438 -11.867 1 73.75 237 THR B O 1
ATOM 4680 N N . TYR B 1 238 ? -5.113 -32.188 -10.945 1 76.12 238 TYR B N 1
ATOM 4681 C CA . TYR B 1 238 ? -4.5 -31.984 -12.25 1 76.12 238 TYR B CA 1
ATOM 4682 C C . TYR B 1 238 ? -4.012 -33.312 -12.844 1 76.12 238 TYR B C 1
ATOM 4684 O O . TYR B 1 238 ? -3.412 -34.125 -12.148 1 76.12 238 TYR B O 1
ATOM 4692 N N . GLN B 1 239 ? -4.406 -33.531 -14.047 1 80.38 239 GLN B N 1
ATOM 4693 C CA . GLN B 1 239 ? -3.91 -34.719 -14.742 1 80.38 239 GLN B CA 1
ATOM 4694 C C . GLN B 1 239 ? -2.869 -34.344 -15.789 1 80.38 239 GLN B C 1
ATOM 4696 O O . GLN B 1 239 ? -3.133 -33.5 -16.672 1 80.38 239 GLN B O 1
ATOM 4701 N N . PRO B 1 240 ? -1.679 -34.875 -15.516 1 84 240 PRO B N 1
ATOM 4702 C CA . PRO B 1 240 ? -0.722 -34.656 -16.609 1 84 240 PRO B CA 1
ATOM 4703 C C . PRO B 1 240 ? -1.271 -35.062 -17.969 1 84 240 PRO B C 1
ATOM 4705 O O . PRO B 1 240 ? -1.989 -36.062 -18.078 1 84 240 PRO B O 1
ATOM 4708 N N . THR B 1 241 ? -0.97 -34.188 -18.953 1 87.44 241 THR B N 1
ATOM 4709 C CA . THR B 1 241 ? -1.465 -34.5 -20.297 1 87.44 241 THR B CA 1
ATOM 4710 C C . THR B 1 241 ? -0.435 -34.094 -21.359 1 87.44 241 THR B C 1
ATOM 4712 O O . THR B 1 241 ? 0.589 -33.5 -21.031 1 87.44 241 THR B O 1
ATOM 4715 N N . ASN B 1 242 ? -0.577 -34.688 -22.469 1 90.88 242 ASN B N 1
ATOM 4716 C CA . ASN B 1 242 ? 0.156 -34.312 -23.656 1 90.88 242 ASN B CA 1
ATOM 4717 C C . ASN B 1 242 ? -0.765 -33.688 -24.703 1 90.88 242 ASN B C 1
ATOM 4719 O O . ASN B 1 242 ? -1.534 -34.375 -25.359 1 90.88 242 ASN B O 1
ATOM 4723 N N . ILE B 1 243 ? -0.588 -32.406 -24.828 1 91.69 243 ILE B N 1
ATOM 4724 C CA . ILE B 1 243 ? -1.53 -31.703 -25.688 1 91.69 243 ILE B CA 1
ATOM 4725 C C . ILE B 1 243 ? -1.336 -32.125 -27.141 1 91.69 243 ILE B C 1
ATOM 4727 O O . ILE B 1 243 ? -2.256 -32.031 -27.953 1 91.69 243 ILE B O 1
ATOM 4731 N N . ALA B 1 244 ? -0.124 -32.562 -27.469 1 91.38 244 ALA B N 1
ATOM 4732 C CA . ALA B 1 244 ? 0.152 -33.031 -28.812 1 91.38 244 ALA B CA 1
ATOM 4733 C C . ALA B 1 244 ? -0.771 -34.188 -29.203 1 91.38 244 ALA B C 1
ATOM 4735 O O . ALA B 1 244 ? -1.155 -34.344 -30.359 1 91.38 244 ALA B O 1
ATOM 4736 N N . ASP B 1 245 ? -1.068 -35 -28.25 1 91.38 245 ASP B N 1
ATOM 4737 C CA . ASP B 1 245 ? -1.964 -36.125 -28.484 1 91.38 245 ASP B CA 1
ATOM 4738 C C . ASP B 1 245 ? -3.355 -35.656 -28.891 1 91.38 245 ASP B C 1
ATOM 4740 O O . ASP B 1 245 ? -4.121 -36.406 -29.5 1 91.38 245 ASP B O 1
ATOM 4744 N N . GLU B 1 246 ? -3.633 -34.469 -28.547 1 89.62 246 GLU B N 1
ATOM 4745 C CA . GLU B 1 246 ? -4.945 -33.906 -28.875 1 89.62 246 GLU B CA 1
ATOM 4746 C C . GLU B 1 246 ? -4.867 -32.969 -30.078 1 89.62 246 GLU B C 1
ATOM 4748 O O . GLU B 1 246 ? -5.824 -32.281 -30.375 1 89.62 246 GLU B O 1
ATOM 4753 N N . GLY B 1 247 ? -3.695 -32.938 -30.719 1 92.44 247 GLY B N 1
ATOM 4754 C CA . GLY B 1 247 ? -3.555 -32.219 -31.969 1 92.44 247 GLY B CA 1
ATOM 4755 C C . GLY B 1 247 ? -2.986 -30.828 -31.797 1 92.44 247 GLY B C 1
ATOM 4756 O O . GLY B 1 247 ? -2.861 -30.078 -32.781 1 92.44 247 GLY B O 1
ATOM 4757 N N . TRP B 1 248 ? -2.672 -30.531 -30.594 1 94.94 248 TRP B N 1
ATOM 4758 C CA . TRP B 1 248 ? -2.213 -29.156 -30.328 1 94.94 248 TRP B CA 1
ATOM 4759 C C . TRP B 1 248 ? -0.69 -29.094 -30.359 1 94.94 248 TRP B C 1
ATOM 4761 O O . TRP B 1 248 ? -0.013 -30 -29.859 1 94.94 248 TRP B O 1
ATOM 4771 N N . SER B 1 249 ? -0.219 -28.016 -30.953 1 95.12 249 SER B N 1
ATOM 4772 C CA . SER B 1 249 ? 1.207 -27.719 -30.922 1 95.12 249 SER B CA 1
ATOM 4773 C C . SER B 1 249 ? 1.446 -26.234 -30.641 1 95.12 249 SER B C 1
ATOM 4775 O O . SER B 1 249 ? 0.735 -25.375 -31.172 1 95.12 249 SER B O 1
ATOM 4777 N N . ILE B 1 250 ? 2.383 -25.984 -29.766 1 95.69 250 ILE B N 1
ATOM 4778 C CA . ILE B 1 250 ? 2.783 -24.609 -29.453 1 95.69 250 ILE B CA 1
ATOM 4779 C C . ILE B 1 250 ? 4.297 -24.469 -29.594 1 95.69 250 ILE B C 1
ATOM 4781 O O . ILE B 1 250 ? 5.051 -24.922 -28.719 1 95.69 250 ILE B O 1
ATOM 4785 N N . ALA B 1 251 ? 4.707 -23.906 -30.688 1 92 251 ALA B N 1
ATOM 4786 C CA . ALA B 1 251 ? 6.125 -23.594 -30.828 1 92 251 ALA B CA 1
ATOM 4787 C C . ALA B 1 251 ? 6.504 -22.344 -30.047 1 92 251 ALA B C 1
ATOM 4789 O O . ALA B 1 251 ? 5.984 -21.266 -30.297 1 92 251 ALA B O 1
ATOM 4790 N N . VAL B 1 252 ? 7.414 -22.469 -29.141 1 88.38 252 VAL B N 1
ATOM 4791 C CA . VAL B 1 252 ? 7.793 -21.344 -28.297 1 88.38 252 VAL B CA 1
ATOM 4792 C C . VAL B 1 252 ? 8.383 -20.234 -29.156 1 88.38 252 VAL B C 1
ATOM 4794 O O . VAL B 1 252 ? 9.461 -20.391 -29.734 1 88.38 252 VAL B O 1
ATOM 4797 N N . PRO B 1 253 ? 7.758 -19.141 -29.109 1 89.06 253 PRO B N 1
ATOM 4798 C CA . PRO B 1 253 ? 8.148 -18.062 -30.031 1 89.06 253 PRO B CA 1
ATOM 4799 C C . PRO B 1 253 ? 9.258 -17.188 -29.469 1 89.06 253 PRO B C 1
ATOM 4801 O O . PRO B 1 253 ? 9.82 -16.359 -30.203 1 89.06 253 PRO B O 1
ATOM 4804 N N . LEU B 1 254 ? 9.523 -17.297 -28.234 1 92.69 254 LEU B N 1
ATOM 4805 C CA . LEU B 1 254 ? 10.445 -16.344 -27.625 1 92.69 254 LEU B CA 1
ATOM 4806 C C . LEU B 1 254 ? 11.516 -17.078 -26.812 1 92.69 254 LEU B C 1
ATOM 4808 O O . LEU B 1 254 ? 11.203 -18 -26.047 1 92.69 254 LEU B O 1
ATOM 4812 N N . LYS B 1 255 ? 12.68 -16.609 -27.031 1 90.94 255 LYS B N 1
ATOM 4813 C CA . LYS B 1 255 ? 13.805 -17.219 -26.328 1 90.94 255 LYS B CA 1
ATOM 4814 C C . LYS B 1 255 ? 13.633 -17.141 -24.812 1 90.94 255 LYS B C 1
ATOM 4816 O O . LYS B 1 255 ? 13.164 -16.125 -24.297 1 90.94 255 LYS B O 1
ATOM 4821 N N . GLY B 1 256 ? 14.023 -18.25 -24.141 1 91.25 256 GLY B N 1
ATOM 4822 C CA . GLY B 1 256 ? 14.078 -18.219 -22.688 1 91.25 256 GLY B CA 1
ATOM 4823 C C . GLY B 1 256 ? 12.859 -18.844 -22.031 1 91.25 256 GLY B C 1
ATOM 4824 O O . GLY B 1 256 ? 12.93 -19.297 -20.891 1 91.25 256 GLY B O 1
ATOM 4825 N N . PHE B 1 257 ? 11.719 -18.766 -22.688 1 91.25 257 PHE B N 1
ATOM 4826 C CA . PHE B 1 257 ? 10.531 -19.391 -22.125 1 91.25 257 PHE B CA 1
ATOM 4827 C C . PHE B 1 257 ? 10.562 -20.906 -22.344 1 91.25 257 PHE B C 1
ATOM 4829 O O . PHE B 1 257 ? 10.836 -21.375 -23.453 1 91.25 257 PHE B O 1
ATOM 4836 N N . GLN B 1 258 ? 10.281 -21.609 -21.281 1 88.62 258 GLN B N 1
ATOM 4837 C CA . GLN B 1 258 ? 10.242 -23.062 -21.344 1 88.62 258 GLN B CA 1
ATOM 4838 C C . GLN B 1 258 ? 8.914 -23.594 -20.812 1 88.62 258 GLN B C 1
ATOM 4840 O O . GLN B 1 258 ? 8.352 -23.062 -19.859 1 88.62 258 GLN B O 1
ATOM 4845 N N . LYS B 1 259 ? 8.516 -24.641 -21.422 1 89.19 259 LYS B N 1
ATOM 4846 C CA . LYS B 1 259 ? 7.32 -25.328 -20.922 1 89.19 259 LYS B CA 1
ATOM 4847 C C . LYS B 1 259 ? 7.602 -26 -19.578 1 89.19 259 LYS B C 1
ATOM 4849 O O . LYS B 1 259 ? 8.492 -26.859 -19.484 1 89.19 259 LYS B O 1
ATOM 4854 N N . ILE B 1 260 ? 6.801 -25.656 -18.641 1 82.25 260 ILE B N 1
ATOM 4855 C CA . ILE B 1 260 ? 7.086 -26.203 -17.312 1 82.25 260 ILE B CA 1
ATOM 4856 C C . ILE B 1 260 ? 5.992 -27.203 -16.922 1 82.25 260 ILE B C 1
ATOM 4858 O O . ILE B 1 260 ? 6.207 -28.062 -16.062 1 82.25 260 ILE B O 1
ATOM 4862 N N . ARG B 1 261 ? 4.859 -27.016 -17.562 1 83.25 261 ARG B N 1
ATOM 4863 C CA . ARG B 1 261 ? 3.75 -27.875 -17.188 1 83.25 261 ARG B CA 1
ATOM 4864 C C . ARG B 1 261 ? 2.723 -27.969 -18.312 1 83.25 261 ARG B C 1
ATOM 4866 O O . ARG B 1 261 ? 2.523 -27 -19.062 1 83.25 261 ARG B O 1
ATOM 4873 N N . GLU B 1 262 ? 2.223 -29.109 -18.406 1 89 262 GLU B N 1
ATOM 4874 C CA . GLU B 1 262 ? 1.095 -29.406 -19.281 1 89 262 GLU B CA 1
ATOM 4875 C C . GLU B 1 262 ? 0.067 -30.281 -18.594 1 89 262 GLU B C 1
ATOM 4877 O O . GLU B 1 262 ? 0.349 -31.453 -18.266 1 89 262 GLU B O 1
ATOM 4882 N N . VAL B 1 263 ? -1.154 -29.672 -18.375 1 86.31 263 VAL B N 1
ATOM 4883 C CA . VAL B 1 263 ? -2.09 -30.422 -17.547 1 86.31 263 VAL B CA 1
ATOM 4884 C C . VAL B 1 263 ? -3.51 -30.25 -18.078 1 86.31 263 VAL B C 1
ATOM 4886 O O . VAL B 1 263 ? -3.785 -29.328 -18.844 1 86.31 263 VAL B O 1
ATOM 4889 N N . ARG B 1 264 ? -4.32 -31.234 -17.719 1 86.94 264 ARG B N 1
ATOM 4890 C CA . ARG B 1 264 ? -5.77 -31.156 -17.891 1 86.94 264 ARG B CA 1
ATOM 4891 C C . ARG B 1 264 ? -6.465 -30.906 -16.562 1 86.94 264 ARG B C 1
ATOM 4893 O O . ARG B 1 264 ? -6.172 -31.562 -15.562 1 86.94 264 ARG B O 1
ATOM 4900 N N . ARG B 1 265 ? -7.254 -29.812 -16.562 1 80.94 265 ARG B N 1
ATOM 4901 C CA . ARG B 1 265 ? -7.945 -29.453 -15.336 1 80.94 265 ARG B CA 1
ATOM 4902 C C . ARG B 1 265 ? -9.461 -29.484 -15.523 1 80.94 265 ARG B C 1
ATOM 4904 O O . ARG B 1 265 ? -9.969 -29.125 -16.578 1 80.94 265 ARG B O 1
ATOM 4911 N N . PRO B 1 266 ? -10.055 -30.109 -14.477 1 71.25 266 PRO B N 1
ATOM 4912 C CA . PRO B 1 266 ? -11.516 -30.047 -14.547 1 71.25 266 PRO B CA 1
ATOM 4913 C C . PRO B 1 266 ? -12.055 -28.656 -14.203 1 71.25 266 PRO B C 1
ATOM 4915 O O . PRO B 1 266 ? -11.516 -27.984 -13.328 1 71.25 266 PRO B O 1
ATOM 4918 N N . LEU B 1 267 ? -12.609 -27.922 -15.055 1 61.91 267 LEU B N 1
ATOM 4919 C CA . LEU B 1 267 ? -13.266 -26.672 -14.703 1 61.91 267 LEU B CA 1
ATOM 4920 C C . LEU B 1 267 ? -14.688 -26.906 -14.211 1 61.91 267 LEU B C 1
ATOM 4922 O O . LEU B 1 267 ? -15.523 -27.422 -14.961 1 61.91 267 LEU B O 1
ATOM 4926 N N . GLY B 1 268 ? -14.883 -27.734 -13.195 1 52.91 268 GLY B N 1
ATOM 4927 C CA . GLY B 1 268 ? -16.234 -27.891 -12.695 1 52.91 268 GLY B CA 1
ATOM 4928 C C . GLY B 1 268 ? -16.75 -26.656 -11.953 1 52.91 268 GLY B C 1
ATOM 4929 O O . GLY B 1 268 ? -15.953 -25.812 -11.531 1 52.91 268 GLY B O 1
ATOM 4930 N N . GLU B 1 269 ? -17.953 -26.234 -12.234 1 50.34 269 GLU B N 1
ATOM 4931 C CA . GLU B 1 269 ? -18.594 -25.219 -11.406 1 50.34 269 GLU B CA 1
ATOM 4932 C C . GLU B 1 269 ? -18.281 -25.438 -9.93 1 50.34 269 GLU B C 1
ATOM 4934 O O . GLU B 1 269 ? -18.422 -26.547 -9.422 1 50.34 269 GLU B O 1
ATOM 4939 N N . LEU B 1 270 ? -17.312 -24.766 -9.406 1 48.91 270 LEU B N 1
ATOM 4940 C CA . LEU B 1 270 ? -17.109 -24.844 -7.961 1 48.91 270 LEU B CA 1
ATOM 4941 C C . LEU B 1 270 ? -18.438 -25 -7.234 1 48.91 270 LEU B C 1
ATOM 4943 O O . LEU B 1 270 ? -18.578 -24.578 -6.086 1 48.91 270 LEU B O 1
ATOM 4947 N N . ARG B 1 271 ? -19.625 -25.219 -7.941 1 45.59 271 ARG B N 1
ATOM 4948 C CA . ARG B 1 271 ? -20.844 -25.438 -7.172 1 45.59 271 ARG B CA 1
ATOM 4949 C C . ARG B 1 271 ? -20.859 -26.844 -6.586 1 45.59 271 ARG B C 1
ATOM 4951 O O . ARG B 1 271 ? -20.328 -27.781 -7.18 1 45.59 271 ARG B O 1
ATOM 4958 N N . ALA B 1 272 ? -21.203 -26.969 -5.312 1 44.44 272 ALA B N 1
ATOM 4959 C CA . ALA B 1 272 ? -21.531 -28.234 -4.664 1 44.44 272 ALA B CA 1
ATOM 4960 C C . ALA B 1 272 ? -22.312 -29.156 -5.605 1 44.44 272 ALA B C 1
ATOM 4962 O O . ALA B 1 272 ? -23.219 -28.688 -6.309 1 44.44 272 ALA B O 1
ATOM 4963 N N . PRO B 1 273 ? -21.766 -30.312 -5.953 1 38.84 273 PRO B N 1
ATOM 4964 C CA . PRO B 1 273 ? -22.672 -31.156 -6.727 1 38.84 273 PRO B CA 1
ATOM 4965 C C . PRO B 1 273 ? -24.078 -31.219 -6.145 1 38.84 273 PRO B C 1
ATOM 4967 O O . PRO B 1 273 ? -24.25 -31.391 -4.934 1 38.84 273 PRO B O 1
ATOM 4970 N N . ALA B 1 274 ? -24.984 -30.5 -6.586 1 42.97 274 ALA B N 1
ATOM 4971 C CA . ALA B 1 274 ? -26.312 -30.906 -6.148 1 42.97 274 ALA B CA 1
ATOM 4972 C C . ALA B 1 274 ? -26.453 -32.438 -6.188 1 42.97 274 ALA B C 1
ATOM 4974 O O . ALA B 1 274 ? -25.859 -33.094 -7.043 1 42.97 274 ALA B O 1
ATOM 4975 N N . PRO B 1 275 ? -26.984 -33.156 -5.023 1 44.06 275 PRO B N 1
ATOM 4976 C CA . PRO B 1 275 ? -27.078 -34.625 -4.953 1 44.06 275 PRO B CA 1
ATOM 4977 C C . PRO B 1 275 ? -27.297 -35.281 -6.32 1 44.06 275 PRO B C 1
ATOM 4979 O O . PRO B 1 275 ? -26.891 -36.406 -6.535 1 44.06 275 PRO B O 1
ATOM 4982 N N . GLY B 1 276 ? -28.391 -34.938 -6.98 1 41.06 276 GLY B N 1
ATOM 4983 C CA . GLY B 1 276 ? -28.938 -35.688 -8.102 1 41.06 276 GLY B CA 1
ATOM 4984 C C . GLY B 1 276 ? -28.125 -35.531 -9.367 1 41.06 276 GLY B C 1
ATOM 4985 O O . GLY B 1 276 ? -28.391 -36.188 -10.367 1 41.06 276 GLY B O 1
ATOM 4986 N N . ASN B 1 277 ? -28 -34.281 -9.797 1 42.38 277 ASN B N 1
ATOM 4987 C CA . ASN B 1 277 ? -27.469 -34.219 -11.148 1 42.38 277 ASN B CA 1
ATOM 4988 C C . ASN B 1 277 ? -26 -34.656 -11.188 1 42.38 277 ASN B C 1
ATOM 4990 O O . ASN B 1 277 ? -25.125 -33.938 -10.688 1 42.38 277 ASN B O 1
ATOM 4994 N N . ALA B 1 278 ? -25.797 -35.875 -11.109 1 40.41 278 ALA B N 1
ATOM 4995 C CA . ALA B 1 278 ? -24.578 -36.688 -11.25 1 40.41 278 ALA B CA 1
ATOM 4996 C C . ALA B 1 278 ? -23.531 -35.969 -12.102 1 40.41 278 ALA B C 1
ATOM 4998 O O . ALA B 1 278 ? -22.391 -35.781 -11.68 1 40.41 278 ALA B O 1
ATOM 4999 N N . ARG B 1 279 ? -23.391 -36.531 -13.336 1 41.69 279 ARG B N 1
ATOM 5000 C CA . ARG B 1 279 ? -22.328 -36.438 -14.344 1 41.69 279 ARG B CA 1
ATOM 5001 C C . ARG B 1 279 ? -22.312 -35.031 -14.969 1 41.69 279 ARG B C 1
ATOM 5003 O O . ARG B 1 279 ? -22.859 -34.812 -16.047 1 41.69 279 ARG B O 1
ATOM 5010 N N . GLY B 1 280 ? -22.625 -34.062 -14.406 1 43.72 280 GLY B N 1
ATOM 5011 C CA . GLY B 1 280 ? -22.5 -32.844 -15.18 1 43.72 280 GLY B CA 1
ATOM 5012 C C . GLY B 1 280 ? -21.172 -32.719 -15.906 1 43.72 280 GLY B C 1
ATOM 5013 O O . GLY B 1 280 ? -20.188 -33.375 -15.523 1 43.72 280 GLY B O 1
ATOM 5014 N N . GLN B 1 281 ? -21.234 -32.5 -17.281 1 48.81 281 GLN B N 1
ATOM 5015 C CA . GLN B 1 281 ? -20.125 -32.438 -18.219 1 48.81 281 GLN B CA 1
ATOM 5016 C C . GLN B 1 281 ? -18.938 -31.688 -17.625 1 48.81 281 GLN B C 1
ATOM 5018 O O . GLN B 1 281 ? -19.031 -30.484 -17.359 1 48.81 281 GLN B O 1
ATOM 5023 N N . VAL B 1 282 ? -18.203 -32.344 -16.844 1 56.69 282 VAL B N 1
ATOM 5024 C CA . VAL B 1 282 ? -16.938 -31.797 -16.359 1 56.69 282 VAL B CA 1
ATOM 5025 C C . VAL B 1 282 ? -16.188 -31.141 -17.516 1 56.69 282 VAL B C 1
ATOM 5027 O O . VAL B 1 282 ? -15.859 -31.797 -18.5 1 56.69 282 VAL B O 1
ATOM 5030 N N . PHE B 1 283 ? -16.391 -29.859 -17.625 1 68.5 283 PHE B N 1
ATOM 5031 C CA . PHE B 1 283 ? -15.648 -29.062 -18.594 1 68.5 283 PHE B CA 1
ATOM 5032 C C . PHE B 1 283 ? -14.156 -29.078 -18.266 1 68.5 283 PHE B C 1
ATOM 5034 O O . PHE B 1 283 ? -13.773 -28.828 -17.109 1 68.5 283 PHE B O 1
ATOM 5041 N N . GLU B 1 284 ? -13.43 -29.812 -19.219 1 78.62 284 GLU B N 1
ATOM 5042 C CA . GLU B 1 284 ? -11.992 -29.922 -18.984 1 78.62 284 GLU B CA 1
ATOM 5043 C C . GLU B 1 284 ? -11.234 -28.859 -19.781 1 78.62 284 GLU B C 1
ATOM 5045 O O . GLU B 1 284 ? -11.602 -28.547 -20.922 1 78.62 284 GLU B O 1
ATOM 5050 N N . VAL B 1 285 ? -10.32 -28.328 -19.172 1 87.75 285 VAL B N 1
ATOM 5051 C CA . VAL B 1 285 ? -9.469 -27.312 -19.781 1 87.75 285 VAL B CA 1
ATOM 5052 C C . VAL B 1 285 ? -8.023 -27.797 -19.797 1 87.75 285 VAL B C 1
ATOM 5054 O O . VAL B 1 285 ? -7.535 -28.359 -18.828 1 87.75 285 VAL B O 1
ATOM 5057 N N . LEU B 1 286 ? -7.379 -27.688 -21.031 1 90.56 286 LEU B N 1
ATOM 5058 C CA . LEU B 1 286 ? -5.941 -27.938 -21.109 1 90.56 286 LEU B CA 1
ATOM 5059 C C . LEU B 1 286 ? -5.164 -26.688 -20.719 1 90.56 286 LEU B C 1
ATOM 5061 O O . LEU B 1 286 ? -5.535 -25.562 -21.109 1 90.56 286 LEU B O 1
ATOM 5065 N N . GLN B 1 287 ? -4.164 -26.891 -19.938 1 87.94 287 GLN B N 1
ATOM 5066 C CA . GLN B 1 287 ? -3.316 -25.781 -19.547 1 87.94 287 GLN B CA 1
ATOM 5067 C C . GLN B 1 287 ? -1.842 -26.094 -19.766 1 87.94 287 GLN B C 1
ATOM 5069 O O . GLN B 1 287 ? -1.356 -27.156 -19.359 1 87.94 287 GLN B O 1
ATOM 5074 N N . VAL B 1 288 ? -1.183 -25.203 -20.453 1 91.31 288 VAL B N 1
ATOM 5075 C CA . VAL B 1 288 ? 0.265 -25.281 -20.625 1 91.31 288 VAL B CA 1
ATOM 5076 C C . VAL B 1 288 ? 0.921 -24.062 -19.969 1 91.31 288 VAL B C 1
ATOM 5078 O O . VAL B 1 288 ? 0.526 -22.922 -20.234 1 91.31 288 VAL B O 1
ATOM 5081 N N . VAL B 1 289 ? 1.876 -24.312 -19.141 1 88.31 289 VAL B N 1
ATOM 5082 C CA . VAL B 1 289 ? 2.525 -23.234 -18.406 1 88.31 289 VAL B CA 1
ATOM 5083 C C . VAL B 1 289 ? 3.959 -23.062 -18.906 1 88.31 289 VAL B C 1
ATOM 5085 O O . VAL B 1 289 ? 4.699 -24.047 -19.031 1 88.31 289 VAL B O 1
ATOM 5088 N N . TYR B 1 290 ? 4.266 -21.828 -19.266 1 88.69 290 TYR B N 1
ATOM 5089 C CA . TYR B 1 290 ? 5.621 -21.469 -19.656 1 88.69 290 TYR B CA 1
ATOM 5090 C C . TYR B 1 290 ? 6.246 -20.516 -18.625 1 88.69 290 TYR B C 1
ATOM 5092 O O . TYR B 1 290 ? 5.539 -19.766 -17.969 1 88.69 290 TYR B O 1
ATOM 5100 N N . SER B 1 291 ? 7.555 -20.594 -18.5 1 87.88 291 SER B N 1
ATOM 5101 C CA . SER B 1 291 ? 8.273 -19.703 -17.594 1 87.88 291 SER B CA 1
ATOM 5102 C C . SER B 1 291 ? 9.672 -19.391 -18.109 1 87.88 291 SER B C 1
ATOM 5104 O O . SER B 1 291 ? 10.281 -20.219 -18.797 1 87.88 291 SER B O 1
ATOM 5106 N N . ASP B 1 292 ? 10.133 -18.234 -17.859 1 86.56 292 ASP B N 1
ATOM 5107 C CA . ASP B 1 292 ? 11.523 -17.906 -18.172 1 86.56 292 ASP B CA 1
ATOM 5108 C C . ASP B 1 292 ? 12.383 -17.953 -16.906 1 86.56 292 ASP B C 1
ATOM 5110 O O . ASP B 1 292 ? 13.516 -17.469 -16.906 1 86.56 292 ASP B O 1
ATOM 5114 N N . GLY B 1 293 ? 11.789 -18.453 -15.859 1 81.06 293 GLY B N 1
ATOM 5115 C CA . GLY B 1 293 ? 12.492 -18.516 -14.586 1 81.06 293 GLY B CA 1
ATOM 5116 C C . GLY B 1 293 ? 12.094 -17.406 -13.625 1 81.06 293 GLY B C 1
ATOM 5117 O O . GLY B 1 293 ? 12.242 -17.562 -12.406 1 81.06 293 GLY B O 1
ATOM 5118 N N . LEU B 1 294 ? 11.664 -16.297 -14.102 1 83.88 294 LEU B N 1
ATOM 5119 C CA . LEU B 1 294 ? 11.25 -15.164 -13.273 1 83.88 294 LEU B CA 1
ATOM 5120 C C . LEU B 1 294 ? 9.773 -14.859 -13.453 1 83.88 294 LEU B C 1
ATOM 5122 O O . LEU B 1 294 ? 9.078 -14.539 -12.492 1 83.88 294 LEU B O 1
ATOM 5126 N N . THR B 1 295 ? 9.336 -14.984 -14.656 1 86.06 295 THR B N 1
ATOM 5127 C CA . THR B 1 295 ? 7.934 -14.734 -14.969 1 86.06 295 THR B CA 1
ATOM 5128 C C . THR B 1 295 ? 7.32 -15.938 -15.688 1 86.06 295 THR B C 1
ATOM 5130 O O . THR B 1 295 ? 8.039 -16.844 -16.109 1 86.06 295 THR B O 1
ATOM 5133 N N . GLY B 1 296 ? 5.996 -15.883 -15.688 1 85.06 296 GLY B N 1
ATOM 5134 C CA . GLY B 1 296 ? 5.32 -17.016 -16.312 1 85.06 296 GLY B CA 1
ATOM 5135 C C . GLY B 1 296 ? 4.109 -16.609 -17.125 1 85.06 296 GLY B C 1
ATOM 5136 O O . GLY B 1 296 ? 3.646 -15.469 -17.031 1 85.06 296 GLY B O 1
ATOM 5137 N N . LEU B 1 297 ? 3.721 -17.547 -17.984 1 90.12 297 LEU B N 1
ATOM 5138 C CA . LEU B 1 297 ? 2.473 -17.375 -18.734 1 90.12 297 LEU B CA 1
ATOM 5139 C C . LEU B 1 297 ? 1.79 -18.734 -18.938 1 90.12 297 LEU B C 1
ATOM 5141 O O . LEU B 1 297 ? 2.443 -19.781 -18.906 1 90.12 297 LEU B O 1
ATOM 5145 N N . SER B 1 298 ? 0.535 -18.656 -19.078 1 90.88 298 SER B N 1
ATOM 5146 C CA . SER B 1 298 ? -0.291 -19.859 -19.25 1 90.88 298 SER B CA 1
ATOM 5147 C C . SER B 1 298 ? -1.123 -19.781 -20.516 1 90.88 298 SER B C 1
ATOM 5149 O O . SER B 1 298 ? -1.64 -18.719 -20.875 1 90.88 298 SER B O 1
ATOM 5151 N N . VAL B 1 299 ? -1.163 -20.906 -21.156 1 93.25 299 VAL B N 1
ATOM 5152 C CA . VAL B 1 299 ? -2.055 -21.078 -22.297 1 93.25 299 VAL B CA 1
ATOM 5153 C C . VAL B 1 299 ? -3.184 -22.047 -21.922 1 93.25 299 VAL B C 1
ATOM 5155 O O . VAL B 1 299 ? -2.936 -23.188 -21.531 1 93.25 299 VAL B O 1
ATOM 5158 N N . PHE B 1 300 ? -4.383 -21.547 -22.062 1 91.19 300 PHE B N 1
ATOM 5159 C CA . PHE B 1 300 ? -5.566 -22.359 -21.797 1 91.19 300 PHE B CA 1
ATOM 5160 C C . PHE B 1 300 ? -6.293 -22.688 -23.094 1 91.19 300 PHE B C 1
ATOM 5162 O O . PHE B 1 300 ? -6.516 -21.812 -23.938 1 91.19 300 PHE B O 1
ATOM 5169 N N . ILE B 1 301 ? -6.594 -23.953 -23.266 1 92.75 301 ILE B N 1
ATOM 5170 C CA . ILE B 1 301 ? -7.363 -24.438 -24.406 1 92.75 301 ILE B CA 1
ATOM 5171 C C . ILE B 1 301 ? -8.688 -25.031 -23.922 1 92.75 301 ILE B C 1
ATOM 5173 O O . ILE B 1 301 ? -8.703 -26.031 -23.203 1 92.75 301 ILE B O 1
ATOM 5177 N N . GLU B 1 302 ? -9.734 -24.375 -24.344 1 89.62 302 GLU B N 1
ATOM 5178 C CA . GLU B 1 302 ? -11.062 -24.75 -23.875 1 89.62 302 GLU B CA 1
ATOM 5179 C C . GLU B 1 302 ? -12.031 -24.922 -25.047 1 89.62 302 GLU B C 1
ATOM 5181 O O . GLU B 1 302 ? -12.086 -24.062 -25.938 1 89.62 302 GLU B O 1
ATOM 5186 N N . PRO B 1 303 ? -12.789 -25.984 -24.969 1 87.88 303 PRO B N 1
ATOM 5187 C CA . PRO B 1 303 ? -13.812 -26.109 -26 1 87.88 303 PRO B CA 1
ATOM 5188 C C . PRO B 1 303 ? -14.867 -25 -25.922 1 87.88 303 PRO B C 1
ATOM 5190 O O . PRO B 1 303 ? -15.234 -24.562 -24.828 1 87.88 303 PRO B O 1
ATOM 5193 N N . VAL B 1 304 ? -15.25 -24.578 -27.078 1 86.94 304 VAL B N 1
ATOM 5194 C CA . VAL B 1 304 ? -16.297 -23.578 -27.156 1 86.94 304 VAL B CA 1
ATOM 5195 C C . VAL B 1 304 ? -17.625 -24.172 -26.672 1 86.94 304 VAL B C 1
ATOM 5197 O O . VAL B 1 304 ? -17.953 -25.312 -27 1 86.94 304 VAL B O 1
ATOM 5200 N N . SER B 1 305 ? -18.188 -23.422 -25.75 1 78.62 305 SER B N 1
ATOM 5201 C CA . SER B 1 305 ? -19.516 -23.828 -25.281 1 78.62 305 SER B CA 1
ATOM 5202 C C . SER B 1 305 ? -20.516 -22.688 -25.406 1 78.62 305 SER B C 1
ATOM 5204 O O . SER B 1 305 ? -20.141 -21.516 -25.328 1 78.62 305 SER B O 1
ATOM 5206 N N . GLU B 1 306 ? -21.734 -23.047 -25.672 1 71.62 306 GLU B N 1
ATOM 5207 C CA . GLU B 1 306 ? -22.781 -22.047 -25.797 1 71.62 306 GLU B CA 1
ATOM 5208 C C . GLU B 1 306 ? -23.016 -21.328 -24.469 1 71.62 306 GLU B C 1
ATOM 5210 O O . GLU B 1 306 ? -23.484 -20.188 -24.453 1 71.62 306 GLU B O 1
ATOM 5215 N N . GLN B 1 307 ? -22.688 -21.984 -23.406 1 67.25 307 GLN B N 1
ATOM 5216 C CA . GLN B 1 307 ? -22.969 -21.453 -22.078 1 67.25 307 GLN B CA 1
ATOM 5217 C C . GLN B 1 307 ? -21.938 -20.406 -21.656 1 67.25 307 GLN B C 1
ATOM 5219 O O . GLN B 1 307 ? -22.203 -19.562 -20.797 1 67.25 307 GLN B O 1
ATOM 5224 N N . ARG B 1 308 ? -20.828 -20.531 -22.312 1 69.81 308 ARG B N 1
ATOM 5225 C CA . ARG B 1 308 ? -19.766 -19.594 -21.953 1 69.81 308 ARG B CA 1
ATOM 5226 C C . ARG B 1 308 ? -19.359 -18.734 -23.141 1 69.81 308 ARG B C 1
ATOM 5228 O O . ARG B 1 308 ? -18.594 -19.156 -24 1 69.81 308 ARG B O 1
ATOM 5235 N N . VAL B 1 309 ? -20 -17.578 -23.125 1 69.44 309 VAL B N 1
ATOM 5236 C CA . VAL B 1 309 ? -19.703 -16.672 -24.234 1 69.44 309 VAL B CA 1
ATOM 5237 C C . VAL B 1 309 ? -18.422 -15.906 -23.953 1 69.44 309 VAL B C 1
ATOM 5239 O O . VAL B 1 309 ? -18.219 -15.383 -22.859 1 69.44 309 VAL B O 1
ATOM 5242 N N . ARG B 1 310 ? -17.516 -16.156 -24.844 1 78.06 310 ARG B N 1
ATOM 5243 C CA . ARG B 1 310 ? -16.266 -15.383 -24.781 1 78.06 310 ARG B CA 1
ATOM 5244 C C . ARG B 1 310 ? -16.094 -14.539 -26.047 1 78.06 310 ARG B C 1
ATOM 5246 O O . ARG B 1 310 ? -16.75 -14.773 -27.062 1 78.06 310 ARG B O 1
ATOM 5253 N N . ARG B 1 311 ? -15.445 -13.406 -25.812 1 82.19 311 ARG B N 1
ATOM 5254 C CA . ARG B 1 311 ? -15.125 -12.555 -26.953 1 82.19 311 ARG B CA 1
ATOM 5255 C C . ARG B 1 311 ? -13.617 -12.445 -27.156 1 82.19 311 ARG B C 1
ATOM 5257 O O . ARG B 1 311 ? -12.859 -12.406 -26.188 1 82.19 311 ARG B O 1
ATOM 5264 N N . GLU B 1 312 ? -13.289 -12.555 -28.469 1 89.06 312 GLU B N 1
ATOM 5265 C CA . GLU B 1 312 ? -11.875 -12.375 -28.766 1 89.06 312 GLU B CA 1
ATOM 5266 C C . GLU B 1 312 ? -11.398 -10.977 -28.391 1 89.06 312 GLU B C 1
ATOM 5268 O O . GLU B 1 312 ? -12.164 -10.016 -28.484 1 89.06 312 GLU B O 1
ATOM 5273 N N . GLY B 1 313 ? -10.164 -10.898 -27.906 1 89.19 313 GLY B N 1
ATOM 5274 C CA . GLY B 1 313 ? -9.609 -9.594 -27.578 1 89.19 313 GLY B CA 1
ATOM 5275 C C . GLY B 1 313 ? -8.43 -9.664 -26.625 1 89.19 313 GLY B C 1
ATOM 5276 O O . GLY B 1 313 ? -7.859 -10.734 -26.406 1 89.19 313 GLY B O 1
ATOM 5277 N N . VAL B 1 314 ? -7.941 -8.5 -26.391 1 89.25 314 VAL B N 1
ATOM 5278 C CA . VAL B 1 314 ? -6.809 -8.328 -25.484 1 89.25 314 VAL B CA 1
ATOM 5279 C C . VAL B 1 314 ? -7.246 -7.543 -24.25 1 89.25 314 VAL B C 1
ATOM 5281 O O . VAL B 1 314 ? -8.039 -6.605 -24.359 1 89.25 314 VAL B O 1
ATOM 5284 N N . ALA B 1 315 ? -6.859 -7.984 -23.125 1 89.75 315 ALA B N 1
ATOM 5285 C CA . ALA B 1 315 ? -7.121 -7.277 -21.875 1 89.75 315 ALA B CA 1
ATOM 5286 C C . ALA B 1 315 ? -5.863 -7.215 -21.016 1 89.75 315 ALA B C 1
ATOM 5288 O O . ALA B 1 315 ? -4.926 -7.992 -21.203 1 89.75 315 ALA B O 1
ATOM 5289 N N . ALA B 1 316 ? -5.793 -6.164 -20.203 1 88.56 316 ALA B N 1
ATOM 5290 C CA . ALA B 1 316 ? -4.66 -5.996 -19.297 1 88.56 316 ALA B CA 1
ATOM 5291 C C . ALA B 1 316 ? -5.137 -5.648 -17.875 1 88.56 316 ALA B C 1
ATOM 5293 O O . ALA B 1 316 ? -6.102 -4.895 -17.719 1 88.56 316 ALA B O 1
ATOM 5294 N N . LEU B 1 317 ? -4.566 -6.211 -16.969 1 84.75 317 LEU B N 1
ATOM 5295 C CA . LEU B 1 317 ? -4.73 -5.879 -15.555 1 84.75 317 LEU B CA 1
ATOM 5296 C C . LEU B 1 317 ? -3.377 -5.719 -14.867 1 84.75 317 LEU B C 1
ATOM 5298 O O . LEU B 1 317 ? -2.82 -6.688 -14.352 1 84.75 317 LEU B O 1
ATOM 5302 N N . GLY B 1 318 ? -2.908 -4.465 -14.789 1 85.62 318 GLY B N 1
ATOM 5303 C CA . GLY B 1 318 ? -1.562 -4.227 -14.297 1 85.62 318 GLY B CA 1
ATOM 5304 C C . GLY B 1 318 ? -0.488 -4.867 -15.148 1 85.62 318 GLY B C 1
ATOM 5305 O O . GLY B 1 318 ? -0.385 -4.582 -16.344 1 85.62 318 GLY B O 1
ATOM 5306 N N . ALA B 1 319 ? 0.22 -5.816 -14.531 1 89.69 319 ALA B N 1
ATOM 5307 C CA . ALA B 1 319 ? 1.296 -6.504 -15.242 1 89.69 319 ALA B CA 1
ATOM 5308 C C . ALA B 1 319 ? 0.766 -7.719 -16 1 89.69 319 ALA B C 1
ATOM 5310 O O . AL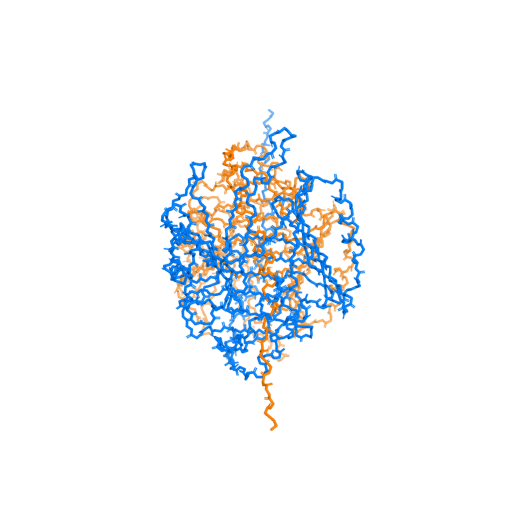A B 1 319 ? 1.466 -8.289 -16.844 1 89.69 319 ALA B O 1
ATOM 5311 N N . THR B 1 320 ? -0.441 -8.094 -15.719 1 91.12 320 THR B N 1
ATOM 5312 C CA . THR B 1 320 ? -1.013 -9.289 -16.328 1 91.12 320 THR B CA 1
ATOM 5313 C C . THR B 1 320 ? -1.699 -8.953 -17.641 1 91.12 320 THR B C 1
ATOM 5315 O O . THR B 1 320 ? -2.549 -8.062 -17.703 1 91.12 320 THR B O 1
ATOM 5318 N N . GLN B 1 321 ? -1.294 -9.664 -18.703 1 93.31 321 GLN B N 1
ATOM 5319 C CA . GLN B 1 321 ? -1.896 -9.516 -20.016 1 93.31 321 GLN B CA 1
ATOM 5320 C C . GLN B 1 321 ? -2.662 -10.773 -20.422 1 93.31 321 GLN B C 1
ATOM 5322 O O . GLN B 1 321 ? -2.258 -11.883 -20.078 1 93.31 321 GLN B O 1
ATOM 5327 N N . VAL B 1 322 ? -3.805 -10.523 -21.094 1 93.75 322 VAL B N 1
ATOM 5328 C CA . VAL B 1 322 ? -4.648 -11.641 -21.5 1 93.75 322 VAL B CA 1
ATOM 5329 C C . VAL B 1 322 ? -5.023 -11.492 -22.984 1 93.75 322 VAL B C 1
ATOM 5331 O O . VAL B 1 322 ? -5.414 -10.406 -23.422 1 93.75 322 VAL B O 1
ATOM 5334 N N . VAL B 1 323 ? -4.848 -12.539 -23.688 1 95.75 323 VAL B N 1
ATOM 5335 C CA . VAL B 1 323 ? -5.297 -12.602 -25.062 1 95.75 323 VAL B CA 1
ATOM 5336 C C . VAL B 1 323 ? -6.219 -13.805 -25.266 1 95.75 323 VAL B C 1
ATOM 5338 O O . VAL B 1 323 ? -5.926 -14.898 -24.781 1 95.75 323 VAL B O 1
ATOM 5341 N N . VAL B 1 324 ? -7.359 -13.562 -25.844 1 94.62 324 VAL B N 1
ATOM 5342 C CA . VAL B 1 324 ? -8.305 -14.633 -26.156 1 94.62 324 VAL B CA 1
ATOM 5343 C C . VAL B 1 324 ? -8.516 -14.719 -27.656 1 94.62 324 VAL B C 1
ATOM 5345 O O . VAL B 1 324 ? -8.75 -13.703 -28.328 1 94.62 324 VAL B O 1
ATOM 5348 N N . ARG B 1 325 ? -8.398 -15.844 -28.188 1 93.88 325 ARG B N 1
ATOM 5349 C CA . ARG B 1 325 ? -8.688 -16.062 -29.594 1 93.88 325 ARG B CA 1
ATOM 5350 C C . ARG B 1 325 ? -9.344 -17.422 -29.812 1 93.88 325 ARG B C 1
ATOM 5352 O O . ARG B 1 325 ? -9.266 -18.297 -28.953 1 93.88 325 ARG B O 1
ATOM 5359 N N . ARG B 1 326 ? -9.938 -17.547 -30.953 1 93.62 326 ARG B N 1
ATOM 5360 C CA . ARG B 1 326 ? -10.609 -18.797 -31.266 1 93.62 326 ARG B CA 1
ATOM 5361 C C . ARG B 1 326 ? -9.883 -19.547 -32.375 1 93.62 326 ARG B C 1
ATOM 5363 O O . ARG B 1 326 ? -9.43 -18.938 -33.344 1 93.62 326 ARG B O 1
ATOM 5370 N N . ILE B 1 327 ? -9.656 -20.797 -32.219 1 93.88 327 ILE B N 1
ATOM 5371 C CA . ILE B 1 327 ? -9.164 -21.734 -33.219 1 93.88 327 ILE B CA 1
ATOM 5372 C C . ILE B 1 327 ? -10.117 -22.922 -33.312 1 93.88 327 ILE B C 1
ATOM 5374 O O . ILE B 1 327 ? -10.258 -23.703 -32.375 1 93.88 327 ILE B O 1
ATOM 5378 N N . ALA B 1 328 ? -10.742 -23.047 -34.5 1 90.56 328 ALA B N 1
ATOM 5379 C CA . ALA B 1 328 ? -11.742 -24.094 -34.688 1 90.56 328 ALA B CA 1
ATOM 5380 C C . ALA B 1 328 ? -12.836 -24 -33.594 1 90.56 328 ALA B C 1
ATOM 5382 O O . ALA B 1 328 ? -13.438 -22.953 -33.406 1 90.56 328 ALA B O 1
ATOM 5383 N N . ASP B 1 329 ? -13.055 -25.016 -32.781 1 90.31 329 ASP B N 1
ATOM 5384 C CA . ASP B 1 329 ? -14.094 -25.016 -31.781 1 90.31 329 ASP B CA 1
ATOM 5385 C C . ASP B 1 329 ? -13.5 -24.906 -30.375 1 90.31 329 ASP B C 1
ATOM 5387 O O . ASP B 1 329 ? -13.992 -25.531 -29.438 1 90.31 329 ASP B O 1
ATOM 5391 N N . PHE B 1 330 ? -12.375 -24.156 -30.406 1 92.75 330 PHE B N 1
ATOM 5392 C CA . PHE B 1 330 ? -11.734 -24 -29.109 1 92.75 330 PHE B CA 1
ATOM 5393 C C . PHE B 1 330 ? -11.398 -22.547 -28.844 1 92.75 330 PHE B C 1
ATOM 5395 O O . PHE B 1 330 ? -11.047 -21.797 -29.766 1 92.75 330 PHE B O 1
ATOM 5402 N N . TRP B 1 331 ? -11.5 -22.188 -27.594 1 92.25 331 TRP B N 1
ATOM 5403 C CA . TRP B 1 331 ? -10.984 -20.906 -27.125 1 92.25 331 TRP B CA 1
ATOM 5404 C C . TRP B 1 331 ? -9.555 -21.047 -26.609 1 92.25 331 TRP B C 1
ATOM 5406 O O . TRP B 1 331 ? -9.273 -21.906 -25.781 1 92.25 331 TRP B O 1
ATOM 5416 N N . ILE B 1 332 ? -8.734 -20.219 -27.141 1 95.06 332 ILE B N 1
ATOM 5417 C CA . ILE B 1 332 ? -7.359 -20.125 -26.656 1 95.06 332 ILE B CA 1
ATOM 5418 C C . ILE B 1 332 ? -7.195 -18.875 -25.797 1 95.06 332 ILE B C 1
ATOM 5420 O O . ILE B 1 332 ? -7.43 -17.766 -26.281 1 95.06 332 ILE B O 1
ATOM 5424 N N . THR B 1 333 ? -6.867 -19.031 -24.562 1 93.88 333 THR B N 1
ATOM 5425 C CA . THR B 1 333 ? -6.609 -17.906 -23.672 1 93.88 333 THR B CA 1
ATOM 5426 C C . THR B 1 333 ? -5.164 -17.922 -23.172 1 93.88 333 THR B C 1
ATOM 5428 O O . THR B 1 333 ? -4.73 -18.906 -22.562 1 93.88 333 THR B O 1
ATOM 5431 N N . VAL B 1 334 ? -4.469 -16.938 -23.531 1 94.81 334 VAL B N 1
ATOM 5432 C CA . VAL B 1 334 ? -3.104 -16.797 -23.031 1 94.81 334 VAL B CA 1
ATOM 5433 C C . VAL B 1 334 ? -3.049 -15.703 -21.984 1 94.81 334 VAL B C 1
ATOM 5435 O O . VAL B 1 334 ? -3.504 -14.586 -22.219 1 94.81 334 VAL B O 1
ATOM 5438 N N . VAL B 1 335 ? -2.555 -16.047 -20.812 1 93.94 335 VAL B N 1
ATOM 5439 C CA . VAL B 1 335 ? -2.463 -15.102 -19.719 1 93.94 335 VAL B CA 1
ATOM 5440 C C . VAL B 1 335 ? -1.067 -15.156 -19.094 1 93.94 335 VAL B C 1
ATOM 5442 O O . VAL B 1 335 ? -0.493 -16.234 -18.938 1 93.94 335 VAL B O 1
ATOM 5445 N N . GLY B 1 336 ? -0.527 -13.961 -18.766 1 91.94 336 GLY B N 1
ATOM 5446 C CA . GLY B 1 336 ? 0.777 -13.938 -18.125 1 91.94 336 GLY B CA 1
ATOM 5447 C C . GLY B 1 336 ? 1.182 -12.562 -17.641 1 91.94 336 GLY B C 1
ATOM 5448 O O . GLY B 1 336 ? 0.575 -11.555 -18.031 1 91.94 336 GLY B O 1
ATOM 5449 N N . GLU B 1 337 ? 2.186 -12.555 -16.75 1 90.25 337 GLU B N 1
ATOM 5450 C CA . GLU B 1 337 ? 2.812 -11.32 -16.297 1 90.25 337 GLU B CA 1
ATOM 5451 C C . GLU B 1 337 ? 3.973 -10.914 -17.203 1 90.25 337 GLU B C 1
ATOM 5453 O O . GLU B 1 337 ? 5.125 -10.883 -16.766 1 90.25 337 GLU B O 1
ATOM 5458 N N . VAL B 1 338 ? 3.605 -10.656 -18.453 1 93.25 338 VAL B N 1
ATOM 5459 C CA . VAL B 1 338 ? 4.504 -10.273 -19.531 1 93.25 338 VAL B CA 1
ATOM 5460 C C . VAL B 1 338 ? 3.838 -9.211 -20.406 1 93.25 338 VAL B C 1
ATOM 5462 O O . VAL B 1 338 ? 2.627 -9 -20.312 1 93.25 338 VAL B O 1
ATOM 5465 N N . PRO B 1 339 ? 4.676 -8.5 -21.219 1 95.06 339 PRO B N 1
ATOM 5466 C CA . PRO B 1 339 ? 4.094 -7.484 -22.094 1 95.06 339 PRO B CA 1
ATOM 5467 C C . PRO B 1 339 ? 3.057 -8.062 -23.062 1 95.06 339 PRO B C 1
ATOM 5469 O O . PRO B 1 339 ? 3.096 -9.258 -23.375 1 95.06 339 PRO B O 1
ATOM 5472 N N . ALA B 1 340 ? 2.193 -7.207 -23.531 1 94.44 340 ALA B N 1
ATOM 5473 C CA . ALA B 1 340 ? 1.092 -7.598 -24.406 1 94.44 340 ALA B CA 1
ATOM 5474 C C . ALA B 1 340 ? 1.612 -8.273 -25.672 1 94.44 340 ALA B C 1
ATOM 5476 O O . ALA B 1 340 ? 1.011 -9.234 -26.156 1 94.44 340 ALA B O 1
ATOM 5477 N N . SER B 1 341 ? 2.691 -7.816 -26.156 1 95.25 341 SER B N 1
ATOM 5478 C CA . SER B 1 341 ? 3.262 -8.391 -27.375 1 95.25 341 SER B CA 1
ATOM 5479 C C . SER B 1 341 ? 3.65 -9.844 -27.172 1 95.25 341 SER B C 1
ATOM 5481 O O . SER B 1 341 ? 3.502 -10.672 -28.078 1 95.25 341 SER B O 1
ATOM 5483 N N . THR B 1 342 ? 4.152 -10.148 -25.984 1 96.31 342 THR B N 1
ATOM 5484 C CA . THR B 1 342 ? 4.586 -11.508 -25.672 1 96.31 342 THR B CA 1
ATOM 5485 C C . THR B 1 342 ? 3.396 -12.461 -25.656 1 96.31 342 THR B C 1
ATOM 5487 O O . THR B 1 342 ? 3.436 -13.523 -26.281 1 96.31 342 THR B O 1
ATOM 5490 N N . VAL B 1 343 ? 2.309 -12.078 -24.953 1 96 343 VAL B N 1
ATOM 5491 C CA . VAL B 1 343 ? 1.136 -12.945 -24.906 1 96 343 VAL B CA 1
ATOM 5492 C C . VAL B 1 343 ? 0.554 -13.117 -26.312 1 96 343 VAL B C 1
ATOM 5494 O O . VAL B 1 343 ? 0.081 -14.195 -26.656 1 96 343 VAL B O 1
ATOM 5497 N N . ARG B 1 344 ? 0.612 -12.102 -27.094 1 96.12 344 ARG B N 1
ATOM 5498 C CA . ARG B 1 344 ? 0.11 -12.18 -28.469 1 96.12 344 ARG B CA 1
ATOM 5499 C C . ARG B 1 344 ? 0.932 -13.164 -29.297 1 96.12 344 ARG B C 1
ATOM 5501 O O . ARG B 1 344 ? 0.379 -13.93 -30.078 1 96.12 344 ARG B O 1
ATOM 5508 N N . GLN B 1 345 ? 2.186 -13.117 -29.109 1 96.94 345 GLN B N 1
ATOM 5509 C CA . GLN B 1 345 ? 3.059 -14.023 -29.844 1 96.94 345 GLN B CA 1
ATOM 5510 C C . GLN B 1 345 ? 2.793 -15.477 -29.469 1 96.94 345 GLN B C 1
ATOM 5512 O O . GLN B 1 345 ? 2.754 -16.359 -30.344 1 96.94 345 GLN B O 1
ATOM 5517 N N . PHE B 1 346 ? 2.596 -15.719 -28.219 1 96.88 346 PHE B N 1
ATOM 5518 C CA . PHE B 1 346 ? 2.279 -17.078 -27.781 1 96.88 346 PHE B CA 1
ATOM 5519 C C . PHE B 1 346 ? 0.929 -17.516 -28.344 1 96.88 346 PHE B C 1
ATOM 5521 O O . PHE B 1 346 ? 0.774 -18.672 -28.766 1 96.88 346 PHE B O 1
ATOM 5528 N N . ALA B 1 347 ? -0.04 -16.609 -28.297 1 96.44 347 ALA B N 1
ATOM 5529 C CA . ALA B 1 347 ? -1.358 -16.938 -28.828 1 96.44 347 ALA B CA 1
ATOM 5530 C C . ALA B 1 347 ? -1.272 -17.312 -30.312 1 96.44 347 ALA B C 1
ATOM 5532 O O . ALA B 1 347 ? -1.923 -18.266 -30.75 1 96.44 347 ALA B O 1
ATOM 5533 N N . THR B 1 348 ? -0.478 -16.578 -31.047 1 95.56 348 THR B N 1
ATOM 5534 C CA . THR B 1 348 ? -0.313 -16.797 -32.469 1 95.56 348 THR B CA 1
ATOM 5535 C C . THR B 1 348 ? 0.426 -18.109 -32.75 1 95.56 348 THR B C 1
ATOM 5537 O O . THR B 1 348 ? 0.198 -18.766 -33.75 1 95.56 348 THR B O 1
ATOM 5540 N N . ALA B 1 349 ? 1.233 -18.516 -31.797 1 96.75 349 ALA B N 1
ATOM 5541 C CA . ALA B 1 349 ? 2.076 -19.703 -31.969 1 96.75 349 ALA B CA 1
ATOM 5542 C C . ALA B 1 349 ? 1.274 -20.984 -31.75 1 96.75 349 ALA B C 1
ATOM 5544 O O . ALA B 1 349 ? 1.76 -22.078 -32.031 1 96.75 349 ALA B O 1
ATOM 5545 N N . VAL B 1 350 ? 0.074 -20.906 -31.234 1 96.75 350 VAL B N 1
ATOM 5546 C CA . VAL B 1 350 ? -0.759 -22.078 -31 1 96.75 350 VAL B CA 1
ATOM 5547 C C . VAL B 1 350 ? -1.336 -22.578 -32.312 1 96.75 350 VAL B C 1
ATOM 5549 O O . VAL B 1 350 ? -1.941 -21.812 -33.062 1 96.75 350 VAL B O 1
ATOM 5552 N N . GLU B 1 351 ? -1.104 -23.812 -32.531 1 95.81 351 GLU B N 1
ATOM 5553 C CA . GLU B 1 351 ? -1.626 -24.422 -33.75 1 95.81 351 GLU B CA 1
ATOM 5554 C C . GLU B 1 351 ? -2.404 -25.703 -33.438 1 95.81 351 GLU B C 1
ATOM 5556 O O . GLU B 1 351 ? -2.125 -26.375 -32.438 1 95.81 351 GLU B O 1
ATOM 5561 N N . TYR B 1 352 ? -3.355 -25.969 -34.25 1 95.06 352 TYR B N 1
ATOM 5562 C CA . TYR B 1 352 ? -4.184 -27.156 -34.094 1 95.06 352 TYR B CA 1
ATOM 5563 C C . TYR B 1 352 ? -4.184 -28 -35.344 1 95.06 352 TYR B C 1
ATOM 5565 O O . TYR B 1 352 ? -4.449 -27.484 -36.438 1 95.06 352 TYR B O 1
ATOM 5573 N N . ARG B 1 353 ? -3.795 -29.219 -35.25 1 90.75 353 ARG B N 1
ATOM 5574 C CA . ARG B 1 353 ? -3.908 -30.219 -36.312 1 90.75 353 ARG B CA 1
ATOM 5575 C C . ARG B 1 353 ? -4.684 -31.438 -35.844 1 90.75 353 ARG B C 1
ATOM 5577 O O . ARG B 1 353 ? -4.164 -32.25 -35.062 1 90.75 353 ARG B O 1
ATOM 5584 N N . PRO B 1 354 ? -5.953 -31.594 -36.25 1 84.56 354 PRO B N 1
ATOM 5585 C CA . PRO B 1 354 ? -6.762 -32.719 -35.781 1 84.56 354 PRO B CA 1
ATOM 5586 C C . PRO B 1 354 ? -6.062 -34.062 -36 1 84.56 354 PRO B C 1
ATOM 5588 O O . PRO B 1 354 ? -5.422 -34.281 -37.031 1 84.56 354 PRO B O 1
ATOM 5591 N N . PRO B 1 355 ? -5.957 -34.844 -34.844 1 78.06 355 PRO B N 1
ATOM 5592 C CA . PRO B 1 355 ? -5.328 -36.156 -34.969 1 78.06 355 PRO B CA 1
ATOM 5593 C C . PRO B 1 355 ? -6.004 -37.031 -36.031 1 78.06 355 PRO B C 1
ATOM 5595 O O . PRO B 1 355 ? -7.215 -36.938 -36.25 1 78.06 355 PRO B O 1
ATOM 5598 N N . LYS B 1 356 ? -5.25 -37.594 -37.094 1 66.44 356 LYS B N 1
ATOM 5599 C CA . LYS B 1 356 ? -5.777 -38.469 -38.125 1 66.44 356 LYS B CA 1
ATOM 5600 C C . LYS B 1 356 ? -6.586 -39.625 -37.531 1 66.44 356 LYS B C 1
ATOM 5602 O O . LYS B 1 356 ? -6.148 -40.25 -36.562 1 66.44 356 LYS B O 1
ATOM 5607 N N . ALA B 1 357 ? -7.922 -39.688 -37.656 1 57.75 357 ALA B N 1
ATOM 5608 C CA . ALA B 1 357 ? -8.75 -40.844 -37.312 1 57.75 357 ALA B CA 1
ATOM 5609 C C . ALA B 1 357 ? -8.148 -42.125 -37.875 1 57.75 357 ALA B C 1
ATOM 5611 O O . ALA B 1 357 ? -7.84 -42.219 -39.062 1 57.75 357 ALA B O 1
ATOM 5612 N N . VAL B 1 358 ? -7.223 -42.75 -37.125 1 48.34 358 VAL B N 1
ATOM 5613 C CA . VAL B 1 358 ? -6.926 -44.094 -37.594 1 48.34 358 VAL B CA 1
ATOM 5614 C C . VAL B 1 358 ? -8.219 -44.812 -38 1 48.34 358 VAL B C 1
ATOM 5616 O O . VAL B 1 358 ? -9.086 -45.031 -37.156 1 48.34 358 VAL B O 1
ATOM 5619 N N . HIS B 1 359 ? -8.719 -44.656 -39.125 1 40.09 359 HIS B N 1
ATOM 5620 C CA . HIS B 1 359 ? -9.656 -45.688 -39.562 1 40.09 359 HIS B CA 1
ATOM 5621 C C . HIS B 1 359 ? -9 -47.062 -39.625 1 40.09 359 HIS B C 1
ATOM 5623 O O . HIS B 1 359 ? -7.828 -47.188 -39.969 1 40.09 359 HIS B O 1
#

Foldseek 3Di:
DPPPPDDDDPPPVVVVVVVVVVVVVVVVVPPPDPPVVFPFDFDDPVVVVVLVVLQQCLVFAWWKWFKKWKDFPPDIWIWIKTWHDPNPQWIWMWIWTPDDQTWIWIDIRQWIWIARPVQLETEIEGQPPCRDPPVVLVVPPDDLVVFWTKTWGDWDDAQNAIWTKIKTHGPDQFFWIKIWTAGDPRSHTAKMFTAHPPRHTLMMMGTNHMDIRDDDPRVVSVVVVVVSPPGHYHYKDWAADDCVVQFKDFDQPDPQKDWSGKTKTFPPPVDDPPVPPPCDPRFIKIKIKIDSSPWIKIKIKGFADPVDDDDADWDDRRQKIWGWDDDDRIIIIMIISTDNVNSVSRSVRMDGDGDPPPD/DPPPPDDDDPPPVVVVVVVVVVVVVVVVVPPPDPPVVFPFDFDDPVVVVVLVVLQQCLVFAWWKWFKKWKDFPPDIWIWIKTWHDPNPQWIWMWIWTPDDQTWIWIDIRQWIWIARPVQLETEIEGQPNCRDVPVVLVVPPDDLVVFWTKIWGDWDDAQNAIWTKIKTHGPDQFFWIKIFTAGDPRSHTAKMFTAHPPRHTLMMMGTNHMDIRDDDPRVVSVVVVVVSPPGHYHYKDWAADDCVVQFKDFDQPDPQKDWSGKTKTFPPPPDDPPVPPPCDPRFIKIKIKIDSSPWIKIKIKGFADPVDDDDADWDDRRQKIWGWDDDDRIIIIMIISTDNVNSVSRSVRMDGDGDPPPD

pLDDT: mean 80.75, std 21.37, range [25.03, 97.94]

Secondary structure (DSSP, 8-state):
-----------HHHHHHHHHHHHHHHHHHGGGS-------EEPPHHHHHHHHHHHHHHHHH--EEEEEEEEETTEEEEEEEEEEE-SSS-EEEEEEESSSS--EEEEETTEEEEEEGGGTEEEEEE--GGGSTTHHHHS-SS-GGGTEEEEEEEEEEETTEEEEEEEEEESSSSS-EEEEEEETTT--EEEEEEE-GGG-EEEEEEEEEEEESPPP-HHHHHHHHHHGGGSEEEEE--EE--GGGGTEEE---STT-EEEEEEEEEE--SS---TT------EEEEEEEEE-SS-EEEEEEEE-BTTB----EEEEETTEEEEEEEETTEEEEEEESS-HHHHHHHHHHEEE-------/-----------HHHHHHHHHHHHHHHHHHGGGS-------EEPPHHHHHHHHHHHHHHHHH--EEEEEEEEETTEEEEEEEEEEE-SSS-EEEEEEESSSS--EEEEETTEEEEEEGGGTEEEEEE--GGGSTTHHHHS-SS-GGGTEEEEEEEEEEETTEEEEEEEEEESSSSS-EEEEEEETTT--EEEEEEE-GGG-EEEEEEEEEEEESPPP-HHHHHHHHHHGGGSEEEEE--EE--GGGGTEEE---STT-EEEEEEEEEE--SS---SS------EEEEEEEEE-SS-EEEEEEEE-BTTB----EEEEETTEEEEEEEETTEEEEEEESS-HHHHHHHHHHEEE-------

Organism: Cupriavidus necator (strain ATCC 17699 / DSM 428 / KCTC 22496 / NCIMB 10442 / H16 / Stanier 337) (NCBI:txid381666)

Sequence (718 aa):
MHKGGSPAYVAGAQKIRALRRSFFLALCLSAAAATAQPSDSTLNRRDATAWLNKIHKAAQRENYVGTLIYQRGSVMHASRIQHYSDLVHNEYERLETLDGKPREVLRQNDVVHSLIPEAKLVVVEKQEAKDRFPALLATNKNDVLDLYDMRKMPAERVAGMECEVFALEPHDAARYAVRLWAEKNSGLLMRAQTIGDGGKVLEQVAFSQVQIGVPSEKQHILGAIKNSSSWNRYEVTYQPTNIADEGWSIAVPLKGFQKIREVRRPLGELRAPAPGNARGQVFEVLQVVYSDGLTGLSVFIEPVSEQRVRREGVAALGATQVVVRRIADFWITVVGEVPASTVRQFATAVEYRPPKAVHMHKGGSPAYVAGAQKIRALRRSFFLALCLSAAAATAQPSDSTLNRRDATAWLNKIHKAAQRENYVGTLIYQRGSVMHASRIQHYSDLVHNEYERLETLDGKPREVLRQNDVVHSLIPEAKLVVVEKQEAKDRFPALLATNKNDVLDLYDMRKMPAERVAGMECEVFALEPHDAARYAVRLWAEKNSGLLMRAQTIGDGGKVLEQVAFSQVQIGVPSEKQHILGAIKNSSSWNRYEVTYQPTNIADEGWSIAVPLKGFQKIREVRRPLGELRAPAPGNARGQVFEVLQVVYSDGLTGLSVFIEPVSEQRVRREGVAALGATQVVVRRIADFWITVVGEVPASTVRQFATAVEYRPPKAVH

InterPro domains:
  IPR005588 MucB/RseB [PIRSF005427] (17-354)
  IPR005588 MucB/RseB [PTHR38782] (27-353)
  IPR033434 MucB/RseB, N-terminal [PF03888] (47-220)
  IPR033434 MucB/RseB, N-terminal [cd16327] (47-213)
  IPR033436 MucB/RseB, C-terminal [PF17188] (244-351)
  IPR038484 MucB/RseB, C-terminal domain superfamily [G3DSA:3.30.200.100] (244-354)